Protein AF-A0A6A7AA62-F1 (afdb_monomer_lite)

Organism: NCBI:txid1469910

pLDDT: mean 71.16, std 22.82, range [26.31, 98.56]

Secondary structure (DSSP, 8-state):
-------SSSSS-HHHHHHHHHHHHTSTT--HHHHHHHHHHHHHHHHH-GGGGGG--GGGSTT--S-GGGB--PPPPGGGSGGGB---S-TTTTHHHHHHHHHHHHHHTTSTTTTHHHHHHHHPEEEP-TTS--EEEPPSSPPPHHHHHHHHHHHHHHTTT--EEEES--B-STT-PBPSEEEESSHHHHHHHTT--HHHHHHTHHHHHH----EEEEETHHHHHHHHHHHS---HHHHHHHHHHHHHHHHHHHHHHHHHHH-GGGGGT---B-STT-SSS-HHHHHHHHHHSSEEE--TTS--EEEE---SS-SS---EEEEPPHHHHHHTTBHHHHHTHHHHHHTTTTSPP-GGG-HHHHHHHHHHHHHHTS-----BTTB--PPP--------S--TT---PPPSSHHHHHHHHHHHHHHHHHHHHHHHHHHHHHHHHHHHHHHHHHHHHHHHHHH-------------------HHHHHHHHHHHHHHHHHHHHHHHTTSPPS-------

Radius of gyration: 28.55 Å; chains: 1; bounding box: 69×72×83 Å

Structure (mmCIF, N/CA/C/O backbone):
data_AF-A0A6A7AA62-F1
#
_entry.id   AF-A0A6A7AA62-F1
#
loop_
_atom_site.group_PDB
_atom_site.id
_atom_site.type_symbol
_atom_site.label_atom_id
_atom_site.label_alt_id
_atom_site.label_comp_id
_atom_site.label_asym_id
_atom_site.label_entity_id
_atom_site.label_seq_id
_atom_site.pdbx_PDB_ins_code
_atom_site.Cartn_x
_atom_site.Cartn_y
_atom_site.Cartn_z
_atom_site.occupancy
_atom_site.B_iso_or_equiv
_atom_site.auth_seq_id
_atom_site.auth_comp_id
_atom_site.auth_asym_id
_atom_site.auth_atom_id
_atom_site.pdbx_PDB_model_num
ATOM 1 N N . MET A 1 1 ? 18.285 -14.479 15.292 1.00 35.94 1 MET A N 1
ATOM 2 C CA . MET A 1 1 ? 19.348 -14.684 14.283 1.00 35.94 1 MET A CA 1
ATOM 3 C C . MET A 1 1 ? 20.544 -13.819 14.654 1.00 35.94 1 MET A C 1
ATOM 5 O O . MET A 1 1 ? 20.319 -12.641 14.907 1.00 35.94 1 MET A O 1
ATOM 9 N N . PRO A 1 2 ? 21.776 -14.345 14.719 1.00 29.95 2 PRO A N 1
ATOM 10 C CA . PRO A 1 2 ? 22.952 -13.528 14.990 1.00 29.95 2 PRO A CA 1
ATOM 11 C C . PRO A 1 2 ? 23.392 -12.780 13.721 1.00 29.95 2 PRO A C 1
ATOM 13 O O . PRO A 1 2 ? 23.658 -13.399 12.695 1.00 29.95 2 PRO A O 1
ATOM 16 N N . GLY A 1 3 ? 23.469 -11.449 13.810 1.00 37.84 3 GLY A N 1
ATOM 17 C CA . GLY A 1 3 ? 24.492 -10.641 13.138 1.00 37.84 3 GLY A CA 1
ATOM 18 C C . GLY A 1 3 ? 24.557 -10.626 11.609 1.00 37.84 3 GLY A C 1
ATOM 19 O O . GLY A 1 3 ? 25.663 -10.596 11.076 1.00 37.84 3 GLY A O 1
ATOM 20 N N . HIS A 1 4 ? 23.436 -10.584 10.882 1.00 42.88 4 HIS A N 1
ATOM 21 C CA . HIS A 1 4 ? 23.520 -10.143 9.486 1.00 42.88 4 HIS A CA 1
ATOM 22 C C . HIS A 1 4 ? 23.894 -8.648 9.474 1.00 42.88 4 HIS A C 1
ATOM 24 O O . HIS A 1 4 ? 23.143 -7.851 10.045 1.00 42.88 4 HIS A O 1
ATOM 30 N N . PRO A 1 5 ? 25.032 -8.243 8.874 1.00 45.25 5 PRO A N 1
ATOM 31 C CA . PRO A 1 5 ? 25.388 -6.834 8.774 1.00 45.25 5 PRO A CA 1
ATOM 32 C C . PRO A 1 5 ? 24.233 -6.084 8.111 1.00 45.25 5 PRO A C 1
ATOM 34 O O . PRO A 1 5 ? 23.652 -6.576 7.144 1.00 45.25 5 PRO A O 1
ATOM 37 N N . SER A 1 6 ? 23.873 -4.926 8.668 1.00 46.41 6 SER A N 1
ATOM 38 C CA . SER A 1 6 ? 22.832 -4.036 8.149 1.00 46.41 6 SER A CA 1
ATOM 39 C C . SER A 1 6 ? 23.065 -3.772 6.656 1.00 46.41 6 SER A C 1
ATOM 41 O O . SER A 1 6 ? 23.869 -2.928 6.267 1.00 46.41 6 SER A O 1
ATOM 43 N N . TYR A 1 7 ? 22.379 -4.533 5.801 1.00 47.25 7 TYR A N 1
ATOM 44 C CA . TYR A 1 7 ? 22.500 -4.445 4.343 1.00 47.25 7 TYR A CA 1
ATOM 45 C C . TYR A 1 7 ? 21.913 -3.138 3.783 1.00 47.25 7 TYR A C 1
ATOM 47 O O . TYR A 1 7 ? 22.098 -2.838 2.603 1.00 47.25 7 TYR A O 1
ATOM 55 N N . ALA A 1 8 ? 21.186 -2.365 4.596 1.00 49.56 8 ALA A N 1
ATOM 56 C CA . ALA A 1 8 ? 20.318 -1.298 4.111 1.00 49.56 8 ALA A CA 1
ATOM 57 C C . ALA A 1 8 ? 21.027 0.055 3.906 1.00 49.56 8 ALA A C 1
ATOM 59 O O . ALA A 1 8 ? 20.667 0.784 2.981 1.00 49.56 8 ALA A O 1
ATOM 60 N N . SER A 1 9 ? 22.058 0.402 4.690 1.00 46.81 9 SER A N 1
ATOM 61 C CA . SER A 1 9 ? 22.609 1.771 4.666 1.00 46.81 9 SER A CA 1
ATOM 62 C C . SER A 1 9 ? 23.839 1.980 3.772 1.00 46.81 9 SER A C 1
ATOM 64 O O . SER A 1 9 ? 24.071 3.104 3.330 1.00 46.81 9 SER A O 1
ATOM 66 N N . THR A 1 10 ? 24.608 0.935 3.444 1.00 49.16 10 THR A N 1
ATOM 67 C CA . THR A 1 10 ? 25.934 1.079 2.800 1.00 49.16 10 THR A CA 1
ATOM 68 C C . THR A 1 10 ? 25.947 0.908 1.278 1.00 49.16 10 THR A C 1
ATOM 70 O O . THR A 1 10 ? 26.988 1.091 0.650 1.00 49.16 10 THR A O 1
ATOM 73 N N . HIS A 1 11 ? 24.824 0.566 0.639 1.00 56.66 11 HIS A N 1
ATOM 74 C CA . HIS A 1 11 ? 24.790 0.283 -0.809 1.00 56.66 11 HIS A CA 1
ATOM 75 C C . HIS A 1 11 ? 24.190 1.378 -1.687 1.00 56.66 11 HIS A C 1
ATOM 77 O O . HIS A 1 11 ? 24.222 1.273 -2.915 1.00 56.66 11 HIS A O 1
ATOM 83 N N . TRP A 1 12 ? 23.672 2.443 -1.089 1.00 63.72 12 TRP A N 1
ATOM 84 C CA . TRP A 1 12 ? 23.215 3.603 -1.838 1.00 63.72 12 TRP A CA 1
ATOM 85 C C . TRP A 1 12 ? 24.396 4.548 -1.961 1.00 63.72 12 TRP A C 1
ATOM 87 O O . TRP A 1 12 ? 24.762 5.222 -1.001 1.00 63.72 12 TRP A O 1
ATOM 97 N N . GLY A 1 13 ? 25.040 4.531 -3.131 1.00 66.75 13 GLY A N 1
ATOM 98 C CA . GLY A 1 13 ? 26.200 5.378 -3.387 1.00 66.75 13 GLY A CA 1
ATOM 99 C C . GLY A 1 13 ? 25.884 6.840 -3.032 1.00 66.75 13 GLY A C 1
ATOM 100 O O . GLY A 1 13 ? 24.772 7.288 -3.334 1.00 66.75 13 GLY A O 1
ATOM 101 N N . PRO A 1 14 ? 26.829 7.597 -2.442 1.00 75.50 14 PRO A N 1
ATOM 102 C CA . PRO A 1 14 ? 26.620 8.980 -1.988 1.00 75.50 14 PRO A CA 1
ATOM 103 C C . PRO A 1 14 ? 25.925 9.880 -3.018 1.00 75.50 14 PRO A C 1
ATOM 105 O O . PRO A 1 14 ? 25.120 10.737 -2.674 1.00 75.50 14 PRO A O 1
ATOM 108 N N . LYS A 1 15 ? 26.163 9.612 -4.307 1.00 72.56 15 LYS A N 1
ATOM 109 C CA . LYS A 1 15 ? 25.552 10.312 -5.439 1.00 72.56 15 LYS A CA 1
ATOM 110 C C . LYS A 1 15 ? 24.020 10.251 -5.467 1.00 72.56 15 LYS A C 1
ATOM 112 O O . LYS A 1 15 ? 23.389 11.243 -5.805 1.00 72.56 15 LYS A O 1
ATOM 117 N N . LEU A 1 16 ? 23.421 9.097 -5.158 1.00 71.88 16 LEU A N 1
ATOM 118 C CA . LEU A 1 16 ? 21.963 8.945 -5.188 1.00 71.88 16 LEU A CA 1
ATOM 119 C C . LEU A 1 16 ? 21.318 9.671 -4.007 1.00 71.88 16 LEU A C 1
ATOM 121 O O . LEU A 1 16 ? 20.327 10.371 -4.186 1.00 71.88 16 LEU A O 1
ATOM 125 N N . ARG A 1 17 ? 21.929 9.562 -2.824 1.00 75.44 17 ARG A N 1
ATOM 126 C CA . ARG A 1 17 ? 21.502 10.300 -1.634 1.00 75.44 17 ARG A CA 1
ATOM 127 C C . ARG A 1 17 ? 21.565 11.812 -1.864 1.00 75.44 17 ARG A C 1
ATOM 129 O O . ARG A 1 17 ? 20.540 12.463 -1.722 1.00 75.44 17 ARG A O 1
ATOM 136 N N . GLY A 1 18 ? 22.701 12.328 -2.339 1.00 77.69 18 GLY A N 1
ATOM 137 C CA . GLY A 1 18 ? 22.869 13.757 -2.628 1.00 77.69 18 GLY A CA 1
ATOM 138 C C . GLY A 1 18 ? 21.883 14.295 -3.666 1.00 77.69 18 GLY A C 1
ATOM 139 O O . GLY A 1 18 ? 21.551 15.477 -3.678 1.00 77.69 18 GLY A O 1
ATOM 140 N N . LEU A 1 19 ? 21.365 13.428 -4.536 1.00 73.88 19 LEU A N 1
ATOM 141 C CA . LEU A 1 19 ? 20.349 13.822 -5.495 1.00 73.88 19 LEU A CA 1
ATOM 142 C C . LEU A 1 19 ? 18.956 13.916 -4.877 1.00 73.88 19 LEU A C 1
ATOM 144 O O . LEU A 1 19 ? 18.226 14.849 -5.193 1.00 73.88 19 LEU A O 1
ATOM 148 N N . PHE A 1 20 ? 18.590 12.977 -4.004 1.00 74.94 20 PHE A N 1
ATOM 149 C CA . PHE A 1 20 ? 17.358 13.101 -3.231 1.00 74.94 20 PHE A CA 1
ATOM 150 C C . PHE A 1 20 ? 17.402 14.315 -2.314 1.00 74.94 20 PHE A C 1
ATOM 152 O O . PHE A 1 20 ? 16.451 15.078 -2.325 1.00 74.94 20 PHE A O 1
ATOM 159 N N . GLU A 1 21 ? 18.523 14.543 -1.629 1.00 75.25 21 GLU A N 1
ATOM 160 C CA . GLU A 1 21 ? 18.769 15.754 -0.837 1.00 75.25 21 GLU A CA 1
ATOM 161 C C . GLU A 1 21 ? 18.547 17.006 -1.676 1.00 75.25 21 GLU A C 1
ATOM 163 O O . GLU A 1 21 ? 17.725 17.838 -1.320 1.00 75.25 21 GLU A O 1
ATOM 168 N N . LYS A 1 22 ? 19.142 17.074 -2.872 1.00 75.88 22 LYS A N 1
ATOM 169 C CA . LYS A 1 22 ? 18.914 18.185 -3.801 1.00 75.88 22 LYS A CA 1
ATOM 170 C C . LYS A 1 22 ? 17.435 18.397 -4.136 1.00 75.88 22 LYS A C 1
ATOM 172 O O . LYS A 1 22 ? 17.021 19.543 -4.249 1.00 75.88 22 LYS A O 1
ATOM 177 N N . TYR A 1 23 ? 16.650 17.341 -4.352 1.00 70.25 23 TYR A N 1
ATOM 178 C CA . TYR A 1 23 ? 15.227 17.482 -4.701 1.00 70.25 23 TYR A CA 1
ATOM 179 C C . TYR A 1 23 ? 14.310 17.659 -3.492 1.00 70.25 23 TYR A C 1
ATOM 181 O O . TYR A 1 23 ? 13.228 18.215 -3.653 1.00 70.25 23 TYR A O 1
ATOM 189 N N . TRP A 1 24 ? 14.732 17.227 -2.305 1.00 69.56 24 TRP A N 1
ATOM 190 C CA . TRP A 1 24 ? 14.103 17.618 -1.052 1.00 69.56 24 TRP A CA 1
ATOM 191 C C . TRP A 1 24 ? 14.339 19.102 -0.821 1.00 69.56 24 TRP A C 1
ATOM 193 O O . TRP A 1 24 ? 13.380 19.856 -0.816 1.00 69.56 24 TRP A O 1
ATOM 203 N N . ASP A 1 25 ? 15.592 19.540 -0.757 1.00 65.25 25 ASP A N 1
ATOM 204 C CA . ASP A 1 25 ? 15.968 20.918 -0.424 1.00 65.25 25 ASP A CA 1
ATOM 205 C C . ASP A 1 25 ? 15.526 21.939 -1.482 1.00 65.25 25 ASP A C 1
ATOM 207 O O . ASP A 1 25 ? 15.267 23.100 -1.169 1.00 65.25 25 ASP A O 1
ATOM 211 N N . ALA A 1 26 ? 15.435 21.530 -2.752 1.00 61.72 26 ALA A N 1
ATOM 212 C CA . ALA A 1 26 ? 14.917 22.390 -3.814 1.00 61.72 26 ALA A CA 1
ATOM 213 C C . ALA A 1 26 ? 13.396 22.566 -3.756 1.00 61.72 26 ALA A C 1
ATOM 215 O O . ALA A 1 26 ? 12.874 23.425 -4.471 1.00 61.72 26 ALA A O 1
ATOM 216 N N . ASP A 1 27 ? 12.673 21.768 -2.965 1.00 63.62 27 ASP A N 1
ATOM 217 C CA . ASP A 1 27 ? 11.252 21.989 -2.783 1.00 63.62 27 ASP A CA 1
ATOM 218 C C . ASP A 1 27 ? 11.018 23.068 -1.720 1.00 63.62 27 ASP A C 1
ATOM 220 O O . ASP A 1 27 ? 11.334 22.856 -0.553 1.00 63.62 27 ASP A O 1
ATOM 224 N N . PRO A 1 28 ? 10.382 24.205 -2.058 1.00 64.19 28 PRO A N 1
ATOM 225 C CA . PRO A 1 28 ? 10.057 25.226 -1.071 1.00 64.19 28 PRO A CA 1
ATOM 226 C C . PRO A 1 28 ? 9.138 24.721 0.045 1.00 64.19 28 PRO A C 1
ATOM 228 O O . PRO A 1 28 ? 8.956 25.431 1.028 1.00 64.19 28 PRO A O 1
ATOM 231 N N . ALA A 1 29 ? 8.463 23.575 -0.118 1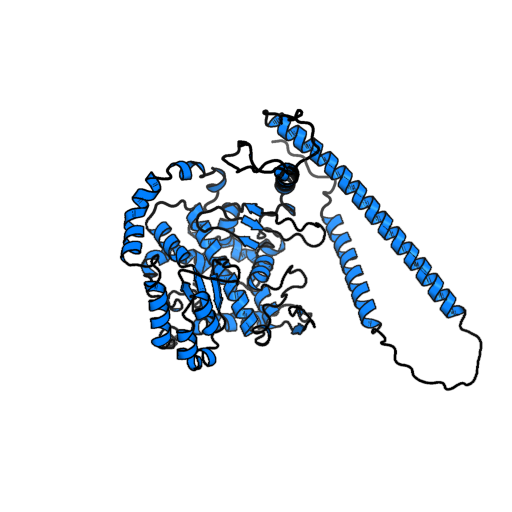.00 56.88 29 ALA A N 1
ATOM 232 C CA . ALA A 1 29 ? 7.717 22.869 0.923 1.00 56.88 29 ALA A CA 1
ATOM 233 C C . ALA A 1 29 ? 8.633 22.219 1.962 1.00 56.88 29 ALA A C 1
ATOM 235 O O . ALA A 1 29 ? 8.266 22.201 3.133 1.00 56.88 29 ALA A O 1
ATOM 236 N N . PHE A 1 30 ? 9.821 21.770 1.560 1.00 65.31 30 PHE A N 1
ATOM 237 C CA . PHE A 1 30 ? 10.821 21.188 2.439 1.00 65.31 30 PHE A CA 1
ATOM 238 C C . PHE A 1 30 ? 11.923 22.195 2.756 1.00 65.31 30 PHE A C 1
ATOM 240 O O . PHE A 1 30 ? 12.933 22.313 2.072 1.00 65.31 30 PHE A O 1
ATOM 247 N N . SER A 1 31 ? 11.729 22.920 3.852 1.00 72.31 31 SER A N 1
ATOM 248 C CA . SER A 1 31 ? 12.789 23.695 4.484 1.00 72.31 31 SER A CA 1
ATOM 249 C C . SER A 1 31 ? 12.769 23.443 5.991 1.00 72.31 31 SER A C 1
ATOM 251 O O . SER A 1 31 ? 11.692 23.192 6.545 1.00 72.31 31 SER A O 1
ATOM 253 N N . PRO A 1 32 ? 13.920 23.527 6.685 1.00 76.50 32 PRO A N 1
ATOM 254 C CA . PRO A 1 32 ? 13.949 23.526 8.147 1.00 76.50 32 PRO A CA 1
ATOM 255 C C . PRO A 1 32 ? 12.966 24.547 8.730 1.00 76.50 32 PRO A C 1
ATOM 257 O O . PRO A 1 32 ? 12.216 24.226 9.642 1.00 76.50 32 PRO A O 1
ATOM 260 N N . PHE A 1 33 ? 12.869 25.722 8.096 1.00 75.50 33 PHE A N 1
ATOM 261 C CA . PHE A 1 33 ? 11.892 26.748 8.448 1.00 75.50 33 PHE A CA 1
ATOM 262 C C . PHE A 1 33 ? 10.447 26.246 8.359 1.00 75.50 33 PHE A C 1
ATOM 264 O O . PHE A 1 33 ? 9.681 26.471 9.284 1.00 75.50 33 PHE A O 1
ATOM 271 N N . LYS A 1 34 ? 10.062 25.533 7.293 1.00 73.56 34 LYS A N 1
ATOM 272 C CA . LYS A 1 34 ? 8.717 24.952 7.196 1.00 73.56 34 LYS A CA 1
ATOM 273 C C . LYS A 1 34 ? 8.491 23.817 8.175 1.00 73.56 34 LYS A C 1
ATOM 275 O O . LYS A 1 34 ? 7.384 23.693 8.673 1.00 73.56 34 LYS A O 1
ATOM 280 N N . LEU A 1 35 ? 9.494 22.990 8.467 1.00 77.12 35 LEU A N 1
ATOM 281 C CA . LEU A 1 35 ? 9.378 21.989 9.534 1.00 77.12 35 LEU A CA 1
ATOM 282 C C . LEU A 1 35 ? 9.087 22.666 10.876 1.00 77.12 35 LEU A C 1
ATOM 284 O O . LEU A 1 35 ? 8.179 22.242 11.586 1.00 77.12 35 LEU A O 1
ATOM 288 N N . ASP A 1 36 ? 9.795 23.750 11.181 1.00 80.50 36 ASP A N 1
ATOM 289 C CA . ASP A 1 36 ? 9.548 24.553 12.374 1.00 80.50 36 ASP A CA 1
ATOM 290 C C . ASP A 1 36 ? 8.193 25.270 12.311 1.00 80.50 36 ASP A C 1
ATOM 292 O O . ASP A 1 36 ? 7.487 25.319 13.311 1.00 80.50 36 ASP A O 1
ATOM 296 N N . GLU A 1 37 ? 7.755 25.727 11.137 1.00 77.06 37 GLU A N 1
ATOM 297 C CA . GLU A 1 37 ? 6.406 26.253 10.913 1.00 77.06 37 GLU A CA 1
ATOM 298 C C . GLU A 1 37 ? 5.329 25.173 11.106 1.00 77.06 37 GLU A C 1
ATOM 300 O O . GLU A 1 37 ? 4.278 25.461 11.658 1.00 77.06 37 GLU A O 1
ATOM 305 N N . TYR A 1 38 ? 5.560 23.915 10.733 1.00 73.31 38 TYR A N 1
ATOM 306 C CA . TYR A 1 38 ? 4.629 22.823 11.036 1.00 73.31 38 TYR A CA 1
ATOM 307 C C . TYR A 1 38 ? 4.596 22.518 12.535 1.00 73.31 38 TYR A C 1
ATOM 309 O O . TYR A 1 38 ? 3.519 22.278 13.079 1.00 73.31 38 TYR A O 1
ATOM 317 N N . ARG A 1 39 ? 5.749 22.580 13.212 1.00 79.31 39 ARG A N 1
ATOM 318 C CA . ARG A 1 39 ? 5.855 22.411 14.670 1.00 79.31 39 ARG A CA 1
ATOM 319 C C . ARG A 1 39 ? 5.172 23.552 15.435 1.00 79.31 39 ARG A C 1
ATOM 321 O O . ARG A 1 39 ? 4.503 23.300 16.429 1.00 79.31 39 ARG A O 1
ATOM 328 N N . GLN A 1 40 ? 5.328 24.798 14.981 1.00 75.12 40 GLN A N 1
ATOM 329 C CA . GLN A 1 40 ? 4.885 26.008 15.694 1.00 75.12 40 GLN A CA 1
ATOM 330 C C . GLN A 1 40 ? 3.553 26.579 15.180 1.00 75.12 40 GLN A C 1
ATOM 332 O O . GLN A 1 40 ? 2.717 27.055 15.944 1.00 75.12 40 GLN A O 1
ATOM 337 N N . GLY A 1 41 ? 3.373 26.594 13.864 1.00 61.09 41 GLY A N 1
ATOM 338 C CA . GLY A 1 41 ? 2.356 27.344 13.129 1.00 61.09 41 GLY A CA 1
ATOM 339 C C . GLY A 1 41 ? 0.999 26.658 13.009 1.00 61.09 41 GLY A C 1
ATOM 340 O O . GLY A 1 41 ? 0.002 27.345 12.793 1.00 61.09 41 GLY A O 1
ATOM 341 N N . TRP A 1 42 ? 0.886 25.344 13.227 1.00 57.69 42 TRP A N 1
ATOM 342 C CA . TRP A 1 42 ? -0.432 24.692 13.184 1.00 57.69 42 TRP A CA 1
ATOM 343 C C . TRP A 1 42 ? -1.354 25.075 14.350 1.00 57.69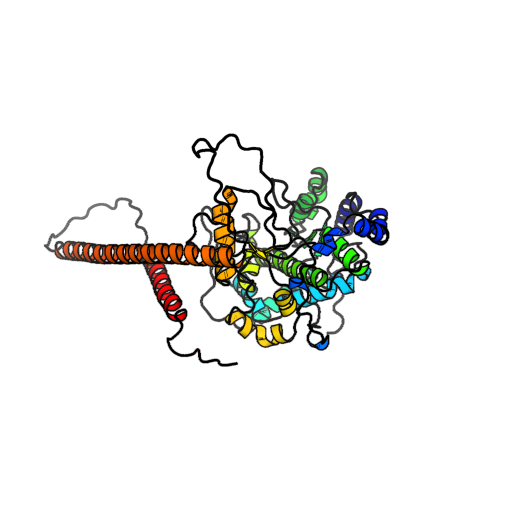 42 TRP A C 1
ATOM 345 O O . TRP A 1 42 ? -2.575 25.046 14.189 1.00 57.69 42 TRP A O 1
ATOM 355 N N . LEU A 1 43 ? -0.796 25.574 15.459 1.00 53.66 43 LEU A N 1
ATOM 356 C CA . LEU A 1 43 ? -1.566 26.249 16.512 1.00 53.66 43 LEU A CA 1
ATOM 357 C C . LEU A 1 43 ? -2.347 27.468 15.973 1.00 53.66 43 LEU A C 1
ATOM 359 O O . LEU A 1 43 ? -3.384 27.821 16.527 1.00 53.66 43 LEU A O 1
ATOM 363 N N . LYS A 1 44 ? -1.899 28.088 14.867 1.00 54.94 44 LYS A N 1
ATOM 364 C CA . LYS A 1 44 ? -2.608 29.192 14.193 1.00 54.94 44 LYS A CA 1
ATOM 365 C C . LYS A 1 44 ? -3.586 28.729 13.109 1.00 54.94 44 LYS A C 1
ATOM 367 O O . LYS A 1 44 ? -4.563 29.416 12.859 1.00 54.94 44 LYS A O 1
ATOM 372 N N . VAL A 1 45 ? -3.380 27.586 12.452 1.00 52.50 45 VAL A N 1
ATOM 373 C CA . VAL A 1 45 ? -4.310 27.118 11.398 1.00 52.50 45 VAL A CA 1
ATOM 374 C C . VAL A 1 45 ? -5.616 26.582 11.998 1.00 52.50 45 VAL A C 1
ATOM 376 O O . VAL A 1 45 ? -6.682 26.789 11.415 1.00 52.50 45 VAL A O 1
ATOM 379 N N . GLN A 1 46 ? -5.573 25.999 13.203 1.00 50.38 46 GLN A N 1
ATOM 380 C CA . GLN A 1 46 ? -6.789 25.653 13.954 1.00 50.38 46 GLN A CA 1
ATOM 381 C C . GLN A 1 46 ? -7.671 26.876 14.261 1.00 50.38 46 GLN A C 1
ATOM 383 O O . GLN A 1 46 ? -8.891 26.736 14.295 1.00 50.38 46 GLN A O 1
ATOM 388 N N . SER A 1 47 ? -7.095 28.077 14.415 1.00 48.28 47 SER A N 1
ATOM 389 C CA . SER A 1 47 ? -7.886 29.292 14.660 1.00 48.28 47 SER A CA 1
ATOM 390 C C . SER A 1 47 ? -8.526 29.878 13.397 1.00 48.28 47 SER A C 1
ATOM 392 O O . SER A 1 47 ? -9.487 30.635 13.507 1.00 48.28 47 SER A O 1
ATOM 394 N N . ILE A 1 48 ? -8.045 29.508 12.202 1.00 49.16 48 ILE A N 1
ATOM 395 C CA . ILE A 1 48 ? -8.579 29.984 10.912 1.00 49.16 48 ILE A CA 1
ATOM 396 C C . ILE A 1 48 ? -9.670 29.042 10.371 1.00 49.16 48 ILE A C 1
ATOM 398 O O . ILE A 1 48 ? -10.588 29.501 9.693 1.00 49.16 48 ILE A O 1
ATOM 402 N N . TYR A 1 49 ? -9.632 27.747 10.717 1.00 45.97 49 TYR A N 1
ATOM 403 C CA . TYR A 1 49 ? -10.677 26.768 10.369 1.00 45.97 49 TYR A CA 1
ATOM 404 C C . TYR A 1 49 ? -11.388 26.151 11.594 1.00 45.97 49 TYR A C 1
ATOM 406 O O . TYR A 1 49 ? -11.481 24.920 11.685 1.00 45.97 49 TYR A O 1
ATOM 414 N N . PRO A 1 50 ? -11.957 26.956 12.515 1.00 47.59 50 PRO A N 1
ATOM 415 C CA . PRO A 1 50 ? -12.701 26.434 13.664 1.00 47.59 50 PRO A CA 1
ATOM 416 C C . PRO A 1 50 ? -13.944 25.631 13.239 1.00 47.59 50 PRO A C 1
ATOM 418 O O . PRO A 1 50 ? -14.378 24.732 13.949 1.00 47.59 50 PRO A O 1
ATOM 421 N N . SER A 1 51 ? -14.480 25.861 12.033 1.00 45.69 51 SER A N 1
ATOM 422 C CA . SER A 1 51 ? -15.614 25.103 11.484 1.00 45.69 51 SER A CA 1
ATOM 423 C C . SER A 1 51 ? -15.264 23.696 10.986 1.00 45.69 51 SER A C 1
ATOM 425 O O . SER A 1 51 ? -16.167 22.912 10.709 1.00 45.69 51 SER A O 1
ATOM 427 N N . SER A 1 52 ? -13.984 23.316 10.909 1.00 47.50 52 SER A N 1
ATOM 428 C CA . SER A 1 52 ? -13.616 21.923 10.605 1.00 47.50 52 SER A CA 1
ATOM 429 C C . SER A 1 52 ? -13.899 20.962 11.769 1.00 47.50 52 SER A C 1
ATOM 431 O O . SER A 1 52 ? -14.064 19.769 11.531 1.00 47.50 52 SER A O 1
ATOM 433 N N . GLN A 1 53 ? -14.073 21.475 12.998 1.00 48.28 53 GLN A N 1
ATOM 434 C CA . GLN A 1 53 ? -14.637 20.706 14.116 1.00 48.28 53 GLN A CA 1
ATOM 435 C C . GLN A 1 53 ? -16.124 20.369 13.916 1.00 48.28 53 GLN A C 1
ATOM 437 O O . GLN A 1 53 ? -16.584 19.366 14.442 1.00 48.28 53 GLN A O 1
ATOM 442 N N . SER A 1 54 ? -16.874 21.129 13.107 1.00 45.34 54 SER A N 1
ATOM 443 C CA . SER A 1 54 ? -18.294 20.849 12.819 1.00 45.34 54 SER A CA 1
ATOM 444 C C . SER A 1 54 ? -18.509 19.690 11.832 1.00 45.34 54 SER A C 1
ATOM 446 O O . SER A 1 54 ? -19.642 19.242 11.676 1.00 45.34 54 SER A O 1
ATOM 448 N N . TYR A 1 55 ? -17.450 19.183 11.191 1.00 47.72 55 TYR A N 1
ATOM 449 C CA . TYR A 1 55 ? -17.489 17.938 10.412 1.00 47.72 55 TYR A CA 1
ATOM 450 C C . TYR A 1 55 ? -16.983 16.727 11.210 1.00 47.72 55 TYR A C 1
ATOM 452 O O . TYR A 1 55 ? -16.799 15.654 10.631 1.00 47.72 55 TYR A O 1
ATOM 460 N N . ALA A 1 56 ? -16.760 16.875 12.523 1.00 47.00 56 ALA A N 1
ATOM 461 C CA . ALA A 1 56 ? -16.739 15.743 13.441 1.00 47.00 56 ALA A CA 1
ATOM 462 C C . ALA A 1 56 ? -18.170 15.201 13.531 1.00 47.00 56 ALA A C 1
ATOM 464 O O . ALA A 1 56 ? -18.913 15.470 14.468 1.00 47.00 56 ALA A O 1
ATOM 465 N N . ASP A 1 57 ? -18.584 14.530 12.462 1.00 52.97 57 ASP A N 1
ATOM 466 C CA . ASP A 1 57 ? -19.838 13.810 12.411 1.00 52.97 57 ASP A CA 1
ATOM 467 C C . ASP A 1 57 ? -19.794 12.762 13.539 1.00 52.97 57 ASP A C 1
ATOM 469 O O . ASP A 1 57 ? -18.847 11.967 13.566 1.00 52.97 57 ASP A O 1
ATOM 473 N N . PRO A 1 58 ? -20.743 12.754 14.492 1.00 49.28 58 PRO A N 1
ATOM 474 C CA . PRO A 1 58 ? -20.796 11.764 15.573 1.00 49.28 58 PRO A CA 1
ATOM 475 C C . PRO A 1 58 ? -20.761 10.307 15.073 1.00 49.28 58 PRO A C 1
ATOM 477 O O . PRO A 1 58 ? -20.383 9.410 15.817 1.00 49.28 58 PRO A O 1
ATOM 480 N N . LEU A 1 59 ? -21.016 10.063 13.782 1.00 51.41 59 LEU A N 1
ATOM 481 C CA . LEU A 1 59 ? -20.814 8.771 13.113 1.00 51.41 59 LEU A CA 1
ATOM 482 C C . LEU A 1 59 ? -19.337 8.300 13.020 1.00 51.41 59 LEU A C 1
ATOM 484 O O . LEU A 1 59 ? -19.070 7.197 12.537 1.00 51.41 59 LEU A O 1
ATOM 488 N N . ILE A 1 60 ? -18.363 9.115 13.441 1.00 57.75 60 ILE A N 1
ATOM 489 C CA . ILE A 1 60 ? -16.915 8.866 13.302 1.00 57.75 60 ILE A CA 1
ATOM 490 C C . ILE A 1 60 ? -16.277 8.295 14.588 1.00 57.75 60 ILE A C 1
ATOM 492 O O . ILE A 1 60 ? -15.225 7.655 14.498 1.00 57.75 60 ILE A O 1
ATOM 496 N N . GLU A 1 61 ? -16.874 8.479 15.772 1.00 58.81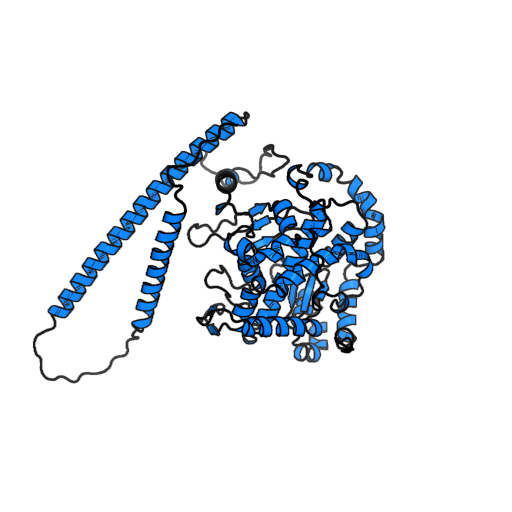 61 GLU A N 1
ATOM 497 C CA . GLU A 1 61 ? -16.173 8.241 17.053 1.00 58.81 61 GLU A CA 1
ATOM 498 C C . GLU A 1 61 ? -16.442 6.884 17.733 1.00 58.81 61 GLU A C 1
ATOM 500 O O . GLU A 1 61 ? -15.676 6.476 18.605 1.00 58.81 61 GLU A O 1
ATOM 505 N N . ASP A 1 62 ? -17.438 6.115 17.295 1.00 57.06 62 ASP A N 1
ATOM 506 C CA . ASP A 1 62 ? -18.085 5.151 18.201 1.00 57.06 62 ASP A CA 1
ATOM 507 C C . ASP A 1 62 ? -17.401 3.800 18.467 1.00 57.06 62 ASP A C 1
ATOM 509 O O . ASP A 1 62 ? -17.944 3.003 19.221 1.00 57.06 62 ASP A O 1
ATOM 513 N N . ASN A 1 63 ? -16.230 3.469 17.912 1.00 66.12 63 ASN A N 1
ATOM 514 C CA . ASN A 1 63 ? -15.686 2.108 18.091 1.00 66.12 63 ASN A CA 1
ATOM 515 C C . ASN A 1 63 ? -14.160 2.033 18.129 1.00 66.12 63 ASN A C 1
ATOM 517 O O . ASN A 1 63 ? -13.541 1.259 17.390 1.00 66.12 63 ASN A O 1
ATOM 521 N N . PHE A 1 64 ? -13.524 2.838 18.978 1.00 76.06 64 PHE A N 1
ATOM 522 C CA . PHE A 1 64 ? -12.142 2.551 19.351 1.00 76.06 64 PHE A CA 1
ATOM 523 C C . PHE A 1 64 ? -12.112 1.415 20.374 1.00 76.06 64 PHE A C 1
ATOM 525 O O . PHE A 1 64 ? -12.810 1.509 21.383 1.00 76.06 64 PHE A O 1
ATOM 532 N N . PRO A 1 65 ? -11.318 0.349 20.150 1.00 76.62 65 PRO A N 1
ATOM 533 C CA . PRO A 1 65 ? -11.133 -0.666 21.175 1.00 76.62 65 PRO A CA 1
ATOM 534 C C . PRO A 1 65 ? -10.565 0.019 22.419 1.00 76.62 65 PRO A C 1
ATOM 536 O O . PRO A 1 65 ? -9.495 0.630 22.370 1.00 76.62 65 PRO A O 1
ATOM 539 N N . SER A 1 66 ? -11.308 -0.059 23.521 1.00 80.25 66 SER A N 1
ATOM 540 C CA . SER A 1 66 ? -10.888 0.479 24.815 1.00 80.25 66 SER A CA 1
ATOM 541 C C . SER A 1 66 ? -9.694 -0.286 25.383 1.00 80.25 66 SER A C 1
ATOM 543 O O . SER A 1 66 ? -8.918 0.284 26.144 1.00 80.25 66 SER A O 1
ATOM 545 N N . ASP A 1 67 ? -9.527 -1.550 24.982 1.00 86.88 67 ASP A N 1
ATOM 546 C CA . ASP A 1 67 ? -8.414 -2.410 25.364 1.00 86.88 67 ASP A CA 1
ATOM 547 C C . ASP A 1 67 ? -7.230 -2.296 24.376 1.00 86.88 67 ASP A C 1
ATOM 549 O O . ASP A 1 67 ? -7.313 -2.783 23.240 1.00 86.88 67 ASP A O 1
ATOM 553 N N . PRO A 1 68 ? -6.080 -1.727 24.788 1.00 83.12 68 PRO A N 1
ATOM 554 C CA . PRO A 1 68 ? -4.870 -1.688 23.969 1.00 83.12 68 PRO A CA 1
ATOM 555 C C . PRO A 1 68 ? -4.320 -3.076 23.607 1.00 83.12 68 PRO A C 1
ATOM 557 O O . PRO A 1 68 ? -3.603 -3.200 22.608 1.00 83.12 68 PRO A O 1
ATOM 560 N N . ALA A 1 69 ? -4.627 -4.121 24.388 1.00 83.75 69 ALA A N 1
ATOM 561 C CA . ALA A 1 69 ? -4.195 -5.489 24.109 1.00 83.75 69 ALA A CA 1
ATOM 562 C C . ALA A 1 69 ? -4.937 -6.104 22.912 1.00 83.75 69 ALA A C 1
ATOM 564 O O . ALA A 1 69 ? -4.385 -6.983 22.239 1.00 83.75 69 ALA A O 1
ATOM 565 N N . ALA A 1 70 ? -6.132 -5.599 22.592 1.00 90.50 70 ALA A N 1
ATOM 566 C CA . ALA A 1 70 ? -6.890 -5.999 21.412 1.00 90.50 70 ALA A CA 1
ATOM 567 C C . ALA A 1 70 ? -6.248 -5.510 20.101 1.00 90.50 70 ALA A C 1
ATOM 569 O O . ALA A 1 70 ? -6.527 -6.066 19.039 1.00 90.50 70 ALA A O 1
ATOM 570 N N . VAL A 1 71 ? -5.362 -4.509 20.154 1.00 93.62 71 VAL A N 1
ATOM 571 C CA . VAL A 1 71 ? -4.680 -3.943 18.981 1.00 93.62 71 VAL A CA 1
ATOM 572 C C . VAL A 1 71 ? -3.494 -4.823 18.551 1.00 93.62 71 VAL A C 1
ATOM 574 O O . VAL A 1 71 ? -2.882 -5.531 19.356 1.00 93.62 71 VAL A O 1
ATOM 577 N N . ILE A 1 72 ? -3.168 -4.814 17.257 1.00 96.00 72 ILE A N 1
ATOM 578 C CA . ILE A 1 72 ? -1.979 -5.479 16.716 1.00 96.00 72 ILE A CA 1
ATOM 579 C C . ILE A 1 72 ? -0.692 -4.870 17.290 1.00 96.00 72 ILE A C 1
ATOM 581 O O . ILE A 1 72 ? -0.501 -3.659 17.290 1.00 96.00 72 ILE A O 1
ATOM 585 N N . HIS A 1 73 ? 0.215 -5.741 17.735 1.00 94.88 73 HIS A N 1
ATOM 586 C CA . HIS A 1 73 ? 1.559 -5.386 18.214 1.00 94.88 73 HIS A CA 1
ATOM 587 C C . HIS A 1 73 ? 2.620 -6.307 17.601 1.00 94.88 73 HIS A C 1
ATOM 589 O O . HIS A 1 73 ? 3.574 -6.717 18.257 1.00 94.88 73 HIS A O 1
ATOM 595 N N . ASN A 1 74 ? 2.420 -6.703 16.344 1.00 96.44 74 ASN A N 1
ATOM 596 C CA . ASN A 1 74 ? 3.328 -7.601 15.639 1.00 96.44 74 ASN A CA 1
ATOM 597 C C . ASN A 1 74 ? 4.673 -6.933 15.325 1.00 96.44 74 ASN A C 1
ATOM 599 O O . ASN A 1 74 ? 4.807 -5.705 15.312 1.00 96.44 74 ASN A O 1
ATOM 603 N N . GLU A 1 75 ? 5.665 -7.771 15.024 1.00 97.31 75 GLU A N 1
ATOM 604 C CA . GLU A 1 75 ? 6.945 -7.313 14.497 1.00 97.31 75 GLU A CA 1
ATOM 605 C C . GLU A 1 75 ? 6.735 -6.583 13.161 1.00 97.31 75 GLU A C 1
ATOM 607 O O . GLU A 1 75 ? 5.991 -7.045 12.287 1.00 97.31 75 GLU A O 1
ATOM 612 N N . ILE A 1 76 ? 7.400 -5.434 13.004 1.00 98.12 76 ILE A N 1
ATOM 613 C CA . ILE A 1 76 ? 7.438 -4.714 11.731 1.00 98.12 76 ILE A CA 1
ATOM 614 C C . ILE A 1 76 ? 8.399 -5.443 10.796 1.00 98.12 76 ILE A C 1
ATOM 616 O O . ILE A 1 76 ? 9.603 -5.530 11.061 1.00 98.12 76 ILE A O 1
ATOM 620 N N . HIS A 1 77 ? 7.865 -5.908 9.670 1.00 97.88 77 HIS A N 1
ATOM 621 C CA . HIS A 1 77 ? 8.612 -6.566 8.615 1.00 97.88 77 HIS A CA 1
ATOM 622 C C . HIS A 1 77 ? 9.798 -5.685 8.175 1.00 97.88 77 HIS A C 1
ATOM 624 O O . HIS A 1 77 ? 9.609 -4.482 7.968 1.00 97.88 77 HIS A O 1
ATOM 630 N N . PRO A 1 78 ? 11.004 -6.248 7.953 1.00 97.56 78 PRO A N 1
ATOM 631 C CA . PRO A 1 78 ? 12.211 -5.470 7.646 1.00 97.56 78 PRO A CA 1
ATOM 632 C C . PRO A 1 78 ? 12.081 -4.476 6.483 1.00 97.56 78 PRO A C 1
ATOM 634 O O . PRO A 1 78 ? 12.746 -3.446 6.471 1.00 97.56 78 PRO A O 1
ATOM 637 N N . LEU A 1 79 ? 11.186 -4.748 5.528 1.00 96.38 79 LEU A N 1
ATOM 638 C CA . LEU A 1 79 ? 10.866 -3.843 4.417 1.00 96.38 79 LEU A CA 1
ATOM 639 C C . LEU A 1 79 ? 10.326 -2.475 4.876 1.00 96.38 79 LEU A C 1
ATOM 641 O O . LEU A 1 79 ? 10.580 -1.474 4.214 1.00 96.38 79 LEU A O 1
ATOM 645 N N . PHE A 1 80 ? 9.597 -2.430 5.990 1.00 97.56 80 PHE A N 1
ATOM 646 C CA . PHE A 1 80 ? 8.956 -1.220 6.517 1.00 97.56 80 PHE A CA 1
ATOM 647 C C . PHE A 1 80 ? 9.676 -0.659 7.747 1.00 97.56 80 PHE A C 1
ATOM 649 O O . PHE A 1 80 ? 9.182 0.261 8.394 1.00 97.56 80 PHE A O 1
ATOM 656 N N . GLN A 1 81 ? 10.843 -1.202 8.096 1.00 95.56 81 GLN A N 1
ATOM 657 C CA . GLN A 1 81 ? 11.635 -0.659 9.191 1.00 95.56 81 GLN A CA 1
ATOM 658 C C . GLN A 1 81 ? 12.257 0.686 8.790 1.00 95.56 81 GLN A C 1
ATOM 660 O O . GLN A 1 81 ? 12.645 0.850 7.631 1.00 95.56 81 GLN A O 1
ATOM 665 N N . PRO A 1 82 ? 12.451 1.622 9.741 1.00 93.50 82 PRO A N 1
ATOM 666 C CA . PRO A 1 82 ? 13.050 2.930 9.464 1.00 93.50 82 PRO A CA 1
ATOM 667 C C . PRO A 1 82 ? 14.388 2.858 8.717 1.00 93.50 82 PRO A C 1
ATOM 669 O O . PRO A 1 82 ? 14.673 3.708 7.883 1.00 93.50 82 PRO A O 1
ATOM 672 N N . ALA A 1 83 ? 15.184 1.811 8.952 1.00 91.75 83 ALA A N 1
ATOM 673 C CA . ALA A 1 83 ? 16.463 1.601 8.274 1.00 91.75 83 ALA A CA 1
ATOM 674 C C . ALA A 1 83 ? 16.346 1.409 6.748 1.00 91.75 83 ALA A C 1
ATOM 676 O O . ALA A 1 83 ? 17.331 1.612 6.041 1.00 91.75 83 ALA A O 1
ATOM 677 N N . ASN A 1 84 ? 15.173 1.021 6.237 1.00 92.19 84 ASN A N 1
ATOM 678 C CA . ASN A 1 84 ? 14.917 0.885 4.803 1.00 92.19 84 ASN A CA 1
ATOM 679 C C . ASN A 1 84 ? 14.390 2.186 4.158 1.00 92.19 84 ASN A C 1
ATOM 681 O O . ASN A 1 84 ? 14.201 2.249 2.940 1.00 92.19 84 ASN A O 1
ATOM 685 N N . PHE A 1 85 ? 14.169 3.238 4.954 1.00 92.25 85 PHE A N 1
ATOM 686 C CA . PHE A 1 85 ? 13.820 4.556 4.442 1.00 92.25 85 PHE A CA 1
ATOM 687 C C . PHE A 1 85 ? 15.087 5.345 4.101 1.00 92.25 85 PHE A C 1
ATOM 689 O O . PHE A 1 85 ? 15.904 5.658 4.964 1.00 92.25 85 PHE A O 1
ATOM 696 N N . ILE A 1 86 ? 15.246 5.709 2.830 1.00 88.44 86 ILE A N 1
ATOM 697 C CA . ILE A 1 86 ? 16.309 6.608 2.379 1.00 88.44 86 ILE A CA 1
ATOM 698 C C . ILE A 1 86 ? 15.785 8.023 2.534 1.00 88.44 86 ILE A C 1
ATOM 700 O O . ILE A 1 86 ? 15.104 8.538 1.646 1.00 88.44 86 ILE A O 1
ATOM 704 N N . THR A 1 87 ? 16.060 8.631 3.681 1.00 86.50 87 THR A N 1
ATOM 705 C CA . THR A 1 87 ? 15.643 9.998 3.958 1.00 86.50 87 THR A CA 1
ATOM 706 C C . THR A 1 87 ? 16.494 10.663 5.032 1.00 86.50 87 THR A C 1
ATOM 708 O O . THR A 1 87 ? 17.013 9.982 5.913 1.00 86.50 87 THR A O 1
ATOM 711 N N . ASN A 1 88 ? 16.618 11.989 4.949 1.00 84.00 88 ASN A N 1
ATOM 712 C CA . ASN A 1 88 ? 17.163 12.826 6.023 1.00 84.00 88 ASN A CA 1
ATOM 713 C C . ASN A 1 88 ? 16.057 13.405 6.919 1.00 84.00 88 ASN A C 1
ATOM 715 O O . ASN A 1 88 ? 16.334 14.183 7.829 1.00 84.00 88 ASN A O 1
ATOM 719 N N . LEU A 1 89 ? 14.798 13.039 6.663 1.00 86.81 89 LEU A N 1
ATOM 720 C CA . LEU A 1 89 ? 13.678 13.413 7.512 1.00 86.81 89 LEU A CA 1
ATOM 721 C C . LEU A 1 89 ? 13.847 12.808 8.911 1.00 86.81 89 LEU A C 1
ATOM 723 O O . LEU A 1 89 ? 14.277 11.654 9.023 1.00 86.81 89 LEU A O 1
ATOM 727 N N . PRO A 1 90 ? 13.462 13.528 9.980 1.00 90.56 90 PRO A N 1
ATOM 728 C CA . PRO A 1 90 ? 13.543 13.023 11.344 1.00 90.56 90 PRO A CA 1
ATOM 729 C C . PRO A 1 90 ? 12.433 11.993 11.612 1.00 90.56 90 PRO A C 1
ATOM 731 O O . PRO A 1 90 ? 11.522 12.220 12.398 1.00 90.56 90 PRO A O 1
ATOM 734 N N . LEU A 1 91 ? 12.503 10.819 10.972 1.00 92.31 91 LEU A N 1
ATOM 735 C CA . LEU A 1 91 ? 11.505 9.748 11.123 1.00 92.31 91 LEU A CA 1
ATOM 736 C C . LEU A 1 91 ? 11.337 9.281 12.573 1.00 92.31 91 LEU A C 1
ATOM 738 O O . LEU A 1 91 ? 10.274 8.778 12.924 1.00 92.31 91 LEU A O 1
ATOM 742 N N . GLY A 1 92 ? 12.368 9.451 13.406 1.00 95.12 92 GLY A N 1
ATOM 743 C CA . GLY A 1 92 ? 12.296 9.173 14.839 1.00 95.12 92 GLY A CA 1
ATOM 744 C C . GLY A 1 92 ? 11.235 10.007 15.563 1.00 95.12 92 GLY A C 1
ATOM 745 O O . GLY A 1 92 ? 10.573 9.476 16.444 1.00 95.12 92 GLY A O 1
ATOM 746 N N . GLU A 1 93 ? 11.022 11.260 15.145 1.00 94.25 93 GLU A N 1
ATOM 747 C CA . GLU A 1 93 ? 10.041 12.188 15.734 1.00 94.25 93 GLU A CA 1
ATOM 748 C C . GLU A 1 93 ? 8.603 11.700 15.516 1.00 94.25 93 GLU A C 1
ATOM 750 O O . GLU A 1 93 ? 7.764 11.768 16.402 1.00 94.25 93 GLU A O 1
ATOM 755 N N . VAL A 1 94 ? 8.323 11.124 14.346 1.00 95.00 94 VAL A N 1
ATOM 756 C CA . VAL A 1 94 ? 6.976 10.669 13.959 1.00 95.00 94 VAL A CA 1
ATOM 757 C C . VAL A 1 94 ? 6.787 9.159 14.074 1.00 95.00 94 VAL A C 1
ATOM 759 O O . VAL A 1 94 ? 5.784 8.614 13.601 1.00 95.00 94 VAL A O 1
ATOM 762 N N . ARG A 1 95 ? 7.748 8.455 14.679 1.00 95.50 95 ARG A N 1
ATOM 763 C CA . ARG A 1 95 ? 7.788 6.990 14.686 1.00 95.50 95 ARG A CA 1
ATOM 764 C C . ARG A 1 95 ? 6.517 6.385 15.269 1.00 95.50 95 ARG A C 1
ATOM 766 O O . ARG A 1 95 ? 5.949 5.494 14.647 1.00 95.50 95 ARG A O 1
ATOM 773 N N . ASP A 1 96 ? 6.038 6.900 16.394 1.00 95.44 96 ASP A N 1
ATOM 774 C CA . ASP A 1 96 ? 4.855 6.363 17.080 1.00 95.44 96 ASP A CA 1
ATOM 775 C C . ASP A 1 96 ? 3.562 6.572 16.279 1.00 95.44 96 ASP A C 1
ATOM 777 O O . ASP A 1 96 ? 2.600 5.814 16.410 1.00 95.44 96 ASP A O 1
ATOM 781 N N . VAL A 1 97 ? 3.532 7.583 15.405 1.00 95.81 97 VAL A N 1
ATOM 782 C CA . VAL A 1 97 ? 2.412 7.814 14.487 1.00 95.81 97 VAL A CA 1
ATOM 783 C C . VAL A 1 97 ? 2.449 6.823 13.328 1.00 95.81 97 VAL A C 1
ATOM 785 O O . VAL A 1 97 ? 1.408 6.276 12.967 1.00 95.81 97 VAL A O 1
ATOM 788 N N . LEU A 1 98 ? 3.630 6.586 12.753 1.00 96.75 98 LEU A N 1
ATOM 789 C CA . LEU A 1 98 ? 3.813 5.714 11.590 1.00 96.75 98 LEU A CA 1
ATOM 790 C C . LEU A 1 98 ? 3.795 4.221 11.948 1.00 96.75 98 LEU A C 1
ATOM 792 O O . LEU A 1 98 ? 3.394 3.391 11.134 1.00 96.75 98 LEU A O 1
ATOM 796 N N . GLN A 1 99 ? 4.215 3.868 13.162 1.00 97.38 99 GLN A N 1
ATOM 797 C CA . GLN A 1 99 ? 4.410 2.487 13.596 1.00 97.38 99 GLN A CA 1
ATOM 798 C C . GLN A 1 99 ? 3.168 1.598 13.406 1.00 97.38 99 GLN A C 1
ATOM 800 O O . GLN A 1 99 ? 3.329 0.533 12.806 1.00 97.38 99 GLN A O 1
ATOM 805 N N . PRO A 1 100 ? 1.941 2.003 13.791 1.00 97.75 100 PRO A N 1
ATOM 806 C CA . PRO A 1 100 ? 0.756 1.179 13.547 1.00 97.75 100 PRO A CA 1
ATOM 807 C C . PRO A 1 100 ? 0.489 0.912 12.060 1.00 97.75 100 PRO A C 1
ATOM 809 O O . PRO A 1 100 ? 0.060 -0.183 11.703 1.00 97.75 100 PRO A O 1
ATOM 812 N N . ALA A 1 101 ? 0.785 1.873 11.177 1.00 97.94 101 ALA A N 1
ATOM 813 C CA . ALA A 1 101 ? 0.677 1.673 9.731 1.00 97.94 101 ALA A CA 1
ATOM 814 C C . ALA A 1 101 ? 1.677 0.615 9.243 1.00 97.94 101 ALA A C 1
ATOM 816 O O . ALA A 1 101 ? 1.329 -0.258 8.451 1.00 97.94 101 ALA A O 1
ATOM 817 N N . PHE A 1 102 ? 2.914 0.654 9.744 1.00 98.19 102 PHE A N 1
ATOM 818 C CA . PHE A 1 102 ? 3.947 -0.322 9.388 1.00 98.19 102 PHE A CA 1
ATOM 819 C C . PHE A 1 102 ? 3.659 -1.714 9.952 1.00 98.19 102 PHE A C 1
ATOM 821 O O . PHE A 1 102 ? 3.915 -2.709 9.274 1.00 98.19 102 PHE A O 1
ATOM 828 N N . GLN A 1 103 ? 3.096 -1.806 11.157 1.00 98.25 103 GLN A N 1
ATOM 829 C CA . GLN A 1 103 ? 2.634 -3.068 11.739 1.00 98.25 103 GLN A CA 1
ATOM 830 C C . GLN A 1 103 ? 1.520 -3.681 10.891 1.00 98.25 103 GLN A C 1
ATOM 832 O O . GLN A 1 103 ? 1.632 -4.842 10.494 1.00 98.25 103 GLN A O 1
ATOM 837 N N . LEU A 1 104 ? 0.522 -2.876 10.513 1.00 98.38 104 LEU A N 1
ATOM 838 C CA . LEU A 1 104 ? -0.560 -3.307 9.635 1.00 98.38 104 LEU A CA 1
ATOM 839 C C . LEU A 1 104 ? -0.046 -3.746 8.254 1.00 98.38 104 LEU A C 1
ATOM 841 O O . LEU A 1 104 ? -0.389 -4.827 7.776 1.00 98.38 104 LEU A O 1
ATOM 845 N N . ALA A 1 105 ? 0.834 -2.952 7.638 1.00 98.38 105 ALA A N 1
ATOM 846 C CA . ALA A 1 105 ? 1.494 -3.302 6.382 1.00 98.38 105 ALA A CA 1
ATOM 847 C C . ALA A 1 105 ? 2.244 -4.641 6.482 1.00 98.38 105 ALA A C 1
ATOM 849 O O . ALA A 1 105 ? 2.222 -5.454 5.559 1.00 98.38 105 ALA A O 1
ATOM 850 N N . SER A 1 106 ? 2.873 -4.899 7.630 1.00 98.56 106 SER A N 1
ATOM 851 C CA . SER A 1 106 ? 3.583 -6.150 7.898 1.00 98.56 106 SER A CA 1
ATOM 852 C C . SER A 1 106 ? 2.640 -7.346 8.002 1.00 98.56 106 SER A C 1
ATOM 854 O O . SER A 1 106 ? 2.991 -8.414 7.501 1.00 98.56 106 SER A O 1
ATOM 856 N N . CYS A 1 107 ? 1.442 -7.181 8.574 1.00 98.19 107 CYS A N 1
ATOM 857 C CA . CYS A 1 107 ? 0.422 -8.232 8.593 1.00 98.19 107 CYS A CA 1
ATOM 858 C C . CYS A 1 107 ? 0.027 -8.655 7.170 1.00 98.19 107 CYS A C 1
ATOM 860 O O . CYS A 1 107 ? 0.057 -9.848 6.864 1.00 98.19 107 CYS A O 1
ATOM 862 N N . PHE A 1 108 ? -0.216 -7.693 6.267 1.00 98.38 108 PHE A N 1
ATOM 863 C CA . PHE A 1 108 ? -0.579 -7.970 4.867 1.00 98.38 108 PHE A CA 1
ATOM 864 C C . PHE A 1 108 ? 0.454 -8.811 4.101 1.00 98.38 108 PHE A C 1
ATOM 866 O O . PHE A 1 108 ? 0.094 -9.491 3.143 1.00 98.38 108 PHE A O 1
ATOM 873 N N . ILE A 1 109 ? 1.730 -8.775 4.497 1.00 98.12 109 ILE A N 1
ATOM 874 C CA . ILE A 1 109 ? 2.803 -9.551 3.849 1.00 98.12 109 ILE A CA 1
ATOM 875 C C . ILE A 1 109 ? 3.332 -10.720 4.686 1.00 98.12 109 ILE A C 1
ATOM 877 O O . ILE A 1 109 ? 4.301 -11.369 4.288 1.00 98.12 109 ILE A O 1
ATOM 881 N N . SER A 1 110 ? 2.715 -10.996 5.835 1.00 97.12 110 SER A N 1
ATOM 882 C CA . SER A 1 110 ? 3.122 -12.088 6.732 1.00 97.12 110 SER A CA 1
ATOM 883 C C . SER A 1 110 ? 2.034 -13.145 6.907 1.00 97.12 110 SER A C 1
ATOM 885 O O . SER A 1 110 ? 2.368 -14.318 7.110 1.00 97.12 110 SER A O 1
ATOM 887 N N . ASP A 1 111 ? 0.763 -12.750 6.805 1.00 97.38 111 ASP A N 1
ATOM 888 C CA . ASP A 1 111 ? -0.389 -13.647 6.872 1.00 97.38 111 ASP A CA 1
ATOM 889 C C . ASP A 1 111 ? -0.552 -14.468 5.581 1.00 97.38 111 ASP A C 1
ATOM 891 O O . ASP A 1 111 ? -0.456 -13.941 4.472 1.00 97.38 111 ASP A O 1
ATOM 895 N N . ASP A 1 112 ? -0.801 -15.774 5.707 1.00 97.50 112 ASP A N 1
ATOM 896 C CA . ASP A 1 112 ? -0.842 -16.691 4.560 1.00 97.50 112 ASP A CA 1
ATOM 897 C C . ASP A 1 112 ? -1.964 -16.366 3.569 1.00 97.50 112 ASP A C 1
ATOM 899 O O . ASP A 1 112 ? -1.772 -16.488 2.357 1.00 97.50 112 ASP A O 1
ATOM 903 N N . ARG A 1 113 ? -3.122 -15.916 4.060 1.00 95.00 113 ARG A N 1
ATOM 904 C CA . ARG A 1 113 ? -4.273 -15.611 3.209 1.00 95.00 113 ARG A CA 1
ATOM 905 C C . ARG A 1 113 ? -4.083 -14.279 2.485 1.00 95.00 113 ARG A C 1
ATOM 907 O O . ARG A 1 113 ? -4.408 -14.179 1.304 1.00 95.00 113 ARG A O 1
ATOM 914 N N . ALA A 1 114 ? -3.506 -13.275 3.146 1.00 95.31 114 ALA A N 1
ATOM 915 C CA . ALA A 1 114 ? -3.153 -12.011 2.490 1.00 95.31 114 ALA A CA 1
ATOM 916 C C . ALA A 1 114 ? -2.074 -12.200 1.399 1.00 95.31 114 ALA A C 1
ATOM 918 O O . ALA A 1 114 ? -2.025 -11.463 0.410 1.00 95.31 114 ALA A O 1
ATOM 919 N N . LEU A 1 115 ? -1.242 -13.240 1.528 1.00 97.81 115 LEU A N 1
ATOM 920 C CA . LEU A 1 115 ? -0.188 -13.571 0.570 1.00 97.81 115 LEU A CA 1
ATOM 921 C C . LEU A 1 115 ? -0.660 -14.277 -0.704 1.00 97.81 115 LEU A C 1
ATOM 923 O O . LEU A 1 115 ? 0.131 -14.401 -1.645 1.00 97.81 115 LEU A O 1
ATOM 927 N N . GLU A 1 116 ? -1.914 -14.724 -0.790 1.00 97.19 116 GLU A N 1
ATOM 928 C CA . GLU A 1 116 ? -2.389 -15.470 -1.961 1.00 97.19 116 GLU A CA 1
ATOM 929 C C . GLU A 1 116 ? -2.277 -14.668 -3.266 1.00 97.19 116 GLU A C 1
ATOM 931 O O . GLU A 1 116 ? -1.934 -15.239 -4.306 1.00 97.19 116 GLU A O 1
ATOM 936 N N . TRP A 1 117 ? -2.475 -13.346 -3.219 1.00 97.75 117 TRP A N 1
ATOM 937 C CA . TRP A 1 117 ? -2.258 -12.471 -4.375 1.00 97.75 117 TRP A CA 1
ATOM 938 C C . TRP A 1 117 ? -0.791 -12.484 -4.831 1.00 97.75 117 TRP A C 1
ATOM 940 O O . TRP A 1 117 ? -0.492 -12.674 -6.011 1.00 97.75 117 TRP A O 1
ATOM 950 N N . PHE A 1 118 ? 0.155 -12.381 -3.892 1.00 98.25 118 PHE A N 1
ATOM 951 C CA . PHE A 1 118 ? 1.590 -12.417 -4.192 1.00 98.25 118 PHE A CA 1
ATOM 952 C C . PHE A 1 118 ? 2.033 -13.786 -4.727 1.00 98.25 118 PHE A C 1
ATOM 954 O O . PHE A 1 118 ? 2.887 -13.855 -5.620 1.00 98.25 118 PHE A O 1
ATOM 961 N N . VAL A 1 119 ? 1.440 -14.872 -4.216 1.00 97.88 119 VAL A N 1
ATOM 962 C CA . VAL A 1 119 ? 1.609 -16.235 -4.741 1.00 97.88 119 VAL A CA 1
ATOM 963 C C . VAL A 1 119 ? 1.106 -16.312 -6.178 1.00 97.88 119 VAL A C 1
ATOM 965 O O . VAL A 1 119 ? 1.837 -16.783 -7.051 1.00 97.88 119 VAL A O 1
ATOM 968 N N . HIS A 1 120 ? -0.106 -15.824 -6.446 1.00 97.19 120 HIS A N 1
ATOM 969 C CA . HIS A 1 120 ? -0.664 -15.792 -7.795 1.00 97.19 120 HIS A CA 1
ATOM 970 C C . HIS A 1 120 ? 0.272 -15.061 -8.758 1.00 97.19 120 HIS A C 1
ATOM 972 O O . HIS A 1 120 ? 0.692 -15.654 -9.748 1.00 97.19 120 HIS A O 1
ATOM 978 N N . VAL A 1 121 ? 0.707 -13.844 -8.424 1.00 97.31 121 VAL A N 1
ATOM 979 C CA . VAL A 1 121 ? 1.638 -13.082 -9.268 1.00 97.31 121 VAL A CA 1
ATOM 980 C C . VAL A 1 121 ? 2.939 -13.844 -9.514 1.00 97.31 121 VAL A C 1
ATOM 982 O O . VAL A 1 121 ? 3.387 -13.917 -10.654 1.00 97.31 121 VAL A O 1
ATOM 985 N N . ARG A 1 122 ? 3.544 -14.459 -8.491 1.00 97.06 122 ARG A N 1
ATOM 986 C CA . ARG A 1 122 ? 4.831 -15.163 -8.634 1.00 97.06 122 ARG A CA 1
ATOM 987 C C . ARG A 1 122 ? 4.752 -16.401 -9.530 1.00 97.06 122 ARG A C 1
ATOM 989 O O . ARG A 1 122 ? 5.709 -16.687 -10.244 1.00 97.06 122 ARG A O 1
ATOM 996 N N . TYR A 1 123 ? 3.657 -17.154 -9.456 1.00 96.69 123 TYR A N 1
ATOM 997 C CA . TYR A 1 123 ? 3.530 -18.463 -10.109 1.00 96.69 123 TYR A CA 1
ATOM 998 C C . TYR A 1 123 ? 2.613 -18.464 -11.341 1.00 96.69 123 TYR A C 1
ATOM 1000 O O . TYR A 1 123 ? 2.520 -19.481 -12.036 1.00 96.69 123 TYR A O 1
ATOM 1008 N N . ALA A 1 124 ? 1.938 -17.352 -11.634 1.00 96.12 124 ALA A N 1
ATOM 1009 C CA . ALA A 1 124 ? 1.172 -17.193 -12.859 1.00 96.12 124 ALA A CA 1
ATOM 1010 C C . ALA A 1 124 ? 2.083 -17.166 -14.091 1.00 96.12 124 ALA A C 1
ATOM 1012 O O . ALA A 1 124 ? 3.246 -16.770 -14.046 1.00 96.12 124 ALA A O 1
ATOM 1013 N N . THR A 1 125 ? 1.532 -17.589 -15.223 1.00 94.62 125 THR A N 1
ATOM 1014 C CA . THR A 1 125 ? 2.168 -17.443 -16.532 1.00 94.62 125 THR A CA 1
ATOM 1015 C C . THR A 1 125 ? 1.588 -16.214 -17.214 1.00 94.62 125 THR A C 1
ATOM 1017 O O . THR A 1 125 ? 0.371 -16.080 -17.320 1.00 94.62 125 THR A O 1
ATOM 1020 N N . MET A 1 126 ? 2.451 -15.317 -17.681 1.00 93.56 126 MET A N 1
ATOM 1021 C CA . MET A 1 126 ? 2.013 -14.153 -18.440 1.00 93.56 126 MET A CA 1
ATOM 1022 C C . MET A 1 126 ? 1.661 -14.566 -19.870 1.00 93.56 126 MET A C 1
ATOM 1024 O O . MET A 1 126 ? 2.518 -15.050 -20.609 1.00 93.56 126 MET A O 1
ATOM 1028 N N . LEU A 1 127 ? 0.413 -14.338 -20.274 1.00 92.06 127 LEU A N 1
ATOM 1029 C CA . LEU A 1 127 ? -0.002 -14.446 -21.664 1.00 92.06 127 LEU A CA 1
ATOM 1030 C C . LEU A 1 127 ? 0.102 -13.081 -22.353 1.00 92.06 127 LEU A C 1
ATOM 1032 O O . LEU A 1 127 ? -0.526 -12.117 -21.901 1.00 92.06 127 LEU A O 1
ATOM 1036 N N . PRO A 1 128 ? 0.874 -12.967 -23.447 1.00 87.75 128 PRO A N 1
ATOM 1037 C CA . PRO A 1 128 ? 0.924 -11.741 -24.223 1.00 87.75 128 PRO A CA 1
ATOM 1038 C C . PRO A 1 128 ? -0.394 -11.536 -24.981 1.00 87.75 128 PRO A C 1
ATOM 1040 O O . PRO A 1 128 ? -0.911 -12.456 -25.613 1.00 87.75 128 PRO A O 1
ATOM 1043 N N . VAL A 1 129 ? -0.902 -10.305 -24.975 1.00 86.06 129 VAL A N 1
ATOM 1044 C CA . VAL A 1 129 ? -2.013 -9.869 -25.831 1.00 86.06 129 VAL A CA 1
ATOM 1045 C C . VAL A 1 129 ? -1.425 -8.985 -26.931 1.00 86.06 129 VAL A C 1
ATOM 1047 O O . VAL A 1 129 ? -0.657 -8.072 -26.636 1.00 86.06 129 VAL A O 1
ATOM 1050 N N . GLN A 1 130 ? -1.742 -9.260 -28.204 1.00 80.25 130 GLN A N 1
ATOM 1051 C CA . GLN A 1 130 ? -1.073 -8.636 -29.364 1.00 80.25 130 GLN A CA 1
ATOM 1052 C C . GLN A 1 130 ? -1.074 -7.097 -29.345 1.00 80.25 130 GLN A C 1
ATOM 1054 O O . GLN A 1 130 ? -0.108 -6.490 -29.799 1.00 80.25 130 GLN A O 1
ATOM 1059 N N . ALA A 1 131 ? -2.120 -6.475 -28.801 1.00 81.00 131 ALA A N 1
ATOM 1060 C CA . ALA A 1 131 ? -2.290 -5.022 -28.783 1.00 81.00 131 ALA A CA 1
ATOM 1061 C C . ALA A 1 131 ? -2.694 -4.480 -27.399 1.00 81.00 131 ALA A C 1
ATOM 1063 O O . ALA A 1 131 ? -3.338 -3.439 -27.308 1.00 81.00 131 ALA A O 1
ATOM 1064 N N . GLY A 1 132 ? -2.361 -5.190 -26.316 1.00 84.69 132 GLY A N 1
ATOM 1065 C CA . GLY A 1 132 ? -2.837 -4.835 -24.980 1.00 84.69 132 GLY A CA 1
ATOM 1066 C C . GLY A 1 132 ? -1.893 -5.232 -23.849 1.00 84.69 132 GLY A C 1
ATOM 1067 O O . GLY A 1 132 ? -0.836 -5.823 -24.100 1.00 84.69 132 GLY A O 1
ATOM 1068 N N . PRO A 1 133 ? -2.269 -4.908 -22.600 1.00 85.50 133 PRO A N 1
ATOM 1069 C CA . PRO A 1 133 ? -1.561 -5.411 -21.433 1.00 85.50 133 PRO A CA 1
ATOM 1070 C C . PRO A 1 133 ? -1.566 -6.943 -21.446 1.00 85.50 133 PRO A C 1
ATOM 1072 O O . PRO A 1 133 ? -2.536 -7.575 -21.872 1.00 85.50 133 PRO A O 1
ATOM 1075 N N . GLY A 1 134 ? -0.470 -7.546 -20.984 1.00 89.31 134 GLY A N 1
ATOM 1076 C CA . GLY A 1 134 ? -0.444 -8.988 -20.744 1.00 89.31 134 GLY A CA 1
ATOM 1077 C C . GLY A 1 134 ? -1.476 -9.376 -19.684 1.00 89.31 134 GLY A C 1
ATOM 1078 O O . GLY A 1 134 ? -1.875 -8.545 -18.869 1.00 89.31 134 GLY A O 1
ATOM 1079 N N . ILE A 1 135 ? -1.897 -10.637 -19.685 1.00 93.06 135 ILE A N 1
ATOM 1080 C CA . ILE A 1 135 ? -2.795 -11.184 -18.660 1.00 93.06 135 ILE A CA 1
ATOM 1081 C C . ILE A 1 135 ? -2.042 -12.271 -17.904 1.00 93.06 135 ILE A C 1
ATOM 1083 O O . ILE A 1 135 ? -1.455 -13.163 -18.520 1.00 93.06 135 ILE A O 1
ATOM 1087 N N . LEU A 1 136 ? -2.050 -12.216 -16.576 1.00 94.50 136 LEU A N 1
ATOM 1088 C CA . LEU A 1 136 ? -1.508 -13.287 -15.752 1.00 94.50 136 LEU A CA 1
ATOM 1089 C C . LEU A 1 136 ? -2.538 -14.408 -15.620 1.00 94.50 136 LEU A C 1
ATOM 1091 O O . LEU A 1 136 ? -3.630 -14.222 -15.087 1.00 94.50 136 LEU A O 1
ATOM 1095 N N . ILE A 1 137 ? -2.179 -15.603 -16.084 1.00 91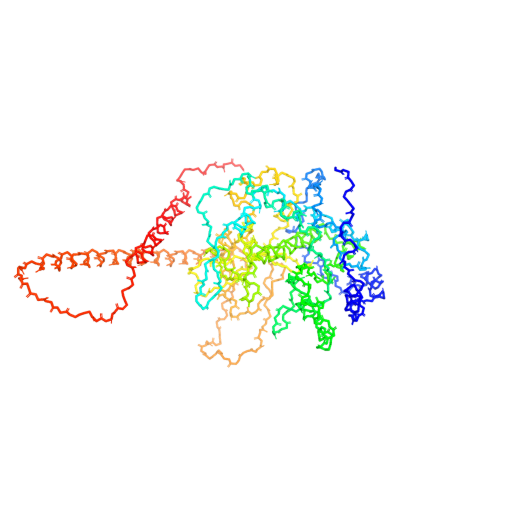.81 137 ILE A N 1
ATOM 1096 C CA . ILE A 1 137 ? -3.003 -16.798 -15.919 1.00 91.81 137 ILE A CA 1
ATOM 1097 C C . ILE A 1 137 ? -2.391 -17.680 -14.848 1.00 91.81 137 ILE A C 1
ATOM 1099 O O . ILE A 1 137 ? -1.255 -18.152 -14.962 1.00 91.81 137 ILE A O 1
ATOM 1103 N N . ARG A 1 138 ? -3.171 -17.921 -13.795 1.00 85.38 138 ARG A N 1
ATOM 1104 C CA . ARG A 1 138 ? -2.792 -18.848 -12.736 1.00 85.38 138 ARG A CA 1
ATOM 1105 C C . ARG A 1 138 ? -2.748 -20.267 -13.293 1.00 85.38 138 ARG A C 1
ATOM 1107 O O . ARG A 1 138 ? -3.675 -20.692 -13.981 1.00 85.38 138 ARG A O 1
ATOM 1114 N N . ARG A 1 139 ? -1.715 -21.032 -12.942 1.00 82.19 139 ARG A N 1
ATOM 1115 C CA . ARG A 1 139 ? -1.757 -22.488 -13.129 1.00 82.19 139 ARG A CA 1
ATOM 1116 C C . ARG A 1 139 ? -2.801 -23.084 -12.184 1.00 82.19 139 ARG A C 1
ATOM 1118 O O . ARG A 1 139 ? -2.848 -22.710 -11.013 1.00 82.19 139 ARG A O 1
ATOM 1125 N N . ALA A 1 140 ? -3.632 -23.989 -12.694 1.00 81.44 140 ALA A N 1
ATOM 1126 C CA . ALA A 1 140 ? -4.612 -24.694 -11.877 1.00 81.44 140 ALA A CA 1
ATOM 1127 C C . ALA A 1 140 ? -3.908 -25.437 -10.728 1.00 81.44 140 ALA A C 1
ATOM 1129 O O . ALA A 1 140 ? -2.868 -26.061 -10.939 1.00 81.44 140 ALA A O 1
ATOM 1130 N N . GLY A 1 141 ? -4.463 -25.343 -9.519 1.00 91.25 141 GLY A N 1
ATOM 1131 C CA . GLY A 1 141 ? -3.952 -26.035 -8.338 1.00 91.25 141 GLY A CA 1
ATOM 1132 C C . GLY A 1 141 ? -4.097 -25.230 -7.041 1.00 91.25 141 GLY A C 1
ATOM 1133 O O . GLY A 1 141 ? -4.186 -23.993 -7.080 1.00 91.25 141 GLY A O 1
ATOM 1134 N N . PRO A 1 142 ? -4.129 -25.918 -5.887 1.00 95.31 142 PRO A N 1
ATOM 1135 C CA . PRO A 1 142 ? -4.183 -25.273 -4.581 1.00 95.31 142 PRO A CA 1
ATOM 1136 C C . PRO A 1 142 ? -2.887 -24.505 -4.287 1.00 95.31 142 PRO A C 1
ATOM 1138 O O . PRO A 1 142 ? -1.815 -24.835 -4.796 1.00 95.31 142 PRO A O 1
ATOM 1141 N N . ILE A 1 143 ? -2.985 -23.470 -3.450 1.00 95.81 143 ILE A N 1
ATOM 1142 C CA . ILE A 1 143 ? -1.800 -22.806 -2.895 1.00 95.81 143 ILE A CA 1
ATOM 1143 C C . ILE A 1 143 ? -1.188 -23.751 -1.865 1.00 95.81 143 ILE A C 1
ATOM 1145 O O . ILE A 1 143 ? -1.885 -24.254 -0.991 1.00 95.81 143 ILE A O 1
ATOM 1149 N N . THR A 1 144 ? 0.111 -24.011 -1.986 1.00 96.81 144 THR A N 1
ATOM 1150 C CA . THR A 1 144 ? 0.838 -24.895 -1.067 1.00 96.81 144 THR A CA 1
ATOM 1151 C C . THR A 1 144 ? 1.658 -24.085 -0.067 1.00 96.81 144 THR A C 1
ATOM 1153 O O . THR A 1 144 ? 2.110 -22.978 -0.373 1.00 96.81 144 THR A O 1
ATOM 1156 N N . SER A 1 145 ? 1.949 -24.665 1.099 1.00 97.25 145 SER A N 1
ATOM 1157 C CA . SER A 1 145 ? 2.828 -24.048 2.105 1.00 97.25 145 SER A CA 1
ATOM 1158 C C . SER A 1 145 ? 4.223 -23.733 1.553 1.00 97.25 145 SER A C 1
ATOM 1160 O O . SER A 1 145 ? 4.825 -22.729 1.925 1.00 97.25 145 SER A O 1
ATOM 1162 N N . HIS A 1 146 ? 4.728 -24.532 0.605 1.00 97.62 146 HIS A N 1
ATOM 1163 C CA . HIS A 1 146 ? 5.993 -24.251 -0.080 1.00 97.62 146 HIS A CA 1
ATOM 1164 C C . HIS A 1 146 ? 5.927 -22.960 -0.915 1.00 97.62 146 HIS A C 1
ATOM 1166 O O . HIS A 1 146 ? 6.859 -22.154 -0.886 1.00 97.62 146 HIS A O 1
ATOM 1172 N N . MET A 1 147 ? 4.825 -22.733 -1.641 1.00 97.50 147 MET A N 1
ATOM 1173 C CA . MET A 1 147 ? 4.634 -21.503 -2.419 1.00 97.50 147 MET A CA 1
ATOM 1174 C C . MET A 1 147 ? 4.570 -20.276 -1.506 1.00 97.50 147 MET A C 1
ATOM 1176 O O . MET A 1 147 ? 5.251 -19.287 -1.776 1.00 97.50 147 MET A O 1
ATOM 1180 N N . LEU A 1 148 ? 3.821 -20.369 -0.403 1.00 97.88 148 LEU A N 1
ATOM 1181 C CA . LEU A 1 148 ? 3.736 -19.318 0.615 1.00 97.88 148 LEU A CA 1
ATOM 1182 C C . LEU A 1 148 ? 5.108 -19.021 1.229 1.00 97.88 148 LEU A C 1
ATOM 1184 O O . LEU A 1 148 ? 5.549 -17.874 1.225 1.00 97.88 148 LEU A O 1
ATOM 1188 N N . GLY A 1 149 ? 5.842 -20.052 1.658 1.00 98.00 149 GLY A N 1
ATOM 1189 C CA . GLY A 1 149 ? 7.199 -19.902 2.188 1.00 98.00 149 GLY A CA 1
ATOM 1190 C C . GLY A 1 149 ? 8.167 -19.260 1.186 1.00 98.00 149 GLY A C 1
ATOM 1191 O O . GLY A 1 149 ? 8.973 -18.404 1.557 1.00 98.00 149 GLY A O 1
ATOM 1192 N N . SER A 1 150 ? 8.058 -19.605 -0.104 1.00 97.94 150 SER A N 1
ATOM 1193 C CA . SER A 1 150 ? 8.857 -18.988 -1.172 1.00 97.94 150 SER A CA 1
ATOM 1194 C C . SER A 1 150 ? 8.543 -17.500 -1.349 1.00 97.94 150 SER A C 1
ATOM 1196 O O . SER A 1 150 ? 9.462 -16.692 -1.511 1.00 97.94 150 SER A O 1
ATOM 1198 N N . VAL A 1 151 ? 7.261 -17.125 -1.292 1.00 98.06 151 VAL A N 1
ATOM 1199 C CA . VAL A 1 151 ? 6.820 -15.726 -1.355 1.00 98.06 151 VAL A CA 1
ATOM 1200 C C . VAL A 1 151 ? 7.296 -14.948 -0.133 1.00 98.06 151 VAL A C 1
ATOM 1202 O O . VAL A 1 151 ? 7.946 -13.923 -0.323 1.00 98.06 151 VAL A O 1
ATOM 1205 N N . LYS A 1 152 ? 7.091 -15.457 1.091 1.00 98.12 152 LYS A N 1
ATOM 1206 C CA . LYS A 1 152 ? 7.583 -14.828 2.334 1.00 98.12 152 LYS A CA 1
ATOM 1207 C C . LYS A 1 152 ? 9.085 -14.571 2.274 1.00 98.12 152 LYS A C 1
ATOM 1209 O O . LYS A 1 152 ? 9.539 -13.457 2.512 1.00 98.12 152 LYS A O 1
ATOM 1214 N N . LYS A 1 153 ? 9.868 -15.575 1.861 1.00 97.56 153 LYS A N 1
ATOM 1215 C CA . LYS A 1 153 ? 11.320 -15.433 1.675 1.00 97.56 153 LYS A CA 1
ATOM 1216 C C . LYS A 1 153 ? 11.667 -14.383 0.616 1.00 97.56 153 LYS A C 1
ATOM 1218 O O . LYS A 1 153 ? 12.631 -13.638 0.778 1.00 97.56 153 LYS A O 1
ATOM 1223 N N . GLY A 1 154 ? 10.904 -14.330 -0.475 1.00 96.88 154 GLY A N 1
ATOM 1224 C CA . GLY A 1 154 ? 11.079 -13.333 -1.526 1.00 96.88 154 GLY A CA 1
ATOM 1225 C C . GLY A 1 154 ? 10.806 -11.910 -1.040 1.00 96.88 154 GLY A C 1
ATOM 1226 O O . GLY A 1 154 ? 11.634 -11.036 -1.283 1.00 96.88 154 GLY A O 1
ATOM 1227 N N . LEU A 1 155 ? 9.698 -11.700 -0.325 1.00 97.00 155 LEU A N 1
ATOM 1228 C CA . LEU A 1 155 ? 9.309 -10.418 0.271 1.00 97.00 155 LEU A CA 1
ATOM 1229 C C . LEU A 1 155 ? 10.315 -9.967 1.335 1.00 97.00 155 LEU A C 1
ATOM 1231 O O . LEU A 1 155 ? 10.757 -8.820 1.307 1.00 97.00 155 LEU A O 1
ATOM 1235 N N . LEU A 1 156 ? 10.787 -10.882 2.185 1.00 96.75 156 LEU A N 1
ATOM 1236 C CA . LEU A 1 156 ? 11.878 -10.612 3.123 1.00 96.75 156 LEU A CA 1
ATOM 1237 C C . LEU A 1 156 ? 13.154 -10.173 2.389 1.00 96.75 156 LEU A C 1
ATOM 1239 O O . LEU A 1 156 ? 13.802 -9.202 2.772 1.00 96.75 156 LEU A O 1
ATOM 1243 N N . GLY A 1 157 ? 13.478 -10.831 1.273 1.00 94.38 157 GLY A N 1
ATOM 1244 C CA . GLY A 1 157 ? 14.599 -10.459 0.411 1.00 94.38 157 GLY A CA 1
ATOM 1245 C C . GLY A 1 157 ? 14.472 -9.075 -0.241 1.00 94.38 157 GLY A C 1
ATOM 1246 O O . GLY A 1 157 ? 15.485 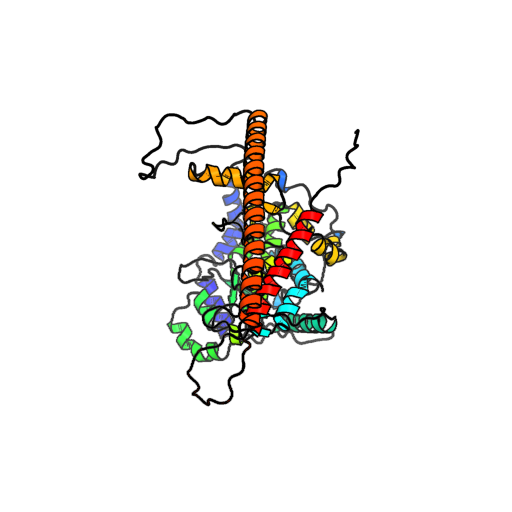-8.532 -0.692 1.00 94.38 157 GLY A O 1
ATOM 1247 N N . LEU A 1 158 ? 13.270 -8.482 -0.289 1.00 94.38 158 LEU A N 1
ATOM 1248 C CA . LEU A 1 158 ? 13.074 -7.116 -0.780 1.00 94.38 158 LEU A CA 1
ATOM 1249 C C . LEU A 1 158 ? 13.532 -6.053 0.212 1.00 94.38 158 LEU A C 1
ATOM 1251 O O . LEU A 1 158 ? 13.897 -4.969 -0.231 1.00 94.38 158 LEU A O 1
ATOM 1255 N N . ALA A 1 159 ? 13.580 -6.354 1.511 1.00 92.06 159 ALA A N 1
ATOM 1256 C CA . ALA A 1 159 ? 13.972 -5.386 2.535 1.00 92.06 159 ALA A CA 1
ATOM 1257 C C . ALA A 1 159 ? 15.381 -4.806 2.322 1.00 92.06 159 ALA A C 1
ATOM 1259 O O . ALA A 1 159 ? 15.645 -3.674 2.691 1.00 92.06 159 ALA A O 1
ATOM 1260 N N . GLY A 1 160 ? 16.287 -5.555 1.684 1.00 85.25 160 GLY A N 1
ATOM 1261 C CA . GLY A 1 160 ? 17.618 -5.059 1.306 1.00 85.25 160 GLY A CA 1
ATOM 1262 C C . GLY A 1 160 ? 17.715 -4.507 -0.122 1.00 85.25 160 GLY A C 1
ATOM 1263 O O . GLY A 1 160 ? 18.814 -4.215 -0.595 1.00 85.25 160 GLY A O 1
ATOM 1264 N N . ARG A 1 161 ? 16.608 -4.455 -0.873 1.00 89.12 161 ARG A N 1
ATOM 1265 C CA . ARG A 1 161 ? 16.610 -4.202 -2.329 1.00 89.12 161 ARG A CA 1
ATOM 1266 C C . ARG A 1 161 ? 15.645 -3.115 -2.779 1.00 89.12 161 ARG A C 1
ATOM 1268 O O . ARG A 1 161 ? 15.900 -2.522 -3.826 1.00 89.12 161 ARG A O 1
ATOM 1275 N N . VAL A 1 162 ? 14.567 -2.896 -2.035 1.00 92.56 162 VAL A N 1
ATOM 1276 C CA . VAL A 1 162 ? 13.490 -1.961 -2.355 1.00 92.56 162 VAL A CA 1
ATOM 1277 C C . VAL A 1 162 ? 13.410 -0.951 -1.221 1.00 92.56 162 VAL A C 1
ATOM 1279 O O . VAL A 1 162 ? 12.746 -1.222 -0.222 1.00 92.56 162 VAL A O 1
ATOM 1282 N N . PRO A 1 163 ? 14.110 0.184 -1.326 1.00 92.25 163 PRO A N 1
ATOM 1283 C CA . PRO A 1 163 ? 14.016 1.205 -0.308 1.00 92.25 163 PRO A CA 1
ATOM 1284 C C . PRO A 1 163 ? 12.686 1.935 -0.429 1.00 92.25 163 PRO A C 1
ATOM 1286 O O . PRO A 1 163 ? 12.028 1.926 -1.479 1.00 92.25 163 PRO A O 1
ATOM 1289 N N . ILE A 1 164 ? 12.367 2.646 0.638 1.00 93.94 164 ILE A N 1
ATOM 1290 C CA . ILE A 1 164 ? 11.257 3.580 0.679 1.00 93.94 164 ILE A CA 1
ATOM 1291 C C . ILE A 1 164 ? 11.838 4.983 0.807 1.00 93.94 164 ILE A C 1
ATOM 1293 O O . ILE A 1 164 ? 12.869 5.193 1.441 1.00 93.94 164 ILE A O 1
ATOM 1297 N N . THR A 1 165 ? 11.224 5.964 0.172 1.00 91.94 165 THR A N 1
ATOM 1298 C CA . THR A 1 165 ? 11.648 7.352 0.302 1.00 91.94 165 THR A CA 1
ATOM 1299 C C . THR A 1 165 ? 10.449 8.282 0.230 1.00 91.94 165 THR A C 1
ATOM 1301 O O . THR A 1 165 ? 9.352 7.854 -0.127 1.00 91.94 165 THR A O 1
ATOM 1304 N N . PHE A 1 166 ? 10.655 9.546 0.573 1.00 90.31 166 PHE A N 1
ATOM 1305 C CA . PHE A 1 166 ? 9.648 10.589 0.435 1.00 90.31 166 PHE A CA 1
ATOM 1306 C C . PHE A 1 166 ? 10.035 11.510 -0.718 1.00 90.31 166 PHE A C 1
ATOM 1308 O O . PHE A 1 166 ? 11.214 11.674 -1.005 1.00 90.31 166 PHE A O 1
ATOM 1315 N N . ALA A 1 167 ? 9.070 12.119 -1.390 1.00 86.12 167 ALA A N 1
ATOM 1316 C CA . ALA A 1 167 ? 9.310 13.130 -2.411 1.00 86.12 167 ALA A CA 1
ATOM 1317 C C . ALA A 1 167 ? 8.184 14.153 -2.395 1.00 86.12 167 ALA A C 1
ATOM 1319 O O . ALA A 1 167 ? 7.016 13.804 -2.243 1.00 86.12 167 ALA A O 1
ATOM 1320 N N . SER A 1 168 ? 8.518 15.425 -2.559 1.00 78.88 168 SER A N 1
ATOM 1321 C CA . SER A 1 168 ? 7.539 16.507 -2.482 1.00 78.88 168 SER A CA 1
ATOM 1322 C C . SER A 1 168 ? 6.489 16.455 -3.590 1.00 78.88 168 SER A C 1
ATOM 1324 O O . SER A 1 168 ? 5.309 16.707 -3.356 1.00 78.88 168 SER A O 1
ATOM 1326 N N . ARG A 1 169 ? 6.908 16.072 -4.797 1.00 75.69 169 ARG A N 1
ATOM 1327 C CA . ARG A 1 169 ? 6.039 15.891 -5.955 1.00 75.69 169 ARG A CA 1
ATOM 1328 C C . ARG A 1 169 ? 6.251 14.517 -6.547 1.00 75.69 169 ARG A C 1
ATOM 1330 O O . ARG A 1 169 ? 7.382 14.099 -6.789 1.00 75.69 169 ARG A O 1
ATOM 1337 N N . ILE A 1 170 ? 5.137 13.850 -6.821 1.00 73.12 170 ILE A N 1
ATOM 1338 C CA . ILE A 1 170 ? 5.118 12.572 -7.516 1.00 73.12 170 ILE A CA 1
ATOM 1339 C C . ILE A 1 170 ? 4.210 12.720 -8.725 1.00 73.12 170 ILE A C 1
ATOM 1341 O O . ILE A 1 170 ? 2.995 12.565 -8.627 1.00 73.12 170 ILE A O 1
ATOM 1345 N N . LEU A 1 171 ? 4.808 13.036 -9.873 1.00 68.81 171 LEU A N 1
ATOM 1346 C CA . LEU A 1 171 ? 4.071 13.045 -11.130 1.00 68.81 171 LEU A CA 1
ATOM 1347 C C . LEU A 1 171 ? 3.987 11.645 -11.715 1.00 68.81 171 LEU A C 1
ATOM 1349 O O . LEU A 1 171 ? 5.012 11.060 -12.073 1.00 68.81 171 LEU A O 1
ATOM 1353 N N . VAL A 1 172 ? 2.766 11.151 -11.898 1.00 62.34 172 VAL A N 1
ATOM 1354 C CA . VAL A 1 172 ? 2.558 9.804 -12.447 1.00 62.34 172 VAL A CA 1
ATOM 1355 C C . VAL A 1 172 ? 2.210 9.820 -13.928 1.00 62.34 172 VAL A C 1
ATOM 1357 O O . VAL A 1 172 ? 2.541 8.866 -14.635 1.00 62.34 172 VAL A O 1
ATOM 1360 N N . ASP A 1 173 ? 1.665 10.917 -14.459 1.00 66.88 173 ASP A N 1
ATOM 1361 C CA . ASP A 1 173 ? 1.317 10.981 -15.876 1.00 66.88 173 ASP A CA 1
ATOM 1362 C C . ASP A 1 173 ? 1.677 12.294 -16.591 1.00 66.88 173 ASP A C 1
ATOM 1364 O O . ASP A 1 173 ? 2.074 13.301 -16.005 1.00 66.88 173 ASP A O 1
ATOM 1368 N N . LYS A 1 174 ? 1.548 12.260 -17.926 1.00 65.19 174 LYS A N 1
ATOM 1369 C CA . LYS A 1 174 ? 1.789 13.408 -18.818 1.00 65.19 174 LYS A CA 1
ATOM 1370 C C . LYS A 1 174 ? 0.787 14.549 -18.613 1.00 65.19 174 LYS A C 1
ATOM 1372 O O . LYS A 1 174 ? 1.030 15.641 -19.113 1.00 65.19 174 LYS A O 1
ATOM 1377 N N . LYS A 1 175 ? -0.336 14.284 -17.939 1.00 68.81 175 LYS A N 1
ATOM 1378 C CA . LYS A 1 175 ? -1.378 15.272 -17.645 1.00 68.81 175 LYS A CA 1
ATOM 1379 C C . LYS A 1 175 ? -1.078 16.038 -16.356 1.00 68.81 175 LYS A C 1
ATOM 1381 O O . LYS A 1 175 ? -1.796 16.978 -16.041 1.00 68.81 175 LYS A O 1
ATOM 1386 N N . GLY A 1 176 ? 0.001 15.678 -15.657 1.00 69.88 176 GLY A N 1
ATOM 1387 C CA . GLY A 1 176 ? 0.418 16.345 -14.434 1.00 69.88 176 GLY A CA 1
ATOM 1388 C C . GLY A 1 176 ? -0.412 15.932 -13.226 1.00 69.88 176 GLY A C 1
ATOM 1389 O O . GLY A 1 176 ? -0.462 16.692 -12.266 1.00 69.88 176 GLY A O 1
ATOM 1390 N N . HIS A 1 177 ? -1.063 14.763 -13.256 1.00 73.75 177 HIS A N 1
ATOM 1391 C CA . HIS A 1 177 ? -1.732 14.259 -12.066 1.00 73.75 177 HIS A CA 1
ATOM 1392 C C . HIS A 1 177 ? -0.695 13.836 -11.021 1.00 73.75 177 HIS A C 1
ATOM 1394 O O . HIS A 1 177 ? 0.197 13.019 -11.293 1.00 73.75 177 HIS A O 1
ATOM 1400 N N . ASP A 1 178 ? -0.843 14.394 -9.823 1.00 76.94 178 ASP A N 1
ATOM 1401 C CA . ASP A 1 178 ? -0.073 13.996 -8.655 1.00 76.94 178 ASP A CA 1
ATOM 1402 C C . ASP A 1 178 ? -0.622 12.674 -8.108 1.00 76.94 178 ASP A C 1
ATOM 1404 O O . ASP A 1 178 ? -1.826 12.552 -7.864 1.00 76.94 178 ASP A O 1
ATOM 1408 N N . ALA A 1 179 ? 0.249 11.697 -7.861 1.00 86.38 179 ALA A N 1
ATOM 1409 C CA . ALA A 1 179 ? -0.128 10.501 -7.109 1.00 86.38 179 ALA A CA 1
ATOM 1410 C C . ALA A 1 179 ? 0.382 10.556 -5.677 1.00 86.38 179 ALA A C 1
ATOM 1412 O O . ALA A 1 179 ? 1.387 11.195 -5.386 1.00 86.38 179 ALA A O 1
ATOM 1413 N N . SER A 1 180 ? -0.306 9.852 -4.782 1.00 90.31 180 SER A N 1
ATOM 1414 C CA . SER A 1 180 ? 0.071 9.727 -3.371 1.00 90.31 180 SER A CA 1
ATOM 1415 C C . SER A 1 180 ? 1.398 8.994 -3.167 1.00 90.31 180 SER A C 1
ATOM 1417 O O . SER A 1 180 ? 2.135 9.314 -2.235 1.00 90.31 180 SER A O 1
ATOM 1419 N N . ALA A 1 181 ? 1.706 8.043 -4.045 1.00 93.19 181 ALA A N 1
ATOM 1420 C CA . ALA A 1 181 ? 2.962 7.316 -4.087 1.00 93.19 181 ALA A CA 1
ATOM 1421 C C . ALA A 1 181 ? 3.249 6.821 -5.514 1.00 93.19 181 ALA A C 1
ATOM 1423 O O . ALA A 1 181 ? 2.444 7.033 -6.425 1.00 93.19 181 ALA A O 1
ATOM 1424 N N . ALA A 1 182 ? 4.433 6.245 -5.709 1.00 93.00 182 ALA A N 1
ATOM 1425 C CA . ALA A 1 182 ? 4.809 5.558 -6.934 1.00 93.00 182 ALA A CA 1
ATOM 1426 C C . ALA A 1 182 ? 5.894 4.499 -6.694 1.00 93.00 182 ALA A C 1
ATOM 1428 O O . ALA A 1 182 ? 6.907 4.749 -6.031 1.00 93.00 182 ALA A O 1
ATOM 1429 N N . ALA A 1 183 ? 5.745 3.351 -7.344 1.00 92.38 183 ALA A N 1
ATOM 1430 C CA . ALA A 1 183 ? 6.783 2.357 -7.529 1.00 92.38 183 ALA A CA 1
ATOM 1431 C C . ALA A 1 183 ? 7.652 2.735 -8.735 1.00 92.38 183 ALA A C 1
ATOM 1433 O O . ALA A 1 183 ? 7.213 2.792 -9.882 1.00 92.38 183 ALA A O 1
ATOM 1434 N N . CYS A 1 184 ? 8.930 2.984 -8.480 1.00 89.25 184 CYS A N 1
ATOM 1435 C CA . CYS A 1 184 ? 9.920 3.278 -9.505 1.00 89.25 184 CYS A CA 1
ATOM 1436 C C . CYS A 1 184 ? 10.779 2.043 -9.732 1.00 89.25 184 CYS A C 1
ATOM 1438 O O . CYS A 1 184 ? 11.438 1.585 -8.810 1.00 89.25 184 CYS A O 1
ATOM 1440 N N . HIS A 1 185 ? 10.852 1.516 -10.949 1.00 86.25 185 HIS A N 1
ATOM 1441 C CA . HIS A 1 185 ? 11.597 0.288 -11.251 1.00 86.25 185 HIS A CA 1
ATOM 1442 C C . HIS A 1 185 ? 13.050 0.507 -11.669 1.00 86.25 185 HIS A C 1
ATOM 1444 O O . HIS A 1 185 ? 13.793 -0.461 -11.860 1.00 86.25 185 HIS A O 1
ATOM 1450 N N . ASN A 1 186 ? 13.429 1.760 -11.890 1.00 83.31 186 ASN A N 1
ATOM 1451 C CA . ASN A 1 186 ? 14.779 2.166 -12.227 1.00 83.31 186 ASN A CA 1
ATOM 1452 C C . ASN A 1 186 ? 14.990 3.633 -11.854 1.00 83.31 186 ASN A C 1
ATOM 1454 O O . ASN A 1 186 ? 14.048 4.395 -11.624 1.00 83.31 186 ASN A O 1
ATOM 1458 N N . PHE A 1 187 ? 16.252 4.035 -11.843 1.00 80.19 187 PHE A N 1
ATOM 1459 C CA . PHE A 1 187 ? 16.626 5.384 -11.449 1.00 80.19 187 PHE A CA 1
ATOM 1460 C C . PHE A 1 187 ? 16.161 6.474 -12.428 1.00 80.19 187 PHE A C 1
ATOM 1462 O O . PHE A 1 187 ? 15.875 7.595 -12.017 1.00 80.19 187 PHE A O 1
ATOM 1469 N N . TYR A 1 188 ? 15.985 6.145 -13.709 1.00 81.88 188 TYR A N 1
ATOM 1470 C CA . TYR A 1 188 ? 15.414 7.083 -14.676 1.00 81.88 188 TYR A CA 1
ATOM 1471 C C . TYR A 1 188 ? 13.970 7.476 -14.315 1.00 81.88 188 TYR A C 1
ATOM 1473 O O . TYR A 1 188 ? 13.612 8.651 -14.400 1.00 81.88 188 TYR A O 1
ATOM 1481 N N . GLN A 1 189 ? 13.145 6.520 -13.876 1.00 83.50 189 GLN A N 1
ATOM 1482 C CA . GLN A 1 189 ? 11.775 6.793 -13.431 1.00 83.50 189 GLN A CA 1
ATOM 1483 C C . GLN A 1 189 ? 11.747 7.689 -12.194 1.00 83.50 189 GLN A C 1
ATOM 1485 O O . GLN A 1 189 ? 10.961 8.632 -12.173 1.00 83.50 189 GLN A O 1
ATOM 1490 N N . ILE A 1 190 ? 12.648 7.450 -11.234 1.00 81.88 190 ILE A N 1
ATOM 1491 C CA . ILE A 1 190 ? 12.824 8.307 -10.051 1.00 81.88 190 ILE A CA 1
ATOM 1492 C C . ILE A 1 190 ? 13.076 9.748 -10.498 1.00 81.88 190 ILE A C 1
ATOM 1494 O O . ILE A 1 190 ? 12.332 10.651 -10.134 1.00 81.88 190 ILE A O 1
ATOM 1498 N N . LEU A 1 191 ? 14.077 9.963 -11.357 1.00 81.81 191 LEU A N 1
ATOM 1499 C CA . LEU A 1 191 ? 14.419 11.304 -11.828 1.00 81.81 191 LEU A CA 1
ATOM 1500 C C . LEU A 1 191 ? 13.267 11.992 -12.556 1.00 81.81 191 LEU A C 1
ATOM 1502 O O . LEU A 1 191 ? 13.050 13.190 -12.377 1.00 81.81 191 LEU A O 1
ATOM 1506 N N . ARG A 1 192 ? 12.515 11.225 -13.350 1.00 82.00 192 ARG A N 1
ATOM 1507 C CA . ARG A 1 192 ? 11.351 11.723 -14.084 1.00 82.00 192 ARG A CA 1
ATOM 1508 C C . ARG A 1 192 ? 10.249 12.178 -13.135 1.00 82.00 192 ARG A C 1
ATOM 1510 O O . ARG A 1 192 ? 9.688 13.251 -13.338 1.00 82.00 192 ARG A O 1
ATOM 1517 N N . ILE A 1 193 ? 9.960 11.375 -12.116 1.00 78.31 193 ILE A N 1
ATOM 1518 C CA . ILE A 1 193 ? 8.954 11.673 -11.093 1.00 78.31 193 ILE A CA 1
ATOM 1519 C C . ILE A 1 193 ? 9.353 12.921 -10.299 1.00 78.31 193 ILE A C 1
ATOM 1521 O O . ILE A 1 193 ? 8.513 13.788 -10.073 1.00 78.31 193 ILE A O 1
ATOM 1525 N N . LEU A 1 194 ? 10.646 13.070 -9.994 1.00 76.00 194 LEU A N 1
ATOM 1526 C CA . LEU A 1 194 ? 11.214 14.239 -9.314 1.00 76.00 194 LEU A CA 1
ATOM 1527 C C . LEU A 1 194 ? 11.364 15.485 -10.209 1.00 76.00 194 LEU A C 1
ATOM 1529 O O . LEU A 1 194 ? 11.875 16.503 -9.749 1.00 76.00 194 LEU A O 1
ATOM 1533 N N . LYS A 1 195 ? 10.959 15.435 -11.489 1.00 77.06 195 LYS A N 1
ATOM 1534 C CA . LYS A 1 195 ? 11.172 16.514 -12.477 1.00 77.06 195 LYS A CA 1
ATOM 1535 C C . LYS A 1 195 ? 12.626 16.994 -12.553 1.00 77.06 195 LYS A C 1
ATOM 1537 O O . LYS A 1 195 ? 12.889 18.177 -12.774 1.00 77.06 195 LYS A O 1
ATOM 1542 N N . ALA A 1 196 ? 13.579 16.078 -12.411 1.00 78.38 196 ALA A N 1
ATOM 1543 C CA . ALA A 1 196 ? 14.983 16.406 -12.594 1.00 78.38 196 ALA A CA 1
ATOM 1544 C C . ALA A 1 196 ? 15.209 17.080 -13.963 1.00 78.38 196 ALA A C 1
ATOM 1546 O O . ALA A 1 196 ? 14.544 16.693 -14.931 1.00 78.38 196 ALA A O 1
ATOM 1547 N N . PRO A 1 197 ? 16.126 18.057 -14.100 1.00 80.44 197 PRO A N 1
ATOM 1548 C CA . PRO A 1 197 ? 16.501 18.606 -15.401 1.00 80.44 197 PRO A CA 1
ATOM 1549 C C . PRO A 1 197 ? 17.055 17.523 -16.328 1.00 80.44 197 PRO A C 1
ATOM 1551 O O . PRO A 1 197 ? 17.788 16.639 -15.884 1.00 80.44 197 PRO A O 1
ATOM 1554 N N . ARG A 1 198 ? 16.778 17.604 -17.641 1.00 77.69 198 ARG A N 1
ATOM 1555 C CA . ARG A 1 198 ? 17.231 16.593 -18.626 1.00 77.69 198 ARG A CA 1
ATOM 1556 C C . ARG A 1 198 ? 18.749 16.335 -18.575 1.00 77.69 198 ARG A C 1
ATOM 1558 O O . ARG A 1 198 ? 19.202 15.209 -18.787 1.00 77.69 198 ARG A O 1
ATOM 1565 N N . SER A 1 199 ? 19.524 17.368 -18.258 1.00 79.81 199 SER A N 1
ATOM 1566 C CA . SER A 1 199 ? 20.975 17.291 -18.084 1.00 79.81 199 SER A CA 1
ATOM 1567 C C . SER A 1 199 ? 21.398 16.322 -16.974 1.00 79.81 199 SER A C 1
ATOM 1569 O O . SER A 1 199 ? 22.408 15.641 -17.130 1.00 79.81 199 SER A O 1
ATOM 1571 N N . GLU A 1 200 ? 20.618 16.188 -15.898 1.00 76.69 200 GLU A N 1
ATOM 1572 C CA . GLU A 1 200 ? 20.908 15.253 -14.805 1.00 76.69 200 GLU A CA 1
ATOM 1573 C C . GLU A 1 200 ? 20.763 13.795 -15.247 1.00 76.69 200 GLU A C 1
ATOM 1575 O O . GLU A 1 200 ? 21.585 12.959 -14.881 1.00 76.69 200 GLU A O 1
ATOM 1580 N N . TYR A 1 201 ? 19.787 13.468 -16.098 1.00 73.25 201 TYR A N 1
ATOM 1581 C CA . TYR A 1 201 ? 19.643 12.104 -16.630 1.00 73.25 201 TYR A CA 1
ATOM 1582 C C . TYR A 1 201 ? 20.832 11.732 -17.515 1.00 73.25 201 TYR A C 1
ATOM 1584 O O . TYR A 1 201 ? 21.355 10.626 -17.409 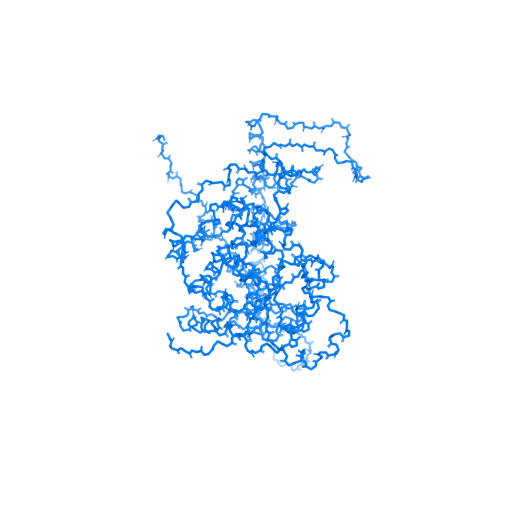1.00 73.25 201 TYR A O 1
ATOM 1592 N N . LEU A 1 202 ? 21.279 12.659 -18.371 1.00 73.44 202 LEU A N 1
ATOM 1593 C CA . LEU A 1 202 ? 22.407 12.428 -19.277 1.00 73.44 202 LEU A CA 1
ATOM 1594 C C . LEU A 1 202 ? 23.709 12.221 -18.495 1.00 73.44 202 LEU A C 1
ATOM 1596 O O . LEU A 1 202 ? 24.408 11.231 -18.722 1.00 73.44 202 LEU A O 1
ATOM 1600 N N . LYS A 1 203 ? 23.973 13.087 -17.504 1.00 75.75 203 LYS A N 1
ATOM 1601 C CA . LYS A 1 203 ? 25.122 12.982 -16.585 1.00 75.75 203 LYS A CA 1
ATOM 1602 C C . LYS A 1 203 ? 25.124 11.692 -15.765 1.00 75.75 203 LYS A C 1
ATOM 1604 O O . LYS A 1 203 ? 26.172 11.254 -15.291 1.00 75.75 203 LYS A O 1
ATOM 1609 N N . ASN A 1 204 ? 23.955 11.089 -15.571 1.00 68.56 204 ASN A N 1
ATOM 1610 C CA . ASN A 1 204 ? 23.782 9.887 -14.768 1.00 68.56 204 ASN A CA 1
ATOM 1611 C C . ASN A 1 204 ? 23.404 8.653 -15.590 1.00 68.56 204 ASN A C 1
ATOM 1613 O O . ASN A 1 204 ? 23.010 7.656 -14.998 1.00 68.56 204 ASN A O 1
ATOM 1617 N N . SER A 1 205 ? 23.539 8.673 -16.915 1.00 70.25 205 SER A N 1
ATOM 1618 C CA . SER A 1 205 ? 23.103 7.578 -17.796 1.00 70.25 205 SER A CA 1
ATOM 1619 C C . SER A 1 205 ? 23.708 6.215 -17.422 1.00 70.25 205 SER A C 1
ATOM 1621 O O . SER A 1 205 ? 22.978 5.232 -17.316 1.00 70.25 205 SER A O 1
ATOM 1623 N N . ALA A 1 206 ? 25.006 6.156 -17.105 1.00 71.06 206 ALA A N 1
ATOM 1624 C CA . ALA A 1 206 ? 25.662 4.935 -16.623 1.00 71.06 206 ALA A CA 1
ATOM 1625 C C . ALA A 1 206 ? 25.068 4.429 -15.294 1.00 71.06 206 ALA A C 1
ATOM 1627 O O . ALA A 1 206 ? 24.801 3.239 -15.136 1.00 71.06 206 ALA A O 1
ATOM 1628 N N . VAL A 1 207 ? 24.785 5.342 -14.357 1.00 67.56 207 VAL A N 1
ATOM 1629 C CA . VAL A 1 207 ? 24.118 5.010 -13.088 1.00 67.56 207 VAL A CA 1
ATOM 1630 C C . VAL A 1 207 ? 22.688 4.545 -13.354 1.00 67.56 207 VAL A C 1
ATOM 1632 O O . VAL A 1 207 ? 22.289 3.515 -12.832 1.00 67.56 207 VAL A O 1
ATOM 1635 N N . CYS A 1 208 ? 21.938 5.229 -14.220 1.00 67.00 208 CYS A N 1
ATOM 1636 C CA . CYS A 1 208 ? 20.571 4.863 -14.595 1.00 67.00 208 CYS A CA 1
ATOM 1637 C C . CYS A 1 208 ? 20.489 3.458 -15.203 1.00 67.00 208 CYS A C 1
ATOM 1639 O O . CYS A 1 208 ? 19.560 2.714 -14.894 1.00 67.00 208 CYS A O 1
ATOM 1641 N N . ASN A 1 209 ? 21.469 3.086 -16.028 1.00 64.69 209 ASN A N 1
ATOM 1642 C CA . ASN A 1 209 ? 21.523 1.784 -16.693 1.00 64.69 209 ASN A CA 1
ATOM 1643 C C . ASN A 1 209 ? 21.908 0.647 -15.736 1.00 64.69 209 ASN A C 1
ATOM 1645 O O . ASN A 1 209 ? 21.388 -0.467 -15.856 1.00 64.69 209 ASN A O 1
ATOM 1649 N N . ASN A 1 210 ? 22.775 0.941 -14.763 1.00 62.97 210 ASN A N 1
ATOM 1650 C CA . ASN A 1 210 ? 23.225 -0.023 -13.759 1.00 62.97 210 ASN A CA 1
ATOM 1651 C C . ASN A 1 210 ? 22.236 -0.148 -12.588 1.00 62.97 210 ASN A C 1
ATOM 1653 O O . ASN A 1 210 ? 22.150 -1.198 -11.949 1.00 62.97 210 ASN A O 1
ATOM 1657 N N . TYR A 1 211 ? 21.439 0.891 -12.325 1.00 67.88 211 TYR A N 1
ATOM 1658 C CA . TYR A 1 211 ? 20.480 0.926 -11.228 1.00 67.88 211 TYR A CA 1
ATOM 1659 C C . TYR A 1 211 ? 19.112 0.365 -11.626 1.00 67.88 211 TYR A C 1
ATOM 1661 O O . TYR A 1 211 ? 18.153 1.091 -11.888 1.00 67.88 211 TYR A O 1
ATOM 1669 N N . ARG A 1 212 ? 19.015 -0.969 -11.642 1.00 69.94 212 ARG A N 1
ATOM 1670 C CA . ARG A 1 212 ? 17.772 -1.711 -11.937 1.00 69.94 212 ARG A CA 1
ATOM 1671 C C . ARG A 1 212 ? 16.928 -2.047 -10.702 1.00 69.94 212 ARG A C 1
ATOM 1673 O O . ARG A 1 212 ? 16.052 -2.914 -10.776 1.00 69.94 212 ARG A O 1
ATOM 1680 N N . ARG A 1 213 ? 17.217 -1.428 -9.554 1.00 82.50 213 ARG A N 1
ATOM 1681 C CA . ARG A 1 213 ? 16.472 -1.693 -8.318 1.00 82.50 213 ARG A CA 1
ATOM 1682 C C . ARG A 1 213 ? 15.176 -0.897 -8.305 1.00 82.50 213 ARG A C 1
ATOM 1684 O O . ARG A 1 213 ? 15.147 0.248 -8.751 1.00 82.50 213 ARG A O 1
ATOM 1691 N N . SER A 1 214 ? 14.121 -1.542 -7.813 1.00 90.75 214 SER A N 1
ATOM 1692 C CA . SER A 1 214 ? 12.850 -0.862 -7.585 1.00 90.75 214 SER A CA 1
ATOM 1693 C C . SER A 1 214 ? 12.905 -0.060 -6.287 1.00 90.75 214 SER A C 1
ATOM 1695 O O . SER A 1 214 ? 13.695 -0.392 -5.410 1.00 90.75 214 SER A O 1
ATOM 1697 N N . MET A 1 215 ? 12.099 0.986 -6.179 1.00 92.06 215 MET A N 1
ATOM 1698 C CA . MET A 1 215 ? 11.983 1.875 -5.027 1.00 92.06 215 MET A CA 1
ATOM 1699 C C . MET A 1 215 ? 10.529 2.297 -4.881 1.00 92.06 215 MET A C 1
ATOM 1701 O O . MET A 1 215 ? 9.864 2.535 -5.886 1.00 92.06 215 MET A O 1
ATOM 1705 N N . ILE A 1 216 ? 10.071 2.434 -3.643 1.00 94.81 216 ILE A N 1
ATOM 1706 C CA . ILE A 1 216 ? 8.776 3.031 -3.329 1.00 94.81 216 ILE A CA 1
ATOM 1707 C C . ILE A 1 216 ? 9.010 4.493 -2.952 1.00 94.81 216 ILE A C 1
ATOM 1709 O O . ILE A 1 216 ? 9.824 4.794 -2.079 1.00 94.81 216 ILE A O 1
ATOM 1713 N N . VAL A 1 217 ? 8.310 5.402 -3.619 1.00 93.12 217 VAL A N 1
ATOM 1714 C CA . VAL A 1 217 ? 8.368 6.842 -3.359 1.00 93.12 217 VAL A CA 1
ATOM 1715 C C . VAL A 1 217 ? 7.010 7.275 -2.823 1.00 93.12 217 VAL A C 1
ATOM 1717 O O . VAL A 1 217 ? 6.009 7.123 -3.512 1.00 93.12 217 VAL A O 1
ATOM 1720 N N . LEU A 1 218 ? 6.967 7.800 -1.603 1.00 93.69 218 LEU A N 1
ATOM 1721 C CA . LEU A 1 218 ? 5.770 8.349 -0.964 1.00 93.69 218 LEU A CA 1
ATOM 1722 C C . LEU A 1 218 ? 5.747 9.870 -1.105 1.00 93.69 218 LEU A C 1
ATOM 1724 O O . LEU A 1 218 ? 6.801 10.507 -1.086 1.00 93.69 218 LEU A O 1
ATOM 1728 N N . ARG A 1 219 ? 4.566 10.487 -1.209 1.00 90.06 219 ARG A N 1
ATOM 1729 C CA . ARG A 1 219 ? 4.482 11.951 -1.140 1.00 90.06 219 ARG A CA 1
ATOM 1730 C C . ARG A 1 219 ? 4.972 12.446 0.215 1.00 90.06 219 ARG A C 1
ATOM 1732 O O . ARG A 1 219 ? 4.613 11.895 1.252 1.00 90.06 219 ARG A O 1
ATOM 1739 N N . LEU A 1 220 ? 5.746 13.525 0.202 1.00 87.50 220 LEU A N 1
ATOM 1740 C CA . LEU A 1 220 ? 6.289 14.153 1.404 1.00 87.50 220 LEU A CA 1
ATOM 1741 C C . LEU A 1 220 ? 5.185 14.616 2.364 1.00 87.50 220 LEU A C 1
ATOM 1743 O O . LEU A 1 220 ? 5.385 14.605 3.573 1.00 87.50 220 LEU A O 1
ATOM 1747 N N . ASP A 1 221 ? 3.996 14.920 1.844 1.00 86.31 221 ASP A N 1
ATOM 1748 C CA . ASP A 1 221 ? 2.829 15.278 2.652 1.00 86.31 221 ASP A CA 1
ATOM 1749 C C . ASP A 1 221 ? 2.478 14.216 3.701 1.00 86.31 221 ASP A C 1
ATOM 1751 O O . ASP A 1 221 ? 2.041 14.579 4.788 1.00 86.31 221 ASP A O 1
ATOM 1755 N N . PHE A 1 222 ? 2.736 12.928 3.439 1.00 91.56 222 PHE A N 1
ATOM 1756 C CA . PHE A 1 222 ? 2.536 11.873 4.440 1.00 91.56 222 PHE A CA 1
ATOM 1757 C C . PHE A 1 222 ? 3.446 12.041 5.655 1.00 91.56 222 PHE A C 1
ATOM 1759 O O . PHE A 1 222 ? 3.032 11.764 6.779 1.00 91.56 222 PHE A O 1
ATOM 1766 N N . PHE A 1 223 ? 4.676 12.515 5.452 1.00 92.06 223 PHE A N 1
ATOM 1767 C CA . PHE A 1 223 ? 5.570 12.827 6.558 1.00 92.06 223 PHE A CA 1
ATOM 1768 C C . PHE A 1 223 ? 5.079 14.054 7.336 1.00 92.06 223 PHE A C 1
ATOM 1770 O O . PHE A 1 223 ? 5.017 14.010 8.563 1.00 92.06 223 PHE A O 1
ATOM 1777 N N . TYR A 1 224 ? 4.652 15.117 6.644 1.00 87.75 224 TYR A N 1
ATOM 1778 C CA . TYR A 1 224 ? 4.081 16.297 7.307 1.00 87.75 224 TYR A CA 1
ATOM 1779 C C . TYR A 1 224 ? 2.810 15.982 8.091 1.00 87.75 224 TYR A C 1
ATOM 1781 O O . TYR A 1 224 ? 2.620 16.498 9.187 1.00 87.75 224 TYR A O 1
ATOM 1789 N N . GLN A 1 225 ? 1.963 15.093 7.584 1.00 88.06 225 GLN A N 1
ATOM 1790 C CA . GLN A 1 225 ? 0.789 14.628 8.322 1.00 88.06 225 GLN A CA 1
ATOM 1791 C C . GLN A 1 225 ? 1.173 13.806 9.536 1.00 88.06 225 GLN A C 1
ATOM 1793 O O . GLN A 1 225 ? 0.562 13.956 10.587 1.00 88.06 225 GLN A O 1
ATOM 1798 N N . ALA A 1 226 ? 2.200 12.965 9.425 1.00 93.44 226 ALA A N 1
ATOM 1799 C CA . ALA A 1 226 ? 2.693 12.236 10.578 1.00 93.44 226 ALA A CA 1
ATOM 1800 C C . ALA A 1 226 ? 3.214 13.197 11.663 1.00 93.44 226 ALA A C 1
ATOM 1802 O O . ALA A 1 226 ? 2.916 12.995 12.837 1.00 93.44 226 ALA A O 1
ATOM 1803 N N . LEU A 1 227 ? 3.908 14.275 11.270 1.00 90.50 227 LEU A N 1
ATOM 1804 C CA . LEU A 1 227 ? 4.308 15.358 12.178 1.00 90.50 227 LEU A CA 1
ATOM 1805 C C . LEU A 1 227 ? 3.093 16.048 12.794 1.00 90.50 227 LEU A C 1
ATOM 1807 O O . LEU A 1 227 ? 3.053 16.253 14.003 1.00 90.50 227 LEU A O 1
ATOM 1811 N N . GLN A 1 228 ? 2.077 16.357 11.994 1.00 85.69 228 GLN A N 1
ATOM 1812 C CA . GLN A 1 228 ? 0.852 16.979 12.486 1.00 85.69 228 GLN A CA 1
ATOM 1813 C C . GLN A 1 228 ? 0.124 16.087 13.500 1.00 85.69 228 GLN A C 1
ATOM 1815 O O . GLN A 1 228 ? -0.268 16.555 14.559 1.00 85.69 228 GLN A O 1
ATOM 1820 N N . HIS A 1 229 ? -0.012 14.790 13.235 1.00 88.62 229 HIS A N 1
ATOM 1821 C CA . HIS A 1 229 ? -0.595 13.831 14.179 1.00 88.62 229 HIS A CA 1
ATOM 1822 C C . HIS A 1 229 ? 0.260 13.597 15.434 1.00 88.62 229 HIS A C 1
ATOM 1824 O O . HIS A 1 229 ? -0.236 13.018 16.405 1.00 88.62 229 HIS A O 1
ATOM 1830 N N . HIS A 1 230 ? 1.543 13.963 15.397 1.00 90.75 230 HIS A N 1
ATOM 1831 C CA . HIS A 1 230 ? 2.441 13.895 16.545 1.00 90.75 230 HIS A CA 1
ATOM 1832 C C . HIS A 1 230 ? 2.327 15.151 17.419 1.00 90.75 230 HIS A C 1
ATOM 1834 O O . HIS A 1 230 ? 2.191 15.033 18.632 1.00 90.75 230 HIS A O 1
ATOM 1840 N N . HIS A 1 231 ? 2.331 16.336 16.803 1.00 85.81 231 HIS A N 1
ATOM 1841 C CA . HIS A 1 231 ? 2.368 17.623 17.507 1.00 85.81 231 HIS A CA 1
ATOM 1842 C C . HIS A 1 231 ? 0.991 18.222 17.805 1.00 85.81 231 HIS A C 1
ATOM 1844 O O . HIS A 1 231 ? 0.870 19.072 18.683 1.00 85.81 231 HIS A O 1
ATOM 1850 N N . CYS A 1 232 ? -0.053 17.822 17.078 1.00 80.88 232 CYS A N 1
ATOM 1851 C CA . CYS A 1 232 ? -1.386 18.406 17.200 1.00 80.88 232 CYS A CA 1
ATOM 1852 C C . CYS A 1 232 ? -2.397 17.428 17.801 1.00 80.88 232 CYS A C 1
ATOM 1854 O O . CYS A 1 232 ? -2.348 16.215 17.576 1.00 80.88 232 CYS A O 1
ATOM 1856 N N . ALA A 1 233 ? -3.395 17.990 18.488 1.00 76.88 233 ALA A N 1
ATOM 1857 C CA . ALA A 1 233 ? -4.599 17.269 18.876 1.00 76.88 233 ALA A CA 1
ATOM 1858 C C . ALA A 1 233 ? -5.389 16.884 17.612 1.00 76.88 233 ALA A C 1
ATOM 1860 O O . ALA A 1 233 ? -6.127 17.689 17.046 1.00 76.88 233 ALA A O 1
ATOM 1861 N N . THR A 1 234 ? -5.181 15.657 17.143 1.00 83.25 234 THR A N 1
ATOM 1862 C CA . THR A 1 234 ? -5.981 15.019 16.091 1.00 83.25 234 THR A CA 1
ATOM 1863 C C . THR A 1 234 ? -6.831 13.935 16.725 1.00 83.25 234 THR A C 1
ATOM 1865 O O . THR A 1 234 ? -6.411 13.317 17.708 1.00 83.25 234 THR A O 1
ATOM 1868 N N . THR A 1 235 ? -8.030 13.701 16.191 1.00 85.94 235 THR A N 1
ATOM 1869 C CA . THR A 1 235 ? -8.881 12.657 16.765 1.00 85.94 235 THR A CA 1
ATOM 1870 C C . THR A 1 235 ? -8.251 11.282 16.517 1.00 85.94 235 THR A C 1
ATOM 1872 O O . THR A 1 235 ? -7.586 11.075 15.488 1.00 85.94 235 THR A O 1
ATOM 1875 N N . PRO A 1 236 ? -8.457 10.302 17.415 1.00 88.62 236 PRO A N 1
ATOM 1876 C CA . PRO A 1 236 ? -8.011 8.929 17.188 1.00 88.62 236 PRO A CA 1
ATOM 1877 C C . PRO A 1 236 ? -8.481 8.370 15.835 1.00 88.62 236 PRO A C 1
ATOM 1879 O O . PRO A 1 236 ? -7.716 7.684 15.157 1.00 88.62 236 PRO A O 1
ATOM 1882 N N . ALA A 1 237 ? -9.697 8.735 15.406 1.00 87.00 237 ALA A N 1
ATOM 1883 C CA . ALA A 1 237 ? -10.282 8.415 14.102 1.00 87.00 237 ALA A CA 1
ATOM 1884 C C . ALA A 1 237 ? -9.429 8.895 12.926 1.00 87.00 237 ALA A C 1
ATOM 1886 O O . ALA A 1 237 ? -9.039 8.094 12.076 1.00 87.00 237 ALA A O 1
ATOM 1887 N N . GLN A 1 238 ? -9.087 10.184 12.897 1.00 87.44 238 GLN A N 1
ATOM 1888 C CA . GLN A 1 238 ? -8.266 10.760 11.831 1.00 87.44 238 GLN A CA 1
ATOM 1889 C C . GLN A 1 238 ? -6.897 10.085 11.765 1.00 87.44 238 GLN A C 1
ATOM 1891 O O . GLN A 1 238 ? -6.464 9.655 10.695 1.00 87.44 238 GLN A O 1
ATOM 1896 N N . LYS A 1 239 ? -6.245 9.928 12.924 1.00 91.31 239 LYS A N 1
ATOM 1897 C CA . LYS A 1 239 ? -4.939 9.271 13.023 1.00 91.31 239 LYS A CA 1
ATOM 1898 C C . LYS A 1 239 ? -4.999 7.828 12.522 1.00 91.31 239 LYS A C 1
ATOM 1900 O O . LYS A 1 239 ? -4.096 7.391 11.809 1.00 91.31 239 LYS A O 1
ATOM 1905 N N . ARG A 1 240 ? -6.074 7.096 12.832 1.00 92.25 240 ARG A N 1
ATOM 1906 C CA . ARG A 1 240 ? -6.267 5.725 12.353 1.00 92.25 240 ARG A CA 1
ATOM 1907 C C . ARG A 1 240 ? -6.501 5.656 10.846 1.00 92.25 240 ARG A C 1
ATOM 1909 O O . ARG A 1 240 ? -5.873 4.835 10.184 1.00 92.25 240 ARG A O 1
ATOM 1916 N N . CYS A 1 241 ? -7.357 6.515 10.296 1.00 92.75 241 CYS A N 1
ATOM 1917 C CA . CYS A 1 241 ? -7.593 6.593 8.853 1.00 92.75 241 CYS A CA 1
ATOM 1918 C C . CYS A 1 241 ? -6.302 6.906 8.088 1.00 92.75 241 CYS A C 1
ATOM 1920 O O . CYS A 1 241 ? -6.012 6.253 7.085 1.00 92.75 241 CYS A O 1
ATOM 1922 N N . PHE A 1 242 ? -5.487 7.836 8.598 1.00 94.06 242 PHE A N 1
ATOM 1923 C CA . PHE A 1 242 ? -4.155 8.116 8.064 1.00 94.06 242 PHE A CA 1
ATOM 1924 C C . PHE A 1 242 ? -3.261 6.867 8.081 1.00 94.06 242 PHE A C 1
ATOM 1926 O O . PHE A 1 242 ? -2.706 6.488 7.049 1.00 94.06 242 PHE A O 1
ATOM 1933 N N . GLN A 1 243 ? -3.158 6.194 9.232 1.00 96.00 243 GLN A N 1
ATOM 1934 C CA . GLN A 1 243 ? -2.337 4.989 9.385 1.00 96.00 243 GLN A CA 1
ATOM 1935 C C . GLN A 1 243 ? -2.776 3.866 8.438 1.00 96.00 243 GLN A C 1
ATOM 1937 O O . GLN A 1 243 ? -1.942 3.219 7.806 1.00 96.00 243 GLN A O 1
ATOM 1942 N N . PHE A 1 244 ? -4.083 3.651 8.313 1.00 96.44 244 PHE A N 1
ATOM 1943 C CA . PHE A 1 244 ? -4.652 2.650 7.421 1.00 96.44 244 PHE A CA 1
ATOM 1944 C C . PHE A 1 244 ? -4.346 2.957 5.956 1.00 96.44 244 PHE A C 1
ATOM 1946 O O . PHE A 1 244 ? -3.859 2.097 5.222 1.00 96.44 244 PHE A O 1
ATOM 1953 N N . PHE A 1 245 ? -4.574 4.204 5.541 1.00 95.81 245 PHE A N 1
ATOM 1954 C CA . PHE A 1 245 ? -4.328 4.624 4.169 1.00 95.81 245 PHE A CA 1
ATOM 1955 C C . PHE A 1 245 ? -2.845 4.538 3.800 1.00 95.81 245 PHE A C 1
ATOM 1957 O O . PHE A 1 245 ? -2.514 4.071 2.713 1.00 95.81 245 PHE A O 1
ATOM 1964 N N . LEU A 1 246 ? -1.944 4.908 4.716 1.00 96.56 246 LEU A N 1
ATOM 1965 C CA . LEU A 1 246 ? -0.507 4.745 4.514 1.00 96.56 246 LEU A CA 1
ATOM 1966 C C . LEU A 1 246 ? -0.113 3.267 4.355 1.00 96.56 246 LEU A C 1
ATOM 1968 O O . LEU A 1 246 ? 0.686 2.947 3.475 1.00 96.56 246 LEU A O 1
ATOM 1972 N N . ALA A 1 247 ? -0.678 2.365 5.165 1.00 97.81 247 ALA A N 1
ATOM 1973 C CA . ALA A 1 247 ? -0.423 0.931 5.041 1.00 97.81 247 ALA A CA 1
ATOM 1974 C C . ALA A 1 247 ? -0.862 0.400 3.666 1.00 97.81 247 ALA A C 1
ATOM 1976 O O . ALA A 1 247 ? -0.081 -0.264 2.987 1.00 97.81 247 ALA A O 1
ATOM 1977 N N . ILE A 1 248 ? -2.072 0.750 3.217 1.00 97.19 248 ILE A N 1
ATOM 1978 C CA . ILE A 1 248 ? -2.574 0.384 1.884 1.00 97.19 248 ILE A CA 1
ATOM 1979 C C . ILE A 1 248 ? -1.661 0.922 0.792 1.00 97.19 248 ILE A C 1
ATOM 1981 O O . ILE A 1 248 ? -1.299 0.180 -0.114 1.00 97.19 248 ILE A O 1
ATOM 1985 N N . LEU A 1 249 ? -1.262 2.189 0.883 1.00 96.31 249 LEU A N 1
ATOM 1986 C CA . LEU A 1 249 ? -0.432 2.829 -0.129 1.00 96.31 249 LEU A CA 1
ATOM 1987 C C . LEU A 1 249 ? 0.936 2.145 -0.262 1.00 96.31 249 LEU A C 1
ATOM 1989 O O . LEU A 1 249 ? 1.411 1.917 -1.371 1.00 96.31 249 LEU A O 1
ATOM 1993 N N . LEU A 1 250 ? 1.550 1.753 0.857 1.00 97.62 250 LEU A N 1
ATOM 1994 C CA . LEU A 1 250 ? 2.788 0.971 0.844 1.00 97.62 250 LEU A CA 1
ATOM 1995 C C . LEU A 1 250 ? 2.612 -0.370 0.125 1.00 97.62 250 LEU A C 1
ATOM 1997 O O . LEU A 1 250 ? 3.476 -0.768 -0.656 1.00 97.62 250 LEU A O 1
ATOM 2001 N N . LEU A 1 251 ? 1.504 -1.063 0.382 1.00 98.19 251 LEU A N 1
ATOM 2002 C CA . LEU A 1 251 ? 1.204 -2.353 -0.233 1.00 98.19 251 LEU A CA 1
ATOM 2003 C C . LEU A 1 251 ? 0.847 -2.223 -1.717 1.00 98.19 251 LEU A C 1
ATOM 2005 O O . LEU A 1 251 ? 1.271 -3.058 -2.513 1.00 98.19 251 LEU A O 1
ATOM 2009 N N . HIS A 1 252 ? 0.145 -1.156 -2.090 1.00 97.38 252 HIS A N 1
ATOM 2010 C CA . HIS A 1 252 ? -0.164 -0.805 -3.471 1.00 97.38 252 HIS A CA 1
ATOM 2011 C C . HIS A 1 252 ? 1.128 -0.674 -4.293 1.00 97.38 252 HIS A C 1
ATOM 2013 O O . HIS A 1 252 ? 1.309 -1.350 -5.305 1.00 97.38 252 HIS A O 1
ATOM 2019 N N . GLU A 1 253 ? 2.095 0.115 -3.819 1.00 97.12 253 GLU A N 1
ATOM 2020 C CA . GLU A 1 253 ? 3.376 0.266 -4.525 1.00 97.12 253 GLU A CA 1
ATOM 2021 C C . GLU A 1 253 ? 4.270 -0.982 -4.429 1.00 97.12 253 GLU A C 1
ATOM 2023 O O . GLU A 1 253 ? 5.086 -1.274 -5.318 1.00 97.12 253 GLU A O 1
ATOM 2028 N N . LEU A 1 254 ? 4.124 -1.767 -3.360 1.00 97.81 254 LEU A N 1
ATOM 2029 C CA . LEU A 1 254 ? 4.800 -3.052 -3.244 1.00 97.81 254 LEU A CA 1
ATOM 2030 C C . LEU A 1 254 ? 4.265 -4.068 -4.259 1.00 97.81 254 LEU A C 1
ATOM 2032 O O . LEU A 1 254 ? 5.059 -4.832 -4.808 1.00 97.81 254 LEU A O 1
ATOM 2036 N N . ALA A 1 255 ? 2.964 -4.064 -4.545 1.00 97.69 255 ALA A N 1
ATOM 2037 C CA . ALA A 1 255 ? 2.336 -4.918 -5.547 1.00 97.69 255 ALA A CA 1
ATOM 2038 C C . ALA A 1 255 ? 2.925 -4.658 -6.945 1.00 97.69 255 ALA A C 1
ATOM 2040 O O . ALA A 1 255 ? 3.367 -5.601 -7.610 1.00 97.69 255 ALA A O 1
ATOM 2041 N N . HIS A 1 256 ? 3.058 -3.385 -7.335 1.00 95.75 256 HIS A N 1
ATOM 2042 C CA . HIS A 1 256 ? 3.777 -2.964 -8.548 1.00 95.75 256 HIS A CA 1
ATOM 2043 C C . HIS A 1 256 ? 5.212 -3.479 -8.577 1.00 95.75 256 HIS A C 1
ATOM 2045 O O . HIS A 1 256 ? 5.676 -4.095 -9.544 1.00 95.75 256 HIS A O 1
ATOM 2051 N N . THR A 1 257 ? 5.932 -3.268 -7.475 1.00 95.06 257 THR A N 1
ATOM 2052 C CA . THR A 1 257 ? 7.319 -3.716 -7.337 1.00 95.06 257 THR A CA 1
ATOM 2053 C C . THR A 1 257 ? 7.440 -5.235 -7.478 1.00 95.06 257 THR A C 1
ATOM 2055 O O . THR A 1 257 ? 8.318 -5.724 -8.194 1.00 95.06 257 THR A O 1
ATOM 2058 N N . TRP A 1 258 ? 6.548 -5.992 -6.841 1.00 96.94 258 TRP A N 1
ATOM 2059 C CA . TRP A 1 258 ? 6.524 -7.449 -6.887 1.00 96.94 258 TRP A CA 1
ATOM 2060 C C . TRP A 1 258 ? 6.224 -7.977 -8.289 1.00 96.94 258 TRP A C 1
ATOM 2062 O O . TRP A 1 258 ? 6.935 -8.869 -8.764 1.00 96.94 258 TRP A O 1
ATOM 2072 N N . LEU A 1 259 ? 5.238 -7.388 -8.977 1.00 95.56 259 LEU A N 1
ATOM 2073 C CA . LEU A 1 259 ? 4.904 -7.712 -10.362 1.00 95.56 259 LEU A CA 1
ATOM 2074 C C . LEU A 1 259 ? 6.125 -7.531 -11.271 1.00 95.56 259 LEU A C 1
ATOM 2076 O O . LEU A 1 259 ? 6.512 -8.459 -11.982 1.00 95.56 259 LEU A O 1
ATOM 2080 N N . GLY A 1 260 ? 6.786 -6.373 -11.193 1.00 93.44 260 GLY A N 1
ATOM 2081 C CA . GLY A 1 260 ? 7.970 -6.078 -11.999 1.00 93.44 260 GLY A CA 1
ATOM 2082 C C . GLY A 1 260 ? 9.173 -6.982 -11.697 1.00 93.44 260 GLY A C 1
ATOM 2083 O O . GLY A 1 260 ? 10.027 -7.174 -12.565 1.00 93.44 260 GLY A O 1
ATOM 2084 N N . ILE A 1 261 ? 9.273 -7.537 -10.486 1.00 93.12 261 ILE A N 1
ATOM 2085 C CA . ILE A 1 261 ? 10.325 -8.494 -10.111 1.00 93.12 261 ILE A CA 1
ATOM 2086 C C . ILE A 1 261 ? 10.009 -9.898 -10.632 1.00 93.12 261 ILE A C 1
ATOM 2088 O O . ILE A 1 261 ? 10.903 -10.552 -11.170 1.00 93.12 261 ILE A O 1
ATOM 2092 N N . CYS A 1 262 ? 8.764 -10.357 -10.488 1.00 94.44 262 CYS A N 1
ATOM 2093 C CA . CYS A 1 262 ? 8.352 -11.693 -10.922 1.00 94.44 262 CYS A CA 1
ATOM 2094 C C . CYS A 1 262 ? 8.250 -11.801 -12.447 1.00 94.44 262 CYS A C 1
ATOM 2096 O O . CYS A 1 262 ? 8.565 -12.847 -13.008 1.00 94.44 262 CYS A O 1
ATOM 2098 N N . HIS A 1 263 ? 7.881 -10.706 -13.118 1.00 92.94 263 HIS A N 1
ATOM 2099 C CA . HIS A 1 263 ? 7.687 -10.646 -14.568 1.00 92.94 263 HIS A CA 1
ATOM 2100 C C . HIS A 1 263 ? 8.456 -9.467 -15.187 1.00 92.94 263 HIS A C 1
ATOM 2102 O O . HIS A 1 263 ? 7.853 -8.486 -15.630 1.00 92.94 263 HIS A O 1
ATOM 2108 N N . PRO A 1 264 ? 9.800 -9.533 -15.275 1.00 89.94 264 PRO A N 1
ATOM 2109 C CA . PRO A 1 264 ? 10.626 -8.413 -15.740 1.00 89.94 264 PRO A CA 1
ATOM 2110 C C . PRO A 1 264 ? 10.286 -7.892 -17.144 1.00 89.94 264 PRO A C 1
ATOM 2112 O O . PRO A 1 264 ? 10.562 -6.733 -17.451 1.00 89.94 264 PRO A O 1
ATOM 2115 N N . SER A 1 265 ? 9.670 -8.724 -17.988 1.00 85.50 265 SER A N 1
ATOM 2116 C CA . SER A 1 265 ? 9.206 -8.366 -19.334 1.00 85.50 265 SER A CA 1
ATOM 2117 C C . SER A 1 265 ? 8.070 -7.335 -19.355 1.00 85.50 265 SER A C 1
ATOM 2119 O O . SER A 1 265 ? 7.862 -6.707 -20.389 1.00 85.50 265 SER A O 1
ATOM 2121 N N . ILE A 1 266 ? 7.350 -7.140 -18.242 1.00 82.44 266 ILE A N 1
ATOM 2122 C CA . ILE A 1 266 ? 6.242 -6.173 -18.121 1.00 82.44 266 ILE A CA 1
ATOM 2123 C C . ILE A 1 266 ? 6.756 -4.727 -18.095 1.00 82.44 266 ILE A C 1
ATOM 2125 O O . ILE A 1 266 ? 6.108 -3.823 -18.617 1.00 82.44 266 ILE A O 1
ATOM 2129 N N . LYS A 1 267 ? 7.973 -4.498 -17.581 1.00 69.12 267 LYS A N 1
ATOM 2130 C CA . LYS A 1 267 ? 8.514 -3.153 -17.301 1.00 69.12 267 LYS A CA 1
ATOM 2131 C C . LYS A 1 267 ? 8.534 -2.191 -18.496 1.00 69.12 267 LYS A C 1
ATOM 2133 O O . LYS A 1 267 ? 8.640 -0.985 -18.295 1.00 69.12 267 LYS A O 1
ATOM 2138 N N . THR A 1 268 ? 8.478 -2.695 -19.726 1.00 65.50 268 THR A N 1
ATOM 2139 C CA . THR A 1 268 ? 8.509 -1.875 -20.945 1.00 65.50 268 THR A CA 1
ATOM 2140 C C . THR A 1 268 ? 7.126 -1.515 -21.489 1.00 65.50 268 THR A C 1
ATOM 2142 O O . THR A 1 268 ? 7.041 -0.606 -22.311 1.00 65.50 268 THR A O 1
ATOM 2145 N N . LYS A 1 269 ? 6.052 -2.192 -21.055 1.00 71.19 269 LYS A N 1
ATOM 2146 C CA . LYS A 1 269 ? 4.711 -2.094 -21.665 1.00 71.19 269 LYS A CA 1
ATOM 2147 C C . LYS A 1 269 ? 3.620 -1.552 -20.733 1.00 71.19 269 LYS A C 1
ATOM 2149 O O . LYS A 1 269 ? 2.482 -1.416 -21.173 1.00 71.19 269 LYS A O 1
ATOM 2154 N N . GLY A 1 270 ? 3.972 -1.200 -19.496 1.00 82.31 270 GLY A N 1
ATOM 2155 C CA . GLY A 1 270 ? 2.996 -0.953 -18.432 1.00 82.31 270 GLY A CA 1
ATOM 2156 C C . GLY A 1 270 ? 2.551 -2.264 -17.790 1.00 82.31 270 GLY A C 1
ATOM 2157 O O . GLY A 1 270 ? 2.982 -3.333 -18.218 1.00 82.31 270 GLY A O 1
ATOM 2158 N N . ASP A 1 271 ? 1.729 -2.172 -16.754 1.00 88.94 271 ASP A N 1
ATOM 2159 C CA . ASP A 1 271 ? 1.307 -3.321 -15.956 1.00 88.94 271 ASP A CA 1
ATOM 2160 C C . ASP A 1 271 ? 0.533 -4.385 -16.746 1.00 88.94 271 ASP A C 1
ATOM 2162 O O . ASP A 1 271 ? 0.057 -4.173 -17.866 1.00 88.94 271 ASP A O 1
ATOM 2166 N N . ALA A 1 272 ? 0.406 -5.563 -16.136 1.00 92.69 272 ALA A N 1
ATOM 2167 C CA . ALA A 1 272 ? -0.459 -6.631 -16.617 1.00 92.69 272 ALA A CA 1
ATOM 2168 C C . ALA A 1 272 ? -1.809 -6.608 -15.892 1.00 92.69 272 ALA A C 1
ATOM 2170 O O . ALA A 1 272 ? -1.920 -6.166 -14.752 1.00 92.69 272 ALA A O 1
ATOM 2171 N N . ILE A 1 273 ? -2.824 -7.160 -16.549 1.00 94.06 273 ILE A N 1
ATOM 2172 C CA . ILE A 1 273 ? -4.061 -7.579 -15.893 1.00 94.06 273 ILE A CA 1
ATOM 2173 C C . ILE A 1 273 ? -3.706 -8.795 -15.032 1.00 94.06 273 ILE A C 1
ATOM 2175 O O . ILE A 1 273 ? -3.313 -9.840 -15.561 1.00 94.06 273 ILE A O 1
ATOM 2179 N N . VAL A 1 274 ? -3.785 -8.654 -13.710 1.00 95.06 274 VAL A N 1
ATOM 2180 C CA . VAL A 1 274 ? -3.338 -9.695 -12.776 1.00 95.06 274 VAL A CA 1
ATOM 2181 C C . VAL A 1 274 ? -4.429 -10.747 -12.591 1.00 95.06 274 VAL A C 1
ATOM 2183 O O . VAL A 1 274 ? -4.149 -11.940 -12.695 1.00 95.06 274 VAL A O 1
ATOM 2186 N N . HIS A 1 275 ? -5.676 -10.330 -12.390 1.00 92.00 275 HIS A N 1
ATOM 2187 C CA . HIS A 1 275 ? -6.850 -11.195 -12.364 1.00 92.00 275 HIS A CA 1
ATOM 2188 C C . HIS A 1 275 ? -7.765 -10.907 -13.551 1.00 92.00 275 HIS A C 1
ATOM 2190 O O . HIS A 1 275 ? -7.912 -9.771 -13.987 1.00 92.00 275 HIS A O 1
ATOM 2196 N N . ALA A 1 276 ? -8.451 -11.935 -14.058 1.00 88.56 276 ALA A N 1
ATOM 2197 C CA . ALA A 1 276 ? -9.387 -11.774 -15.175 1.00 88.56 276 ALA A CA 1
ATOM 2198 C C . ALA A 1 276 ? -10.578 -10.851 -14.843 1.00 88.56 276 ALA A C 1
ATOM 2200 O O . ALA A 1 276 ? -11.257 -10.375 -15.747 1.00 88.56 276 ALA A O 1
ATOM 2201 N N . THR A 1 277 ? -10.834 -10.627 -13.553 1.00 87.06 277 THR A N 1
ATOM 2202 C CA . THR A 1 277 ? -11.853 -9.716 -13.026 1.00 87.06 277 THR A CA 1
ATOM 2203 C C . THR A 1 277 ? -11.342 -8.283 -12.850 1.00 87.06 277 THR A C 1
ATOM 2205 O O . THR A 1 277 ? -12.132 -7.409 -12.482 1.00 87.06 277 THR A O 1
ATOM 2208 N N . ASP A 1 278 ? -10.055 -8.010 -13.079 1.00 89.94 278 ASP A N 1
ATOM 2209 C CA . ASP A 1 278 ? -9.512 -6.656 -12.997 1.00 89.94 278 ASP A CA 1
ATOM 2210 C C . ASP A 1 278 ? -10.013 -5.821 -14.175 1.00 89.94 278 ASP A C 1
ATOM 2212 O O . ASP A 1 278 ? -10.024 -6.252 -15.328 1.00 89.94 278 ASP A O 1
ATOM 2216 N N . CYS A 1 279 ? -10.428 -4.589 -13.888 1.00 85.62 279 CYS A N 1
ATOM 2217 C CA . CYS A 1 279 ? -11.006 -3.719 -14.907 1.00 85.62 279 CYS A CA 1
ATOM 2218 C C . CYS A 1 279 ? -9.945 -3.048 -15.794 1.00 85.62 279 CYS A C 1
ATOM 2220 O O . CYS A 1 279 ? -10.286 -2.523 -16.856 1.00 85.62 279 CYS A O 1
ATOM 2222 N N . PHE A 1 280 ? -8.688 -3.010 -15.346 1.00 89.00 280 PHE A N 1
ATOM 2223 C CA . PHE A 1 280 ? -7.569 -2.379 -16.039 1.00 89.00 280 PHE A CA 1
ATOM 2224 C C . PHE A 1 280 ? -6.224 -2.897 -15.485 1.00 89.00 280 PHE A C 1
ATOM 2226 O O . PHE A 1 280 ? -6.195 -3.434 -14.378 1.00 89.00 280 PHE A O 1
ATOM 2233 N N . PRO A 1 281 ? -5.125 -2.794 -16.258 1.00 92.38 281 PRO A N 1
ATOM 2234 C CA . PRO A 1 281 ? -3.812 -3.292 -15.853 1.00 92.38 281 PRO A CA 1
ATOM 2235 C C . PRO A 1 281 ? -3.161 -2.363 -14.825 1.00 92.38 281 PRO A C 1
ATOM 2237 O O . PRO A 1 281 ? -2.524 -1.378 -15.190 1.00 92.38 281 PRO A O 1
ATOM 2240 N N . GLU A 1 282 ? -3.363 -2.652 -13.547 1.00 93.31 282 GLU A N 1
ATOM 2241 C CA . GLU A 1 282 ? -2.788 -1.884 -12.445 1.00 93.31 282 GLU A CA 1
ATOM 2242 C C . GLU A 1 282 ? -2.625 -2.824 -11.246 1.00 93.31 282 GLU A C 1
ATOM 2244 O O . GLU A 1 282 ? -3.611 -3.305 -10.676 1.00 93.31 282 GLU A O 1
ATOM 2249 N N . ALA A 1 283 ? -1.379 -3.188 -10.933 1.00 95.88 283 ALA A N 1
ATOM 2250 C CA . ALA A 1 283 ? -1.101 -4.230 -9.947 1.00 95.88 283 ALA A CA 1
ATOM 2251 C C . ALA A 1 283 ? -1.528 -3.832 -8.530 1.00 95.88 283 ALA A C 1
ATOM 2253 O O . ALA A 1 283 ? -2.038 -4.678 -7.794 1.00 95.88 283 ALA A O 1
ATOM 2254 N N . GLY A 1 284 ? -1.350 -2.569 -8.152 1.00 96.06 284 GLY A N 1
ATOM 2255 C CA . GLY A 1 284 ? -1.743 -2.068 -6.843 1.00 96.06 284 GLY A CA 1
ATOM 2256 C C . GLY A 1 284 ? -3.254 -2.130 -6.615 1.00 96.06 284 GLY A C 1
ATOM 2257 O O . GLY A 1 284 ? -3.696 -2.621 -5.579 1.00 96.06 284 GLY A O 1
ATOM 2258 N N . PHE A 1 285 ? -4.073 -1.755 -7.598 1.00 94.50 285 PHE A N 1
ATOM 2259 C CA . PHE A 1 285 ? -5.527 -1.888 -7.513 1.00 94.50 285 PHE A CA 1
ATOM 2260 C C . PHE A 1 285 ? -5.992 -3.326 -7.631 1.00 94.50 285 PHE A C 1
ATOM 2262 O O . PHE A 1 285 ? -7.007 -3.666 -7.033 1.00 94.50 285 PHE A O 1
ATOM 2269 N N . SER A 1 286 ? -5.280 -4.173 -8.375 1.00 96.06 286 SER A N 1
ATOM 2270 C CA . SER A 1 286 ? -5.557 -5.608 -8.349 1.00 96.06 286 SER A CA 1
ATOM 2271 C C . SER A 1 286 ? -5.374 -6.173 -6.939 1.00 96.06 286 SER A C 1
ATOM 2273 O O . SER A 1 286 ? -6.224 -6.919 -6.452 1.00 96.06 286 SER A O 1
ATOM 2275 N N . TRP A 1 287 ? -4.298 -5.774 -6.252 1.00 97.81 287 TRP A N 1
ATOM 2276 C CA . TRP A 1 287 ? -4.064 -6.152 -4.862 1.00 97.81 287 TRP A CA 1
ATOM 2277 C C . TRP A 1 287 ? -5.145 -5.586 -3.928 1.00 97.81 287 TRP A C 1
ATOM 2279 O O . TRP A 1 287 ? -5.727 -6.342 -3.153 1.00 97.81 287 TRP A O 1
ATOM 2289 N N . GLU A 1 288 ? -5.488 -4.298 -4.037 1.00 96.69 288 GLU A N 1
ATOM 2290 C CA . GLU A 1 288 ? -6.567 -3.696 -3.237 1.00 96.69 288 GLU A CA 1
ATOM 2291 C C . GLU A 1 288 ? -7.910 -4.394 -3.471 1.00 96.69 288 GLU A C 1
ATOM 2293 O O . GLU A 1 288 ? -8.613 -4.711 -2.516 1.00 96.69 288 GLU A O 1
ATOM 2298 N N . LYS A 1 289 ? -8.248 -4.704 -4.727 1.00 94.69 289 LYS A N 1
ATOM 2299 C CA . LYS A 1 289 ? -9.465 -5.439 -5.072 1.00 94.69 289 LYS A CA 1
ATOM 2300 C C . LYS A 1 289 ? -9.449 -6.846 -4.480 1.00 94.69 289 LYS A C 1
ATOM 2302 O O . LYS A 1 289 ? -10.458 -7.291 -3.953 1.00 94.69 289 LYS A O 1
ATOM 2307 N N . PHE A 1 290 ? -8.321 -7.548 -4.510 1.00 95.44 290 PHE A N 1
ATOM 2308 C CA . PHE A 1 290 ? -8.208 -8.847 -3.849 1.00 95.44 290 PHE A CA 1
ATOM 2309 C C . PHE A 1 290 ? -8.432 -8.745 -2.327 1.00 95.44 290 PHE A C 1
ATOM 2311 O O . PHE A 1 290 ? -9.125 -9.579 -1.736 1.00 95.44 290 PHE A O 1
ATOM 2318 N N . MET A 1 291 ? -7.869 -7.718 -1.692 1.00 96.94 291 MET A N 1
ATOM 2319 C CA . MET A 1 291 ? -7.933 -7.551 -0.240 1.00 96.94 291 MET A CA 1
ATOM 2320 C C . MET A 1 291 ? -9.291 -7.046 0.250 1.00 96.94 291 MET A C 1
ATOM 2322 O O . MET A 1 291 ? -9.827 -7.584 1.217 1.00 96.94 291 MET A O 1
ATOM 2326 N N . PHE A 1 292 ? -9.847 -6.038 -0.416 1.00 95.81 292 PHE A N 1
ATOM 2327 C CA . PHE A 1 292 ? -10.986 -5.254 0.061 1.00 95.81 292 PHE A CA 1
ATOM 2328 C C . PHE A 1 292 ? -12.218 -5.349 -0.849 1.00 95.81 292 PHE A C 1
ATOM 2330 O O . PHE A 1 292 ? -13.243 -4.764 -0.522 1.00 95.81 292 PHE A O 1
ATOM 2337 N N . ASP A 1 293 ? -12.126 -6.023 -1.999 1.00 94.06 293 ASP A N 1
ATOM 2338 C CA . ASP A 1 293 ? -13.104 -5.960 -3.102 1.00 94.06 293 ASP A CA 1
ATOM 2339 C C . ASP A 1 293 ? -13.444 -4.529 -3.561 1.00 94.06 293 ASP A C 1
ATOM 2341 O O . ASP A 1 293 ? -14.488 -4.249 -4.144 1.00 94.06 293 ASP A O 1
ATOM 2345 N N . ALA A 1 294 ? -12.535 -3.591 -3.311 1.00 93.44 294 ALA A N 1
ATOM 2346 C CA . ALA A 1 294 ? -12.688 -2.194 -3.668 1.00 93.44 294 ALA A CA 1
ATOM 2347 C C . ALA A 1 294 ? -11.321 -1.538 -3.829 1.00 93.44 294 ALA A C 1
ATOM 2349 O O . ALA A 1 294 ? -10.315 -2.010 -3.303 1.00 93.44 294 ALA A O 1
ATOM 2350 N N . ARG A 1 295 ? -11.309 -0.397 -4.516 1.00 92.88 295 ARG A N 1
ATOM 2351 C CA . ARG A 1 295 ? -10.194 0.543 -4.449 1.00 92.88 295 ARG A CA 1
ATOM 2352 C C . ARG A 1 295 ? -10.432 1.510 -3.303 1.00 92.88 295 ARG A C 1
ATOM 2354 O O . ARG A 1 295 ? -11.417 2.255 -3.332 1.00 92.88 295 ARG A O 1
ATOM 2361 N N . ILE A 1 296 ? -9.505 1.557 -2.362 1.00 93.38 296 ILE A N 1
ATOM 2362 C CA . ILE A 1 296 ? -9.546 2.498 -1.251 1.00 93.38 296 ILE A CA 1
ATOM 2363 C C . ILE A 1 296 ? -8.864 3.783 -1.697 1.00 93.38 296 ILE A C 1
ATOM 2365 O O . ILE A 1 296 ? -7.772 3.792 -2.261 1.00 93.38 296 ILE A O 1
ATOM 2369 N N . PHE A 1 297 ? -9.524 4.907 -1.479 1.00 89.25 297 PHE A N 1
ATOM 2370 C CA . PHE A 1 297 ? -8.959 6.208 -1.775 1.00 89.25 297 PHE A CA 1
ATOM 2371 C C . PHE A 1 297 ? -9.309 7.178 -0.663 1.00 89.25 297 PHE A C 1
ATOM 2373 O O . PHE A 1 297 ? -10.347 7.090 -0.015 1.00 89.25 297 PHE A O 1
ATOM 2380 N N . GLY A 1 298 ? -8.421 8.128 -0.448 1.00 82.75 298 GLY A N 1
ATOM 2381 C CA . GLY A 1 298 ? -8.594 9.137 0.568 1.00 82.75 298 GLY A CA 1
ATOM 2382 C C . GLY A 1 298 ? -7.615 10.261 0.331 1.00 82.75 298 GLY A C 1
ATOM 2383 O O . GLY A 1 298 ? -6.597 10.105 -0.349 1.00 82.75 298 GLY A O 1
ATOM 2384 N N . SER A 1 299 ? -7.947 11.409 0.900 1.00 73.19 299 SER A N 1
ATOM 2385 C CA . SER A 1 299 ? -6.908 12.342 1.289 1.00 73.19 299 SER A CA 1
ATOM 2386 C C . SER A 1 299 ? -6.570 12.020 2.740 1.00 73.19 299 SER A C 1
ATOM 2388 O O . SER A 1 299 ? -7.479 11.732 3.513 1.00 73.19 299 SER A O 1
ATOM 2390 N N . PRO A 1 300 ? -5.304 12.097 3.138 1.00 59.31 300 PRO A N 1
ATOM 2391 C CA . PRO A 1 300 ? -4.903 11.905 4.530 1.00 59.31 300 PRO A CA 1
ATOM 2392 C C . PRO A 1 300 ? -5.575 12.850 5.546 1.00 59.31 300 PRO A C 1
ATOM 2394 O O . PRO A 1 300 ? -5.515 12.588 6.740 1.00 59.31 300 PRO A O 1
ATOM 2397 N N . PHE A 1 301 ? -6.247 13.912 5.089 1.00 59.75 301 PHE A N 1
ATOM 2398 C CA . PHE A 1 301 ? -7.050 14.815 5.926 1.00 59.75 301 PHE A CA 1
ATOM 2399 C C . PHE A 1 301 ? -8.558 14.554 5.868 1.00 59.75 301 PHE A C 1
ATOM 2401 O O . PHE A 1 301 ? -9.337 15.319 6.431 1.00 59.75 301 PHE A O 1
ATOM 2408 N N . ARG A 1 302 ? -9.002 13.554 5.106 1.00 69.19 302 ARG A N 1
ATOM 2409 C CA . ARG A 1 302 ? -10.415 13.355 4.777 1.00 69.19 302 ARG A CA 1
ATOM 2410 C C . ARG A 1 302 ? -10.860 11.943 5.106 1.00 69.19 302 ARG A C 1
ATOM 2412 O O . ARG A 1 302 ? -10.054 11.028 5.253 1.00 69.19 302 ARG A O 1
ATOM 2419 N N . LEU A 1 303 ? -12.178 11.793 5.164 1.00 79.06 303 LEU A N 1
ATOM 2420 C CA . LEU A 1 303 ? -12.841 10.500 5.177 1.00 79.06 303 LEU A CA 1
ATOM 2421 C C . LEU A 1 303 ? -12.291 9.620 4.053 1.00 79.06 303 LEU A C 1
ATOM 2423 O O . LEU A 1 303 ? -12.102 10.074 2.917 1.00 79.06 303 LEU A O 1
ATOM 2427 N N . LEU A 1 304 ? -12.030 8.361 4.391 1.00 88.75 304 LEU A N 1
ATOM 2428 C CA . LEU A 1 304 ? -11.693 7.359 3.398 1.00 88.75 304 LEU A CA 1
ATOM 2429 C C . LEU A 1 304 ? -12.956 6.972 2.642 1.00 88.75 304 LEU A C 1
ATOM 2431 O O . LEU A 1 304 ? -14.058 6.972 3.190 1.00 88.75 304 LEU A O 1
ATOM 2435 N N . ALA A 1 305 ? -12.782 6.629 1.379 1.00 90.88 305 ALA A N 1
ATOM 2436 C CA . ALA A 1 305 ? -13.851 6.151 0.537 1.00 90.88 305 ALA A CA 1
ATOM 2437 C C . ALA A 1 305 ? -13.401 4.906 -0.228 1.00 90.88 305 ALA A C 1
ATOM 2439 O O . ALA A 1 305 ? -12.223 4.717 -0.542 1.00 90.88 305 ALA A O 1
ATOM 2440 N N . ALA A 1 306 ? -14.362 4.045 -0.521 1.00 91.31 306 ALA A N 1
ATOM 2441 C CA . ALA A 1 306 ? -14.195 2.843 -1.309 1.00 91.31 306 ALA A CA 1
ATOM 2442 C C . ALA A 1 306 ? -14.868 3.045 -2.664 1.00 91.31 306 ALA A C 1
ATOM 2444 O O . ALA A 1 306 ? -15.989 3.548 -2.743 1.00 91.31 306 ALA A O 1
ATOM 2445 N N . ASN A 1 307 ? -14.180 2.657 -3.737 1.00 88.75 307 ASN A N 1
ATOM 2446 C CA . ASN A 1 307 ? -14.792 2.506 -5.050 1.00 88.75 307 ASN A CA 1
ATOM 2447 C C . ASN A 1 307 ? -14.897 1.036 -5.389 1.00 88.75 307 ASN A C 1
ATOM 2449 O O . ASN A 1 307 ? -13.870 0.376 -5.580 1.00 88.75 307 ASN A O 1
ATOM 2453 N N . THR A 1 308 ? -16.119 0.560 -5.568 1.00 83.50 308 THR A N 1
ATOM 2454 C CA . THR A 1 308 ? -16.342 -0.701 -6.259 1.00 83.50 308 THR A CA 1
ATOM 2455 C C . THR A 1 308 ? -16.447 -0.426 -7.749 1.00 83.50 308 THR A C 1
ATOM 2457 O O . THR A 1 308 ? -17.203 0.425 -8.219 1.00 83.50 308 THR A O 1
ATOM 2460 N N . PHE A 1 309 ? -15.625 -1.124 -8.526 1.00 70.94 309 PHE A N 1
ATOM 2461 C CA . PHE A 1 309 ? -15.813 -1.168 -9.966 1.00 70.94 309 PHE A CA 1
ATOM 2462 C C . PHE A 1 309 ? -16.823 -2.274 -10.225 1.00 70.94 309 PHE A C 1
ATOM 2464 O O . PHE A 1 309 ? -16.458 -3.450 -10.216 1.00 70.94 309 PHE A O 1
ATOM 2471 N N . GLN A 1 310 ? -18.094 -1.903 -10.399 1.00 61.81 310 GLN A N 1
ATOM 2472 C CA . GLN A 1 310 ? -19.118 -2.888 -10.732 1.00 61.81 310 GLN A CA 1
ATOM 2473 C C . GLN A 1 310 ? -18.700 -3.666 -11.982 1.00 61.81 310 GLN A C 1
ATOM 2475 O O . GLN A 1 310 ? -18.325 -3.093 -13.011 1.00 61.81 310 GLN A O 1
ATOM 2480 N N . SER A 1 311 ? -18.749 -4.992 -11.871 1.00 48.03 311 SER A N 1
ATOM 2481 C CA . SER A 1 311 ? -18.491 -5.886 -12.986 1.00 48.03 311 SER A CA 1
ATOM 2482 C C . SER A 1 311 ? -19.616 -5.762 -14.014 1.00 48.03 311 SER A C 1
ATOM 2484 O O . SER A 1 311 ? -20.774 -6.026 -13.711 1.00 48.03 311 SER A O 1
ATOM 2486 N N . GLU A 1 312 ? -19.240 -5.386 -15.232 1.00 44.38 312 GLU A N 1
ATOM 2487 C CA . GLU A 1 312 ? -19.870 -5.730 -16.517 1.00 44.38 312 GLU A CA 1
ATOM 2488 C C . GLU A 1 312 ? -21.318 -5.275 -16.820 1.00 44.38 312 GLU A C 1
ATOM 2490 O O . GLU A 1 312 ? -21.632 -5.162 -18.002 1.00 44.38 312 GLU A O 1
ATOM 2495 N N . PHE A 1 313 ? -22.176 -4.930 -15.851 1.00 45.81 313 PHE A N 1
ATOM 2496 C CA . PHE A 1 313 ? -23.617 -4.728 -16.117 1.00 45.81 313 PHE A CA 1
ATOM 2497 C C . PHE A 1 313 ? -24.121 -3.280 -16.125 1.00 45.81 313 PHE A C 1
ATOM 2499 O O . PHE A 1 313 ? -25.213 -3.024 -16.629 1.00 45.81 313 PHE A O 1
ATOM 2506 N N . CYS A 1 314 ? -23.329 -2.318 -15.652 1.00 42.53 314 CYS A N 1
ATOM 2507 C CA . CYS A 1 314 ? -23.708 -0.905 -15.663 1.00 42.53 314 CYS A CA 1
ATOM 2508 C C . CYS A 1 314 ? -22.812 -0.138 -16.639 1.00 42.53 314 CYS A C 1
ATOM 2510 O O . CYS A 1 314 ? -21.689 0.254 -16.320 1.00 42.53 314 CYS A O 1
ATOM 2512 N N . ALA A 1 315 ? -23.302 0.038 -17.865 1.00 41.22 315 ALA A N 1
ATOM 2513 C CA . ALA A 1 315 ? -22.872 1.126 -18.730 1.00 41.22 315 ALA A CA 1
ATOM 2514 C C . ALA A 1 315 ? -23.864 2.288 -18.525 1.00 41.22 315 ALA A C 1
ATOM 2516 O O . ALA A 1 315 ? -25.057 2.070 -18.745 1.00 41.22 315 ALA A O 1
ATOM 2517 N N . PRO A 1 316 ? -23.412 3.487 -18.107 1.00 50.09 316 PRO A N 1
ATOM 2518 C CA . PRO A 1 316 ? -22.021 3.908 -17.924 1.00 50.09 316 PRO A CA 1
ATOM 2519 C C . PRO A 1 316 ? -21.408 3.351 -16.634 1.00 50.09 316 PRO A C 1
ATOM 2521 O O . PRO A 1 316 ? -22.099 3.174 -15.633 1.00 50.09 316 PRO A O 1
ATOM 2524 N N . ARG A 1 317 ? -20.092 3.095 -16.656 1.00 58.66 317 ARG A N 1
ATOM 2525 C CA . ARG A 1 317 ? -19.294 2.682 -15.488 1.00 58.66 317 ARG A CA 1
ATOM 2526 C C . ARG A 1 317 ? -19.217 3.837 -14.485 1.00 58.66 317 ARG A C 1
ATOM 2528 O O . ARG A 1 317 ? -18.183 4.495 -14.374 1.00 58.66 317 ARG A O 1
ATOM 2535 N N . HIS A 1 318 ? -20.318 4.135 -13.809 1.00 63.56 318 HIS A N 1
ATOM 2536 C CA . HIS A 1 318 ? -20.333 5.159 -12.782 1.00 63.56 318 HIS A CA 1
ATOM 2537 C C . HIS A 1 318 ? -19.491 4.669 -11.610 1.00 63.56 318 HIS A C 1
ATOM 2539 O O . HIS A 1 318 ? -19.711 3.596 -11.049 1.00 63.56 318 HIS A O 1
ATOM 2545 N N . LYS A 1 319 ? -18.476 5.462 -11.277 1.00 68.25 319 LYS A N 1
ATOM 2546 C CA . LYS A 1 319 ? -17.668 5.266 -10.084 1.00 68.25 319 LYS A CA 1
ATOM 2547 C C . LYS A 1 319 ? -18.560 5.584 -8.889 1.00 68.25 319 LYS A C 1
ATOM 2549 O O . LYS A 1 319 ? -18.807 6.753 -8.611 1.00 68.25 319 LYS A O 1
ATOM 2554 N N . MET A 1 320 ? -19.061 4.552 -8.221 1.00 76.62 320 MET A N 1
ATOM 2555 C CA . MET A 1 320 ? -19.742 4.730 -6.946 1.00 76.62 320 MET A CA 1
ATOM 2556 C C . MET A 1 320 ? -18.695 4.788 -5.847 1.00 76.62 320 MET A C 1
ATOM 2558 O O . MET A 1 320 ? -17.862 3.891 -5.721 1.00 76.62 320 MET A O 1
ATOM 2562 N N . SER A 1 321 ? -18.732 5.876 -5.094 1.00 83.81 321 SER A N 1
ATOM 2563 C CA . SER A 1 321 ? -17.850 6.117 -3.966 1.00 83.81 321 SER A CA 1
ATOM 2564 C C . SER A 1 321 ? -18.676 6.056 -2.692 1.00 83.81 321 SER A C 1
ATOM 2566 O O . SER A 1 321 ? -19.622 6.824 -2.546 1.00 83.81 321 SER A O 1
ATOM 2568 N N . VAL A 1 322 ? -18.316 5.155 -1.783 1.00 87.06 322 VAL A N 1
ATOM 2569 C CA . VAL A 1 322 ? -18.961 5.023 -0.471 1.00 87.06 322 VAL A CA 1
ATOM 2570 C C . VAL A 1 322 ? -17.948 5.385 0.601 1.00 87.06 322 VAL A C 1
ATOM 2572 O O . VAL A 1 322 ? -16.800 4.948 0.536 1.00 87.06 322 VAL A O 1
ATOM 2575 N N . TYR A 1 323 ? -18.350 6.203 1.571 1.00 89.19 323 TYR A N 1
ATOM 2576 C CA . TYR A 1 323 ? -17.501 6.519 2.715 1.00 89.19 323 TYR A CA 1
ATOM 2577 C C . TYR A 1 323 ? -17.267 5.273 3.569 1.00 89.19 323 TYR A C 1
ATOM 2579 O O . TYR A 1 323 ? -18.176 4.481 3.805 1.00 89.19 323 TYR A O 1
ATOM 2587 N N . ILE A 1 324 ? -16.034 5.102 4.030 1.00 90.38 324 ILE A N 1
ATOM 2588 C CA . ILE A 1 324 ? -15.637 3.965 4.853 1.00 90.38 324 ILE A CA 1
ATOM 2589 C C . ILE A 1 324 ? -15.792 4.359 6.326 1.00 90.38 324 ILE A C 1
ATOM 2591 O O . ILE A 1 324 ? -15.126 5.303 6.762 1.00 90.38 324 ILE A O 1
ATOM 2595 N N . PRO A 1 325 ? -16.613 3.640 7.113 1.00 90.38 325 PRO A N 1
ATOM 2596 C CA . PRO A 1 325 ? -16.726 3.868 8.545 1.00 90.38 325 PRO A CA 1
ATOM 2597 C C . PRO A 1 325 ? -15.397 3.636 9.262 1.00 90.38 325 PRO A C 1
ATOM 2599 O O . PRO A 1 325 ? -14.668 2.685 8.968 1.00 90.38 325 PRO A O 1
ATOM 2602 N N . VAL A 1 326 ? -15.110 4.457 10.273 1.00 88.88 326 VAL A N 1
ATOM 2603 C CA . VAL A 1 326 ? -13.905 4.297 11.103 1.00 88.88 326 VAL A CA 1
ATOM 2604 C C . VAL A 1 326 ? -13.921 2.973 11.861 1.00 88.88 326 VAL A C 1
ATOM 2606 O O . VAL A 1 326 ? -12.863 2.387 12.059 1.00 88.88 326 VAL A O 1
ATOM 2609 N N . SER A 1 327 ? -15.094 2.445 12.219 1.00 90.88 327 SER A N 1
ATOM 2610 C CA . SER A 1 327 ? -15.228 1.110 12.819 1.00 90.88 327 SER A CA 1
ATOM 2611 C C . SER A 1 327 ? -14.658 0.009 11.918 1.00 90.88 327 SER A C 1
ATOM 2613 O O . SER A 1 327 ? -13.894 -0.835 12.386 1.00 90.88 327 SER A O 1
ATOM 2615 N N . TRP A 1 328 ? -14.938 0.064 10.612 1.00 93.38 328 TRP A N 1
ATOM 2616 C CA . TRP A 1 328 ? -14.358 -0.855 9.632 1.00 93.38 328 TRP A CA 1
ATOM 2617 C C . TRP A 1 328 ? -12.842 -0.660 9.518 1.00 93.38 328 TRP A C 1
ATOM 2619 O O . TRP A 1 328 ? -12.093 -1.631 9.476 1.00 93.38 328 TRP A O 1
ATOM 2629 N N . VAL A 1 329 ? -12.358 0.587 9.542 1.00 94.06 329 VAL A N 1
ATOM 2630 C CA . VAL A 1 329 ? -10.912 0.871 9.560 1.00 94.06 329 VAL A CA 1
ATOM 2631 C C . VAL A 1 329 ? -10.254 0.296 10.820 1.00 94.06 329 VAL A C 1
ATOM 2633 O O . VAL A 1 329 ? -9.213 -0.352 10.728 1.00 94.06 329 VAL A O 1
ATOM 2636 N N . ASN A 1 330 ? -10.858 0.496 11.992 1.00 93.56 330 ASN A N 1
ATOM 2637 C CA . ASN A 1 330 ? -10.371 0.006 13.281 1.00 93.56 330 ASN A CA 1
ATOM 2638 C C . ASN A 1 330 ? -10.286 -1.521 13.313 1.00 93.56 330 ASN A C 1
ATOM 2640 O O . ASN A 1 330 ? -9.320 -2.047 13.866 1.00 93.56 330 ASN A O 1
ATOM 2644 N N . GLN A 1 331 ? -11.228 -2.223 12.673 1.00 95.31 331 GLN A N 1
ATOM 2645 C CA . GLN A 1 331 ? -11.227 -3.683 12.584 1.00 95.31 331 GLN A CA 1
ATOM 2646 C C . GLN A 1 331 ? -9.885 -4.226 12.072 1.00 95.31 331 GLN A C 1
ATOM 2648 O O . GLN A 1 331 ? -9.367 -5.196 12.618 1.00 95.31 331 GLN A O 1
ATOM 2653 N N . TRP A 1 332 ? -9.255 -3.571 11.096 1.00 97.06 332 TRP A N 1
ATOM 2654 C CA . TRP A 1 332 ? -7.958 -3.993 10.551 1.00 97.06 332 TRP A CA 1
ATOM 2655 C C . TRP A 1 332 ? -6.799 -3.932 11.547 1.00 97.06 332 TRP A C 1
ATOM 2657 O O . TRP A 1 332 ? -5.802 -4.634 11.379 1.00 97.06 332 TRP A O 1
ATOM 2667 N N . PHE A 1 333 ? -6.921 -3.123 12.596 1.00 96.88 333 PHE A N 1
ATOM 2668 C CA . PHE A 1 333 ? -5.911 -2.999 13.644 1.00 96.88 333 PHE A CA 1
ATOM 2669 C C . PHE A 1 333 ? -6.166 -3.934 14.825 1.00 96.88 333 PHE A C 1
ATOM 2671 O O . PHE A 1 333 ? -5.371 -3.927 15.761 1.00 96.88 333 PHE A O 1
ATOM 2678 N N . LEU A 1 334 ? -7.228 -4.742 14.802 1.00 96.44 334 LEU A N 1
ATOM 2679 C CA . LEU A 1 334 ? -7.515 -5.708 15.858 1.00 96.44 334 LEU A CA 1
ATOM 2680 C C . LEU A 1 334 ? -6.757 -7.015 15.629 1.00 96.44 334 LEU A C 1
ATOM 2682 O O . LEU A 1 334 ? -6.736 -7.561 14.527 1.00 96.44 334 LEU A O 1
ATOM 2686 N N . ARG A 1 335 ? -6.182 -7.570 16.695 1.00 96.56 335 ARG A N 1
ATOM 2687 C CA . ARG A 1 335 ? -5.522 -8.882 16.680 1.00 96.56 335 ARG A CA 1
ATOM 2688 C C . ARG A 1 335 ? -6.483 -9.995 16.268 1.00 96.56 335 ARG A C 1
ATOM 2690 O O . ARG A 1 335 ? -6.100 -10.871 15.497 1.00 96.56 335 ARG A O 1
ATOM 2697 N N . GLU A 1 336 ? -7.722 -9.930 16.749 1.00 96.75 336 GLU A N 1
ATOM 2698 C CA . GLU A 1 336 ? -8.771 -10.902 16.435 1.00 96.75 336 GLU A CA 1
ATOM 2699 C C . GLU A 1 336 ? -9.050 -10.981 14.929 1.00 96.75 336 GLU A C 1
ATOM 2701 O O . GLU A 1 336 ? -9.234 -12.076 14.395 1.00 96.75 336 GLU A O 1
ATOM 2706 N N . THR A 1 337 ? -9.005 -9.843 14.227 1.00 96.69 337 THR A N 1
ATOM 2707 C CA . THR A 1 337 ? -9.171 -9.796 12.769 1.00 96.69 337 THR A CA 1
ATOM 2708 C C . THR A 1 337 ? -8.128 -10.645 12.066 1.00 96.69 337 THR A C 1
ATOM 2710 O O . THR A 1 337 ? -8.465 -11.398 11.159 1.00 96.69 337 THR A O 1
ATOM 2713 N N . TRP A 1 338 ? -6.874 -10.570 12.509 1.00 97.38 338 TRP A N 1
ATOM 2714 C CA . TRP A 1 338 ? -5.776 -11.333 11.919 1.00 97.38 338 TRP A CA 1
ATOM 2715 C C . TRP A 1 338 ? -5.790 -12.806 12.337 1.00 97.38 338 TRP A C 1
ATOM 2717 O O . TRP A 1 338 ? -5.514 -13.677 11.521 1.00 97.38 338 TRP A O 1
ATOM 2727 N N . GLN A 1 339 ? -6.196 -13.116 13.570 1.00 96.75 339 GLN A N 1
ATOM 2728 C CA . GLN A 1 339 ? -6.374 -14.502 14.027 1.00 96.75 339 GLN A CA 1
ATOM 2729 C C . GLN A 1 339 ? -7.504 -15.231 13.283 1.00 96.75 339 GLN A C 1
ATOM 2731 O O . GLN A 1 339 ? -7.421 -16.437 13.064 1.00 96.75 339 GLN A O 1
ATOM 2736 N N . ASN A 1 340 ? -8.538 -14.497 12.865 1.00 97.31 340 ASN A N 1
ATOM 2737 C CA . ASN A 1 340 ? -9.702 -15.024 12.150 1.00 97.31 340 ASN A CA 1
ATOM 2738 C C . ASN A 1 340 ? -9.732 -14.612 10.670 1.00 97.31 340 ASN A C 1
ATOM 2740 O O . ASN A 1 340 ? -10.782 -14.694 10.026 1.00 97.31 340 ASN A O 1
ATOM 2744 N N . PHE A 1 341 ? -8.598 -14.169 10.120 1.00 96.38 341 PHE A N 1
ATOM 2745 C CA . PHE A 1 341 ? -8.554 -13.459 8.843 1.00 96.38 341 PHE A CA 1
ATOM 2746 C C . PHE A 1 341 ? -9.151 -14.266 7.691 1.00 96.38 341 PHE A C 1
ATOM 2748 O O . PHE A 1 341 ? -9.998 -13.760 6.959 1.00 96.38 341 PHE A O 1
ATOM 2755 N N . ALA A 1 342 ? -8.772 -15.542 7.563 1.00 94.69 342 ALA A N 1
ATOM 2756 C CA . ALA A 1 342 ? -9.268 -16.414 6.500 1.00 94.69 342 ALA A CA 1
ATOM 2757 C C . ALA A 1 342 ? -10.802 -16.499 6.477 1.00 94.69 342 ALA A C 1
ATOM 2759 O O . ALA A 1 342 ? -11.399 -16.360 5.412 1.00 94.69 342 ALA A O 1
ATOM 2760 N N . LYS A 1 343 ? -11.423 -16.659 7.653 1.00 96.06 343 LYS A N 1
ATOM 2761 C CA . LYS A 1 343 ? -12.879 -16.732 7.808 1.00 96.06 343 LYS A CA 1
ATOM 2762 C C . LYS A 1 343 ? -13.538 -15.380 7.534 1.00 96.06 343 LYS A C 1
ATOM 2764 O O . LYS A 1 343 ? -14.469 -15.295 6.745 1.00 96.06 343 LYS A O 1
ATOM 2769 N N . LEU A 1 344 ? -13.050 -14.304 8.153 1.00 96.12 344 LEU A N 1
ATOM 2770 C CA . LEU A 1 344 ? -13.642 -12.973 7.981 1.00 96.12 344 LEU A CA 1
ATOM 2771 C C . LEU A 1 344 ? -13.528 -12.471 6.530 1.00 96.12 344 LEU A C 1
ATOM 2773 O O . LEU A 1 344 ? -14.440 -11.809 6.036 1.00 96.12 344 LEU A O 1
ATOM 2777 N N . HIS A 1 345 ? -12.432 -12.802 5.838 1.00 94.94 345 HIS A N 1
ATOM 2778 C CA . HIS A 1 345 ? -12.238 -12.490 4.420 1.00 94.94 345 HIS A CA 1
ATOM 2779 C C . HIS A 1 345 ? -13.149 -13.332 3.520 1.00 94.94 345 HIS A C 1
ATOM 2781 O O . HIS A 1 345 ? -13.780 -12.771 2.629 1.00 94.94 345 HIS A O 1
ATOM 2787 N N . SER A 1 346 ? -13.281 -14.644 3.765 1.00 91.81 346 SER A N 1
ATOM 2788 C CA . SER A 1 346 ? -14.183 -15.507 2.982 1.00 91.81 346 SER A CA 1
ATOM 2789 C C . SER A 1 346 ? -15.658 -15.159 3.165 1.00 91.81 346 SER A C 1
ATOM 2791 O O . SER A 1 346 ? -16.417 -15.221 2.204 1.00 91.81 346 SER A O 1
ATOM 2793 N N . ASP A 1 347 ? -16.045 -14.751 4.375 1.00 94.00 347 ASP A N 1
ATOM 2794 C CA . ASP A 1 347 ? -17.403 -14.301 4.702 1.00 94.00 347 ASP A CA 1
ATOM 2795 C C . ASP A 1 347 ? -17.693 -12.892 4.146 1.00 94.00 347 ASP A C 1
ATOM 2797 O O . ASP A 1 347 ? -18.786 -12.358 4.326 1.00 94.00 347 ASP A O 1
ATOM 2801 N N . GLY A 1 348 ? -16.701 -12.242 3.526 1.00 92.81 348 GLY A N 1
ATOM 2802 C CA . GLY A 1 348 ? -16.805 -10.893 2.980 1.00 92.81 348 GLY A CA 1
ATOM 2803 C C . GLY A 1 348 ? -16.910 -9.778 4.023 1.00 92.81 348 GLY A C 1
ATOM 2804 O O . GLY A 1 348 ? -17.141 -8.628 3.657 1.00 92.81 348 GLY A O 1
ATOM 2805 N N . LYS A 1 349 ? -16.698 -10.082 5.310 1.00 93.56 349 LYS A N 1
ATOM 2806 C CA . LYS A 1 349 ? -16.771 -9.117 6.423 1.00 93.56 349 LYS A CA 1
ATOM 2807 C C . LYS A 1 349 ? -15.636 -8.094 6.407 1.00 93.56 349 LYS A C 1
ATOM 2809 O O . LYS A 1 349 ? -15.794 -7.008 6.946 1.00 93.56 349 LYS A O 1
ATOM 2814 N N . LEU A 1 350 ? -14.504 -8.444 5.795 1.00 94.94 350 LEU A N 1
ATOM 2815 C CA . LEU A 1 350 ? -13.358 -7.540 5.619 1.00 94.94 350 LEU A CA 1
ATOM 2816 C C . LEU A 1 350 ? -13.388 -6.770 4.304 1.00 94.94 350 LEU A C 1
ATOM 2818 O O . LEU A 1 350 ? -12.511 -5.957 4.043 1.00 94.94 350 LEU A O 1
ATOM 2822 N N . TYR A 1 351 ? -14.370 -7.009 3.450 1.00 94.88 351 TYR A N 1
ATOM 2823 C CA . TYR A 1 351 ? -14.491 -6.215 2.244 1.00 94.88 351 TYR A CA 1
ATOM 2824 C C . TYR A 1 351 ? -15.006 -4.818 2.574 1.00 94.88 351 TYR A C 1
ATOM 2826 O O . TYR A 1 351 ? -15.739 -4.618 3.544 1.00 94.88 351 TYR A O 1
ATOM 2834 N N . ALA A 1 352 ? -14.587 -3.845 1.774 1.00 92.69 352 ALA A N 1
ATOM 2835 C CA . ALA A 1 352 ? -14.970 -2.468 1.982 1.00 92.69 352 ALA A CA 1
ATOM 2836 C C . ALA A 1 352 ? -16.486 -2.297 1.799 1.00 92.69 352 ALA A C 1
ATOM 2838 O O . ALA A 1 352 ? -17.094 -2.996 0.979 1.00 92.69 352 ALA A O 1
ATOM 2839 N N . PRO A 1 353 ? -17.097 -1.347 2.524 1.00 89.50 353 PRO A N 1
ATOM 2840 C CA . PRO A 1 353 ? -18.463 -0.932 2.260 1.00 89.50 353 PRO A CA 1
ATOM 2841 C C . PRO A 1 353 ? -18.637 -0.584 0.784 1.00 89.50 353 PRO A C 1
ATOM 2843 O O . PRO A 1 353 ? -17.850 0.170 0.207 1.00 89.50 353 PRO A O 1
ATOM 2846 N N . SER A 1 354 ? -19.677 -1.136 0.178 1.00 83.62 354 SER A N 1
ATOM 2847 C CA . SER A 1 354 ? -20.038 -0.858 -1.201 1.00 83.62 354 SER A CA 1
ATOM 2848 C C . SER A 1 354 ? -21.530 -0.618 -1.302 1.00 83.62 354 SER A C 1
ATOM 2850 O O . SER A 1 354 ? -22.312 -1.140 -0.505 1.00 83.62 354 SER A O 1
ATOM 2852 N N . ALA A 1 355 ? -21.928 0.170 -2.296 1.00 73.50 355 ALA A N 1
ATOM 2853 C CA . ALA A 1 355 ? -23.332 0.440 -2.552 1.00 73.50 355 ALA A CA 1
ATOM 2854 C C . ALA A 1 355 ? -24.077 -0.883 -2.793 1.00 73.50 355 ALA A C 1
ATOM 2856 O O . ALA A 1 355 ? -25.065 -1.179 -2.141 1.00 73.50 355 ALA A O 1
ATOM 2857 N N . ASP A 1 356 ? -23.524 -1.752 -3.634 1.00 69.88 356 ASP A N 1
ATOM 2858 C CA . ASP A 1 356 ? -24.049 -3.082 -3.952 1.00 69.88 356 ASP A CA 1
ATOM 2859 C C . ASP A 1 356 ? -24.280 -4.001 -2.736 1.00 69.88 356 ASP A C 1
ATOM 2861 O O . ASP A 1 356 ? -25.088 -4.923 -2.823 1.00 69.88 356 ASP A O 1
ATOM 2865 N N . ARG A 1 357 ? -23.629 -3.742 -1.599 1.00 69.75 357 ARG A N 1
ATOM 2866 C CA . ARG A 1 357 ? -23.783 -4.530 -0.364 1.00 69.75 357 ARG A CA 1
ATOM 2867 C C . ARG A 1 357 ? -24.536 -3.805 0.738 1.00 69.75 357 ARG A C 1
ATOM 2869 O O . ARG A 1 357 ? -24.945 -4.426 1.712 1.00 69.75 357 ARG A O 1
ATOM 2876 N N . GLN A 1 358 ? -24.717 -2.502 0.587 1.00 63.19 358 GLN A N 1
ATOM 2877 C CA . GLN A 1 358 ? -25.512 -1.666 1.467 1.00 63.19 358 GLN A CA 1
ATOM 2878 C C . GLN A 1 358 ? -26.681 -1.147 0.644 1.00 63.19 358 GLN A C 1
ATOM 2880 O O . GLN A 1 358 ? -26.595 -0.080 0.040 1.00 63.19 358 GLN A O 1
ATOM 2885 N N . VAL A 1 359 ? -27.761 -1.931 0.604 1.00 55.50 359 VAL A N 1
ATOM 2886 C CA . VAL A 1 359 ? -28.970 -1.643 -0.186 1.00 55.50 359 VAL A CA 1
ATOM 2887 C C . VAL A 1 359 ? -29.425 -0.192 0.018 1.00 55.50 359 VAL A C 1
ATOM 2889 O O . VAL A 1 359 ? -29.652 0.514 -0.964 1.00 55.50 359 VAL A O 1
ATOM 2892 N N . ASP A 1 360 ? -29.404 0.297 1.259 1.00 53.88 360 ASP A N 1
ATOM 2893 C CA . ASP A 1 360 ? -29.755 1.679 1.613 1.00 53.88 360 ASP A CA 1
ATOM 2894 C C . ASP A 1 360 ? -28.817 2.734 0.997 1.00 53.88 360 ASP A C 1
ATOM 2896 O O . ASP A 1 360 ? -29.266 3.786 0.530 1.00 53.88 360 ASP A O 1
ATOM 2900 N N . ASN A 1 361 ? -27.515 2.448 0.914 1.00 53.41 361 ASN A N 1
ATOM 2901 C CA . ASN A 1 361 ? -26.539 3.336 0.279 1.00 53.41 361 ASN A CA 1
ATOM 2902 C C . ASN A 1 361 ? -26.597 3.258 -1.246 1.00 53.41 361 ASN A C 1
ATOM 2904 O O . ASN A 1 361 ? -26.419 4.279 -1.903 1.00 53.41 361 ASN A O 1
ATOM 2908 N N . PHE A 1 362 ? -26.891 2.095 -1.833 1.00 52.84 362 PHE A N 1
ATOM 2909 C CA . PHE A 1 362 ? -27.143 1.998 -3.273 1.00 52.84 362 PHE A CA 1
ATOM 2910 C C . PHE A 1 362 ? -28.345 2.819 -3.693 1.00 52.84 362 PHE A C 1
ATOM 2912 O O . PHE A 1 362 ? -28.256 3.583 -4.650 1.00 52.84 362 PHE A O 1
ATOM 2919 N N . ILE A 1 363 ? -29.440 2.686 -2.951 1.00 55.62 363 ILE A N 1
ATOM 2920 C CA . ILE A 1 363 ? -30.637 3.494 -3.120 1.00 55.62 363 ILE A CA 1
ATOM 2921 C C . ILE A 1 363 ? -30.251 4.974 -3.038 1.00 55.62 363 ILE A C 1
ATOM 2923 O O . ILE A 1 363 ? -30.417 5.705 -4.013 1.00 55.62 363 ILE A O 1
ATOM 2927 N N . THR A 1 364 ? -29.640 5.403 -1.933 1.00 54.75 364 THR A N 1
ATOM 2928 C CA . THR A 1 364 ? -29.302 6.816 -1.705 1.00 54.75 364 THR A CA 1
ATOM 2929 C C . THR A 1 364 ? -28.362 7.368 -2.781 1.00 54.75 364 THR A C 1
ATOM 2931 O O . THR A 1 364 ? -28.664 8.388 -3.397 1.00 54.75 364 THR A O 1
ATOM 2934 N N . CYS A 1 365 ? -27.264 6.674 -3.098 1.00 50.94 365 CYS A N 1
ATOM 2935 C CA . CYS A 1 365 ? -26.319 7.096 -4.134 1.00 50.94 365 CYS A CA 1
ATOM 2936 C C . CYS A 1 365 ? -26.952 7.128 -5.528 1.00 50.94 365 CYS A C 1
ATOM 2938 O O . CYS A 1 365 ? -26.659 8.039 -6.300 1.00 50.94 365 CYS A O 1
ATOM 2940 N N . ARG A 1 366 ? -27.817 6.166 -5.868 1.00 51.19 366 ARG A N 1
ATOM 2941 C CA . ARG A 1 366 ? -28.492 6.128 -7.168 1.00 51.19 366 ARG A CA 1
ATOM 2942 C C . ARG A 1 366 ? -29.519 7.247 -7.296 1.00 51.19 366 ARG A C 1
ATOM 2944 O O . ARG A 1 366 ? -29.562 7.876 -8.352 1.00 51.19 366 ARG A O 1
ATOM 2951 N N . TYR A 1 367 ? -30.277 7.558 -6.245 1.00 54.56 367 TYR A N 1
ATOM 2952 C CA . TYR A 1 367 ? -31.160 8.729 -6.240 1.00 54.56 367 TYR A CA 1
ATOM 2953 C C . TYR A 1 367 ? -30.352 10.023 -6.356 1.00 54.56 367 TYR A C 1
ATOM 2955 O O . TYR A 1 367 ? -30.614 10.825 -7.250 1.00 54.56 367 TYR A O 1
ATOM 2963 N N . CYS A 1 368 ? -29.300 10.199 -5.556 1.00 52.00 368 CYS A N 1
ATOM 2964 C CA . CYS A 1 368 ? -28.452 11.387 -5.646 1.00 52.00 368 CYS A CA 1
ATOM 2965 C C . CYS A 1 368 ? -27.773 11.534 -7.017 1.00 52.00 368 CYS A C 1
ATOM 2967 O O . CYS A 1 368 ? -27.679 12.647 -7.519 1.00 52.00 368 CYS A O 1
ATOM 2969 N N . ALA A 1 369 ? -27.337 10.445 -7.657 1.00 48.16 369 ALA A N 1
ATOM 2970 C CA . ALA A 1 369 ? -26.715 10.493 -8.981 1.00 48.16 369 ALA A CA 1
ATOM 2971 C C . ALA A 1 369 ? -27.728 10.752 -10.109 1.00 48.16 369 ALA A C 1
ATOM 2973 O O . ALA A 1 369 ? -27.440 11.523 -11.019 1.00 48.16 369 ALA A O 1
ATOM 2974 N N . THR A 1 370 ? -28.922 10.154 -10.036 1.00 47.09 370 THR A N 1
ATOM 2975 C CA . THR A 1 370 ? -29.973 10.311 -11.062 1.00 47.09 370 THR A CA 1
ATOM 2976 C C . THR A 1 370 ? -30.588 11.713 -11.035 1.00 47.09 370 THR A C 1
ATOM 2978 O O . THR A 1 370 ? -30.984 12.232 -12.074 1.00 47.09 370 THR A O 1
ATOM 2981 N N . PHE A 1 371 ? -30.632 12.359 -9.866 1.00 45.69 371 PHE A N 1
ATOM 2982 C CA . PHE A 1 371 ? -31.148 13.724 -9.712 1.00 45.69 371 PHE A CA 1
ATOM 2983 C C . PHE A 1 371 ? -30.042 14.800 -9.637 1.00 45.69 371 PHE A C 1
ATOM 2985 O O . PHE A 1 371 ? -30.323 15.984 -9.824 1.00 45.69 371 PHE A O 1
ATOM 2992 N N . GLY A 1 372 ? -28.783 14.407 -9.419 1.00 42.59 372 GLY A N 1
ATOM 2993 C CA . GLY A 1 372 ? -27.625 15.298 -9.266 1.00 42.59 372 GLY A CA 1
ATOM 2994 C C . GLY A 1 372 ? -27.079 15.895 -10.566 1.00 42.59 372 GLY A C 1
ATOM 2995 O O . GLY A 1 372 ? -26.378 16.901 -10.513 1.00 42.59 372 GLY A O 1
ATOM 2996 N N . GLU A 1 373 ? -27.443 15.370 -11.742 1.00 36.78 373 GLU A N 1
ATOM 2997 C CA . GLU A 1 373 ? -27.155 16.063 -13.013 1.00 36.78 373 GLU A CA 1
ATOM 2998 C C . GLU A 1 373 ? -27.966 17.365 -13.175 1.00 36.78 373 GLU A C 1
ATOM 3000 O O . GLU A 1 373 ? -27.626 18.198 -14.013 1.00 36.78 373 GLU A O 1
ATOM 3005 N N . VAL A 1 374 ? -28.985 17.600 -12.335 1.00 36.03 374 VAL A N 1
ATOM 3006 C CA . VAL A 1 374 ? -29.779 18.843 -12.337 1.00 36.03 374 VAL A CA 1
ATOM 3007 C C . VAL A 1 374 ? -29.278 19.855 -11.291 1.00 36.03 374 VAL A C 1
ATOM 3009 O O . VAL A 1 374 ? -29.543 21.049 -11.423 1.00 36.03 374 VAL A O 1
ATOM 3012 N N . PHE A 1 375 ? -28.491 19.433 -10.291 1.00 33.25 375 PHE A N 1
ATOM 3013 C CA . PHE A 1 375 ? -27.983 20.318 -9.238 1.00 33.25 375 PHE A CA 1
ATOM 3014 C C . PHE A 1 375 ? -26.626 19.853 -8.686 1.00 33.25 375 PHE A C 1
ATOM 3016 O O . PHE A 1 375 ? -26.508 18.773 -8.110 1.00 33.25 375 PHE A O 1
ATOM 3023 N N . SER A 1 376 ? -25.599 20.707 -8.783 1.00 28.97 376 SER A N 1
ATOM 3024 C CA . SER A 1 376 ? -24.348 20.527 -8.039 1.00 28.97 376 SER A CA 1
ATOM 3025 C C . SER A 1 376 ? -24.615 20.739 -6.544 1.00 28.97 376 SER A C 1
ATOM 3027 O O . SER A 1 376 ? -24.797 21.877 -6.103 1.00 28.97 376 SER A O 1
ATOM 3029 N N . HIS A 1 377 ? -24.662 19.662 -5.765 1.00 37.41 377 HIS A N 1
ATOM 3030 C CA . HIS A 1 377 ? -24.825 19.726 -4.313 1.00 37.41 377 HIS A CA 1
ATOM 3031 C C . HIS A 1 377 ? -23.523 19.353 -3.601 1.00 37.41 377 HIS A C 1
ATOM 3033 O O . HIS A 1 377 ? -22.954 18.293 -3.857 1.00 37.41 377 HIS A O 1
ATOM 3039 N N . ASP A 1 378 ? -23.092 20.209 -2.673 1.00 33.62 378 ASP A N 1
ATOM 3040 C CA . ASP A 1 378 ? -22.154 19.844 -1.614 1.00 33.62 378 ASP A CA 1
ATOM 3041 C C . ASP A 1 378 ? -22.952 19.218 -0.461 1.00 33.62 378 ASP A C 1
ATOM 3043 O O . ASP A 1 378 ? -23.969 19.761 -0.026 1.00 33.62 378 ASP A O 1
ATOM 3047 N N . TYR A 1 379 ? -22.501 18.066 0.030 1.00 35.50 379 TYR A N 1
ATOM 3048 C CA . TYR A 1 379 ? -23.103 17.387 1.176 1.00 35.50 379 TYR A CA 1
ATOM 3049 C C . TYR A 1 379 ? -22.548 18.014 2.465 1.00 35.50 379 TYR A C 1
ATOM 3051 O O . TYR A 1 379 ? -21.364 17.854 2.765 1.00 35.50 379 TYR A O 1
ATOM 3059 N N . VAL A 1 380 ? -23.374 18.751 3.216 1.00 33.91 380 VAL A N 1
ATOM 3060 C CA . VAL A 1 380 ? -22.977 19.395 4.481 1.00 33.91 380 VAL A CA 1
ATOM 3061 C C . VAL A 1 380 ? -23.948 18.989 5.594 1.00 33.91 380 VAL A C 1
ATOM 3063 O O . VAL A 1 380 ? -25.115 19.359 5.570 1.00 33.91 380 VAL A O 1
ATOM 3066 N N . GLY A 1 381 ? -23.463 18.225 6.579 1.00 31.12 381 GLY A N 1
ATOM 3067 C CA . GLY A 1 381 ? -24.107 18.071 7.894 1.00 31.12 381 GLY A CA 1
ATOM 3068 C C . GLY A 1 381 ? -25.496 17.419 7.937 1.00 31.12 381 GLY A C 1
ATOM 3069 O O . GLY A 1 381 ? -26.293 17.780 8.795 1.00 31.12 381 GLY A O 1
ATOM 3070 N N . GLY A 1 382 ? -25.830 16.502 7.022 1.00 34.25 382 GLY A N 1
ATOM 3071 C CA . GLY A 1 382 ? -27.130 15.810 7.052 1.00 34.25 382 GLY A CA 1
ATOM 3072 C C . GLY A 1 382 ? -28.340 16.677 6.672 1.00 34.25 382 GLY A C 1
ATOM 3073 O O . GLY A 1 382 ? -29.470 16.206 6.763 1.00 34.25 382 GLY A O 1
ATOM 3074 N N . MET A 1 383 ? -28.128 17.908 6.192 1.00 28.91 383 MET A N 1
ATOM 3075 C CA . MET A 1 383 ? -29.169 18.753 5.602 1.00 28.91 383 MET A CA 1
ATOM 3076 C C . MET A 1 383 ? -28.792 19.186 4.181 1.00 28.91 383 MET A C 1
ATOM 3078 O O . MET A 1 383 ? -27.697 19.679 3.913 1.00 28.91 383 MET A O 1
ATOM 3082 N N . LEU A 1 384 ? -29.737 19.013 3.255 1.00 33.12 384 LEU A N 1
ATOM 3083 C CA . LEU A 1 384 ? -29.653 19.494 1.877 1.00 33.12 384 LEU A CA 1
ATOM 3084 C C . LEU A 1 384 ? -29.669 21.028 1.858 1.00 33.12 384 LEU A C 1
ATOM 3086 O O . LEU A 1 384 ? -30.707 21.641 2.093 1.00 33.12 384 LEU A O 1
ATOM 3090 N N . VAL A 1 385 ? -28.541 21.656 1.519 1.00 30.92 385 VAL A N 1
ATOM 3091 C CA . VAL A 1 385 ? -28.498 23.094 1.217 1.00 30.92 385 VAL A CA 1
ATOM 3092 C C . VAL A 1 385 ? -28.184 23.278 -0.265 1.00 30.92 385 VAL A C 1
ATOM 3094 O O . VAL A 1 385 ? -27.072 23.036 -0.732 1.00 30.92 385 VAL A O 1
ATOM 3097 N N . SER A 1 386 ? -29.184 23.703 -1.038 1.00 30.81 386 SER A N 1
ATOM 3098 C CA . SER A 1 386 ? -29.020 24.033 -2.454 1.00 30.81 386 SER A CA 1
ATOM 3099 C C . SER A 1 386 ? -28.372 25.410 -2.623 1.00 30.81 386 SER A C 1
ATOM 3101 O O . SER A 1 386 ? -28.910 26.400 -2.127 1.00 30.81 386 SER A O 1
ATOM 3103 N N . LYS A 1 387 ? -27.286 25.510 -3.399 1.00 29.48 387 LYS A N 1
ATOM 3104 C CA . LYS A 1 387 ? -26.896 26.770 -4.053 1.00 29.48 387 LYS A CA 1
ATOM 3105 C C . LYS A 1 387 ? -27.328 26.725 -5.523 1.00 29.48 387 LYS A C 1
ATOM 3107 O O . LYS A 1 387 ? -27.098 25.707 -6.174 1.00 29.48 387 LYS A O 1
ATOM 3112 N N . PRO A 1 388 ? -27.937 27.790 -6.071 1.00 29.33 388 PRO A N 1
ATOM 3113 C CA . PRO A 1 388 ? -28.272 27.827 -7.486 1.00 29.33 388 PRO A CA 1
ATOM 3114 C C . PRO A 1 388 ? -26.991 27.904 -8.323 1.00 29.33 388 PRO A C 1
ATOM 3116 O O . PRO A 1 388 ? -26.186 28.821 -8.163 1.00 29.33 388 PRO A O 1
ATOM 3119 N N . CYS A 1 389 ? -26.808 26.939 -9.223 1.00 32.25 389 CYS A N 1
ATOM 3120 C CA . CYS A 1 389 ? -25.706 26.921 -10.174 1.00 32.25 389 CYS A CA 1
ATOM 3121 C C . CYS A 1 389 ? -26.082 27.778 -11.393 1.00 32.25 389 CYS A C 1
ATOM 3123 O O . CYS A 1 389 ? -26.697 27.311 -12.349 1.00 32.25 389 CYS A O 1
ATOM 3125 N N . CYS A 1 390 ? -25.736 29.062 -11.367 1.00 31.62 390 CYS A N 1
ATOM 3126 C CA . CYS A 1 390 ? -25.664 29.873 -12.580 1.00 31.62 390 CYS A CA 1
ATOM 3127 C C . CYS A 1 390 ? -24.460 29.361 -13.385 1.00 31.62 390 CYS A C 1
ATOM 3129 O O . CYS A 1 390 ? -23.395 29.252 -12.792 1.00 31.62 390 CYS A O 1
ATOM 3131 N N . HIS A 1 391 ? -24.619 29.099 -14.689 1.00 35.56 391 HIS A N 1
ATOM 3132 C CA . HIS A 1 391 ? -23.612 28.725 -15.714 1.00 35.56 391 HIS A CA 1
ATOM 3133 C C . HIS A 1 391 ? -23.851 27.355 -16.387 1.00 35.56 391 HIS A C 1
ATOM 3135 O O . HIS A 1 391 ? -22.984 26.490 -16.393 1.00 35.56 391 HIS A O 1
ATOM 3141 N N . SER A 1 392 ? -24.974 27.190 -17.095 1.00 35.44 392 SER A N 1
ATOM 3142 C CA . SER A 1 392 ? -24.927 26.517 -18.404 1.00 35.44 392 SER A CA 1
ATOM 3143 C C . SER A 1 392 ? -26.030 27.058 -19.327 1.00 35.44 392 SER A C 1
ATOM 3145 O O . SER A 1 392 ? -27.184 27.195 -18.938 1.00 35.44 392 SER A O 1
ATOM 3147 N N . LYS A 1 393 ? -25.653 27.446 -20.552 1.00 36.69 393 LYS A N 1
ATOM 3148 C CA . LYS A 1 393 ? -26.534 28.023 -21.589 1.00 36.69 393 LYS A CA 1
ATOM 3149 C C . LYS A 1 393 ? -27.152 26.951 -22.507 1.00 36.69 393 LYS A C 1
ATOM 3151 O O . LYS A 1 393 ? -27.578 27.271 -23.609 1.00 36.69 393 LYS A O 1
ATOM 3156 N N . SER A 1 394 ? -27.180 25.682 -22.098 1.00 35.44 394 SER A N 1
ATOM 3157 C CA . SER A 1 394 ? -27.467 24.563 -23.012 1.00 35.44 394 SER A CA 1
ATOM 3158 C C . SER A 1 394 ? -28.569 23.607 -22.552 1.00 35.44 394 SER A C 1
ATOM 3160 O O . SER A 1 394 ? -28.554 22.445 -22.941 1.00 35.44 394 SER A O 1
ATOM 3162 N N . CYS A 1 395 ? -29.545 24.080 -21.776 1.00 33.84 395 CYS A N 1
ATOM 3163 C CA . CYS A 1 395 ? -30.778 23.332 -21.507 1.00 33.84 395 CYS A CA 1
ATOM 3164 C C . CYS A 1 395 ? -31.966 24.037 -22.176 1.00 33.84 395 CYS A C 1
ATOM 3166 O O . CYS A 1 395 ? -32.760 24.708 -21.523 1.00 33.84 395 CYS A O 1
ATOM 3168 N N . GLY A 1 396 ? -32.056 23.936 -23.503 1.00 36.88 396 GLY A N 1
ATOM 3169 C CA . GLY A 1 396 ? -33.268 24.304 -24.232 1.00 36.88 396 GLY A CA 1
ATOM 3170 C C . GLY A 1 396 ? -34.275 23.159 -24.147 1.00 36.88 396 GLY A C 1
ATOM 3171 O O . GLY A 1 396 ? -34.025 22.108 -24.729 1.00 36.88 396 GLY A O 1
ATOM 3172 N N . GLY A 1 397 ? -35.384 23.352 -23.425 1.00 34.97 397 GLY A N 1
ATOM 3173 C CA . GLY A 1 397 ? -36.545 22.456 -23.522 1.00 34.97 397 GLY A CA 1
ATOM 3174 C C . GLY A 1 397 ? -37.327 22.139 -22.245 1.00 34.97 397 GLY A C 1
ATOM 3175 O O . GLY A 1 397 ? -38.299 21.400 -22.344 1.00 34.97 397 GLY A O 1
ATOM 3176 N N . LEU A 1 398 ? -36.968 22.665 -21.071 1.00 35.16 398 LEU A N 1
ATOM 3177 C CA . LEU A 1 398 ? -37.801 22.517 -19.869 1.00 35.16 398 LEU A CA 1
ATOM 3178 C C . LEU A 1 398 ? -38.484 23.845 -19.546 1.00 35.16 398 LEU A C 1
ATOM 3180 O O . LEU A 1 398 ? -37.812 24.867 -19.398 1.00 35.16 398 LEU A O 1
ATOM 3184 N N . GLU A 1 399 ? -39.817 23.828 -19.474 1.00 34.94 399 GLU A N 1
ATOM 3185 C CA . GLU A 1 399 ? -40.610 24.994 -19.090 1.00 34.94 399 GLU A CA 1
ATOM 3186 C C . GLU A 1 399 ? -40.154 25.523 -17.716 1.00 34.94 399 GLU A C 1
ATOM 3188 O O . GLU A 1 399 ? -40.065 24.758 -16.747 1.00 34.94 399 GLU A O 1
ATOM 3193 N N . PRO A 1 400 ? -39.857 26.827 -17.595 1.00 35.59 400 PRO A N 1
ATOM 3194 C CA . PRO A 1 400 ? -39.481 27.430 -16.327 1.00 35.59 400 PRO A CA 1
ATOM 3195 C C . PRO A 1 400 ? -40.734 27.573 -15.453 1.00 35.59 400 PRO A C 1
ATOM 3197 O O . PRO A 1 400 ? -41.467 28.549 -15.572 1.00 35.59 400 PRO A O 1
ATOM 3200 N N . GLY A 1 401 ? -41.005 26.603 -14.574 1.00 37.06 401 GLY A N 1
ATOM 3201 C CA . GLY A 1 401 ? -42.143 26.740 -13.655 1.00 37.06 401 GLY A CA 1
ATOM 3202 C C . GLY A 1 401 ? -42.413 25.618 -12.655 1.00 37.06 401 GLY A C 1
ATOM 3203 O O . GLY A 1 401 ? -43.023 25.884 -11.625 1.00 37.06 401 GLY A O 1
ATOM 3204 N N . THR A 1 402 ? -41.953 24.385 -12.874 1.00 34.97 402 THR A N 1
ATOM 3205 C CA . THR A 1 402 ? -42.253 23.278 -11.946 1.00 34.97 402 THR A CA 1
ATOM 3206 C C . THR A 1 402 ? -41.025 22.840 -11.160 1.00 34.97 402 THR A C 1
ATOM 3208 O O . THR A 1 402 ? -40.473 21.763 -11.383 1.00 34.97 402 THR A O 1
ATOM 3211 N N . THR A 1 403 ? -40.598 23.645 -10.189 1.00 39.03 403 THR A N 1
ATOM 3212 C CA . THR A 1 403 ? -39.785 23.120 -9.089 1.00 39.03 403 THR A CA 1
ATOM 3213 C C . THR A 1 403 ? -40.706 22.300 -8.189 1.00 39.03 403 THR A C 1
ATOM 3215 O O . THR A 1 403 ? -41.375 22.826 -7.303 1.00 39.03 403 THR A O 1
ATOM 3218 N N . LYS A 1 404 ? -40.786 20.984 -8.422 1.00 45.66 404 LYS A N 1
ATOM 3219 C CA . LYS A 1 404 ? -41.360 20.080 -7.418 1.00 45.66 404 LYS A CA 1
ATOM 3220 C C . LYS A 1 404 ? -40.491 20.196 -6.166 1.00 45.66 404 LYS A C 1
ATOM 3222 O O . LYS A 1 404 ? -39.369 19.696 -6.148 1.00 45.66 404 LYS A O 1
ATOM 3227 N N . ARG A 1 405 ? -40.986 20.905 -5.147 1.00 48.72 405 ARG A N 1
ATOM 3228 C CA . ARG A 1 405 ? -40.370 20.902 -3.819 1.00 48.72 405 ARG A CA 1
ATOM 3229 C C . ARG A 1 405 ? -40.430 19.479 -3.283 1.00 48.72 405 ARG A C 1
ATOM 3231 O O . ARG A 1 405 ? -41.494 18.863 -3.271 1.00 48.72 405 ARG A O 1
ATOM 3238 N N . TRP A 1 406 ? -39.278 18.974 -2.867 1.00 50.00 406 TRP A N 1
ATOM 3239 C CA . TRP A 1 406 ? -39.220 17.766 -2.061 1.00 50.00 406 TRP A CA 1
ATOM 3240 C C . TRP A 1 406 ? -39.919 18.020 -0.721 1.00 50.00 406 TRP A C 1
ATOM 3242 O O . TRP A 1 406 ? -39.928 19.167 -0.262 1.00 50.00 406 TRP A O 1
ATOM 3252 N N . PRO A 1 407 ? -40.510 16.989 -0.097 1.00 62.00 407 PRO A N 1
ATOM 3253 C CA . PRO A 1 407 ? -41.037 17.130 1.249 1.00 62.00 407 PRO A CA 1
ATOM 3254 C C . PRO A 1 407 ? -39.915 17.561 2.200 1.00 62.00 407 PRO A C 1
ATOM 3256 O O . PRO A 1 407 ? -38.873 16.912 2.252 1.00 62.00 407 PRO A O 1
ATOM 3259 N N . GLU A 1 408 ? -40.124 18.659 2.928 1.00 57.78 408 GLU A N 1
ATOM 3260 C CA . GLU A 1 408 ? -39.201 19.117 3.982 1.00 57.78 408 GLU A CA 1
ATOM 3261 C C . GLU A 1 408 ? -39.255 18.188 5.209 1.00 57.78 408 GLU A C 1
ATOM 3263 O O . GLU A 1 408 ? -38.310 18.129 5.990 1.00 57.78 408 GLU A O 1
ATOM 3268 N N . ASP A 1 409 ? -40.344 17.427 5.348 1.00 69.75 409 ASP A N 1
ATOM 3269 C CA . ASP A 1 409 ? -40.523 16.406 6.374 1.00 69.75 409 ASP A CA 1
ATOM 3270 C C . ASP A 1 409 ? -39.744 15.115 6.027 1.00 69.75 409 ASP A C 1
ATOM 3272 O O . ASP A 1 409 ? -40.047 14.469 5.012 1.00 69.75 409 ASP A O 1
ATOM 3276 N N . PRO A 1 410 ? -38.785 14.681 6.873 1.00 47.94 410 PRO A N 1
ATOM 3277 C CA . PRO A 1 410 ? -38.007 13.459 6.668 1.00 47.94 410 PRO A CA 1
ATOM 3278 C C . PRO A 1 410 ? -38.858 12.195 6.497 1.00 47.94 410 PRO A C 1
ATOM 3280 O O . PRO A 1 410 ? -38.455 11.279 5.775 1.00 47.94 410 PRO A O 1
ATOM 3283 N N . VAL A 1 411 ? -40.039 12.129 7.124 1.00 58.12 411 VAL A N 1
ATOM 3284 C CA . VAL A 1 411 ? -40.936 10.966 7.019 1.00 58.12 411 VAL A CA 1
ATOM 3285 C C . VAL A 1 411 ? -41.558 10.893 5.626 1.00 58.12 411 VAL A C 1
ATOM 3287 O O . VAL A 1 411 ? -41.531 9.837 4.988 1.00 58.12 411 VAL A O 1
ATOM 3290 N N . GLN A 1 412 ? -42.055 12.017 5.109 1.00 57.00 412 GLN A N 1
ATOM 3291 C CA . GLN A 1 412 ? -42.570 12.107 3.742 1.00 57.00 412 GLN A CA 1
ATOM 3292 C C . GLN A 1 412 ? -41.475 11.916 2.688 1.00 57.00 412 GLN A C 1
ATOM 3294 O O . GLN A 1 412 ? -41.716 11.252 1.678 1.00 57.00 412 GLN A O 1
ATOM 3299 N N . PHE A 1 413 ? -40.268 12.439 2.924 1.00 63.12 413 PHE A N 1
ATOM 3300 C CA . PHE A 1 413 ? -39.122 12.200 2.047 1.00 63.12 413 PHE A CA 1
ATOM 3301 C C . PHE A 1 413 ? -38.784 10.706 1.978 1.00 63.12 413 PHE A C 1
ATOM 3303 O O . PHE A 1 413 ? -38.672 10.149 0.886 1.00 63.12 413 PHE A O 1
ATOM 3310 N N . ARG A 1 414 ? -38.720 10.026 3.132 1.00 55.81 414 ARG A N 1
ATOM 3311 C CA . ARG A 1 414 ? -38.499 8.576 3.211 1.00 55.81 414 ARG A CA 1
ATOM 3312 C C . ARG A 1 414 ? -39.603 7.785 2.508 1.00 55.81 414 ARG A C 1
ATOM 3314 O O . ARG A 1 414 ? -39.294 6.865 1.759 1.00 55.81 414 ARG A O 1
ATOM 3321 N N . ALA A 1 415 ? -40.873 8.143 2.702 1.00 65.12 415 ALA A N 1
ATOM 3322 C CA . ALA A 1 415 ? -41.998 7.474 2.045 1.00 65.12 415 ALA A CA 1
ATOM 3323 C C . ALA A 1 415 ? -41.962 7.636 0.514 1.00 65.12 415 ALA A C 1
ATOM 3325 O O . ALA A 1 415 ? -42.209 6.680 -0.223 1.00 65.12 415 ALA A O 1
ATOM 3326 N N . LEU A 1 416 ? -41.608 8.829 0.026 1.00 64.75 416 LEU A N 1
ATOM 3327 C CA . LEU A 1 416 ? -41.429 9.088 -1.402 1.00 64.75 416 LEU A CA 1
ATOM 3328 C C . LEU A 1 416 ? -40.240 8.303 -1.975 1.00 64.75 416 LEU A C 1
ATOM 3330 O O . LEU A 1 416 ? -40.355 7.746 -3.065 1.00 64.75 416 LEU A O 1
ATOM 3334 N N . LEU A 1 417 ? -39.133 8.215 -1.232 1.00 57.53 417 LEU A N 1
ATOM 3335 C CA . LEU A 1 417 ? -37.968 7.414 -1.607 1.00 57.53 417 LEU A CA 1
ATOM 3336 C C . LEU A 1 417 ? -38.348 5.929 -1.738 1.00 57.53 417 LEU A C 1
ATOM 3338 O O . LEU A 1 417 ? -38.079 5.329 -2.772 1.00 57.53 417 LEU A O 1
ATOM 3342 N N . LEU A 1 418 ? -39.047 5.369 -0.742 1.00 61.91 418 LEU A N 1
ATOM 3343 C CA . LEU A 1 418 ? -39.561 3.989 -0.748 1.00 61.91 418 LEU A CA 1
ATOM 3344 C C . LEU A 1 418 ? -40.453 3.703 -1.957 1.00 61.91 418 LEU A C 1
ATOM 3346 O O . LEU A 1 418 ? -40.248 2.709 -2.649 1.00 61.91 418 LEU A O 1
ATOM 3350 N N . LYS A 1 419 ? -41.368 4.618 -2.286 1.00 67.75 419 LYS A N 1
ATOM 3351 C CA . LYS A 1 419 ? -42.222 4.475 -3.468 1.00 67.75 419 LYS A CA 1
ATOM 3352 C C . LYS A 1 419 ? -41.422 4.436 -4.774 1.00 67.75 419 LYS A C 1
ATOM 3354 O O . LYS A 1 419 ? -41.701 3.613 -5.642 1.00 67.75 419 LYS A O 1
ATOM 3359 N N . LEU A 1 420 ? -40.435 5.319 -4.929 1.00 59.75 420 LEU A N 1
ATOM 3360 C CA . LEU A 1 420 ? -39.601 5.340 -6.132 1.00 59.75 420 LEU A CA 1
ATOM 3361 C C . LEU A 1 420 ? -38.754 4.058 -6.241 1.00 59.75 420 LEU A C 1
ATOM 3363 O O . LEU A 1 420 ? -38.521 3.577 -7.351 1.00 59.75 420 LEU A O 1
ATOM 3367 N N . ILE A 1 421 ? -38.306 3.497 -5.111 1.00 55.78 421 ILE A N 1
ATOM 3368 C CA . ILE A 1 421 ? -37.543 2.240 -5.069 1.00 55.78 421 ILE A CA 1
ATOM 3369 C C . ILE A 1 421 ? -38.408 1.085 -5.565 1.00 55.78 421 ILE A C 1
ATOM 3371 O O . ILE A 1 421 ? -37.948 0.291 -6.385 1.00 55.78 421 ILE A O 1
ATOM 3375 N N . ASP A 1 422 ? -39.665 1.012 -5.125 1.00 61.69 422 ASP A N 1
ATOM 3376 C CA . ASP A 1 422 ? -40.612 -0.010 -5.578 1.00 61.69 422 ASP A CA 1
ATOM 3377 C C . ASP A 1 422 ? -40.861 0.070 -7.093 1.00 61.69 422 ASP A C 1
ATOM 3379 O O . ASP A 1 422 ? -40.919 -0.957 -7.781 1.00 61.69 422 ASP A O 1
ATOM 3383 N N . GLU A 1 423 ? -40.947 1.285 -7.641 1.00 63.06 423 GLU A N 1
ATOM 3384 C CA . GLU A 1 423 ? -41.080 1.516 -9.083 1.00 63.06 423 GLU A CA 1
ATOM 3385 C C . GLU A 1 423 ? -39.840 1.024 -9.857 1.00 63.06 423 GLU A C 1
ATOM 3387 O O . GLU A 1 423 ? -39.977 0.322 -10.867 1.00 63.06 423 GLU A O 1
ATOM 3392 N N . ASP A 1 424 ? -38.633 1.303 -9.358 1.00 46.88 424 ASP A N 1
ATOM 3393 C CA . ASP A 1 424 ? -37.372 0.852 -9.959 1.00 46.88 424 ASP A CA 1
ATOM 3394 C C . ASP A 1 424 ? -37.183 -0.671 -9.852 1.00 46.88 424 ASP A C 1
ATOM 3396 O O . ASP A 1 424 ? -36.754 -1.315 -10.818 1.00 46.88 424 ASP A O 1
ATOM 3400 N N . ILE A 1 425 ? -37.566 -1.281 -8.723 1.00 54.38 425 ILE A N 1
ATOM 3401 C CA . ILE A 1 425 ? -37.608 -2.742 -8.551 1.00 54.38 425 ILE A CA 1
ATOM 3402 C C . ILE A 1 425 ? -38.565 -3.360 -9.576 1.00 54.38 425 ILE A C 1
ATOM 3404 O O . ILE A 1 425 ? -38.233 -4.373 -10.202 1.00 54.38 425 ILE A O 1
ATOM 3408 N N . ALA A 1 426 ? -39.732 -2.755 -9.806 1.00 62.41 426 ALA A N 1
ATOM 3409 C CA . ALA A 1 426 ? -40.675 -3.224 -10.817 1.00 62.41 426 ALA A CA 1
ATOM 3410 C C . ALA A 1 426 ? -40.101 -3.114 -12.244 1.00 62.41 426 ALA A C 1
ATOM 3412 O O . ALA A 1 426 ? -40.294 -4.021 -13.059 1.00 62.41 426 ALA A O 1
ATOM 3413 N N . VAL A 1 427 ? -39.355 -2.047 -12.563 1.00 56.41 427 VAL A N 1
ATOM 3414 C CA . VAL A 1 427 ? -38.637 -1.910 -13.846 1.00 56.41 427 VAL A CA 1
ATOM 3415 C C . VAL A 1 427 ? -37.540 -2.970 -13.992 1.00 56.41 427 VAL A C 1
ATOM 3417 O O . VAL A 1 427 ? -37.428 -3.583 -15.056 1.00 56.41 427 VAL A O 1
ATOM 3420 N N . ALA A 1 428 ? -36.759 -3.227 -12.941 1.00 45.66 428 ALA A N 1
ATOM 3421 C CA . ALA A 1 428 ? -35.709 -4.242 -12.950 1.00 45.66 428 ALA A CA 1
ATOM 3422 C C . ALA A 1 428 ? -36.280 -5.655 -13.159 1.00 45.66 428 ALA A C 1
ATOM 3424 O O . ALA A 1 428 ? -35.785 -6.388 -14.015 1.00 45.66 428 ALA A O 1
ATOM 3425 N N . LYS A 1 429 ? -37.376 -6.001 -12.468 1.00 56.19 429 LYS A N 1
ATOM 3426 C CA . LYS A 1 429 ? -38.098 -7.273 -12.659 1.00 56.19 429 LYS A CA 1
ATOM 3427 C C . LYS A 1 429 ? -38.596 -7.447 -14.098 1.00 56.19 429 LYS A C 1
ATOM 3429 O O . LYS A 1 429 ? -38.476 -8.536 -14.652 1.00 56.19 429 LYS A O 1
ATOM 3434 N N . ARG A 1 430 ? -39.104 -6.381 -14.733 1.00 65.31 430 ARG A N 1
ATOM 3435 C CA . ARG A 1 430 ? -39.495 -6.411 -16.157 1.00 65.31 430 ARG A CA 1
ATOM 3436 C C . ARG A 1 430 ? -38.297 -6.672 -17.078 1.00 65.31 430 ARG A C 1
ATOM 3438 O O . ARG A 1 430 ? -38.378 -7.533 -17.947 1.00 65.31 430 ARG A O 1
ATOM 3445 N N . ARG A 1 431 ? -37.162 -6.002 -16.848 1.00 49.91 431 ARG A N 1
ATOM 3446 C CA . ARG A 1 431 ? -35.929 -6.224 -17.629 1.00 49.91 431 ARG A CA 1
ATOM 3447 C C . ARG A 1 431 ? -35.383 -7.647 -17.487 1.00 49.91 431 ARG A C 1
ATOM 3449 O O . ARG A 1 431 ? -34.935 -8.217 -18.476 1.00 49.91 431 ARG A O 1
ATOM 3456 N N . ASP A 1 432 ? -35.435 -8.230 -16.293 1.00 48.88 432 ASP A N 1
ATOM 3457 C CA . ASP A 1 432 ? -35.005 -9.615 -16.062 1.00 48.88 432 ASP A CA 1
ATOM 3458 C C . ASP A 1 432 ? -35.899 -10.632 -16.799 1.00 48.88 432 ASP A C 1
ATOM 3460 O O . ASP A 1 432 ? -35.411 -11.582 -17.419 1.00 48.88 432 ASP A O 1
ATOM 3464 N N . GLN A 1 433 ? -37.213 -10.381 -16.840 1.00 63.75 433 GLN A N 1
ATOM 3465 C CA . GLN A 1 433 ? -38.150 -11.161 -17.655 1.00 63.75 433 GLN A CA 1
ATOM 3466 C C . GLN A 1 433 ? -37.829 -11.057 -19.155 1.00 63.75 433 GLN A C 1
ATOM 3468 O O . GLN A 1 433 ? -37.846 -12.076 -19.852 1.00 63.75 433 GLN A O 1
ATOM 3473 N N . ASP A 1 434 ? -37.477 -9.866 -19.646 1.00 57.16 434 ASP A N 1
ATOM 3474 C CA . ASP A 1 434 ? -37.088 -9.645 -21.044 1.00 57.16 434 ASP A CA 1
ATOM 3475 C C . ASP A 1 434 ? -35.764 -10.338 -21.402 1.00 57.16 434 ASP A C 1
ATOM 3477 O O . ASP A 1 434 ? -35.666 -10.977 -22.454 1.00 57.16 434 ASP A O 1
ATOM 3481 N N . ILE A 1 435 ? -34.762 -10.293 -20.517 1.00 46.66 435 ILE A N 1
ATOM 3482 C CA . ILE A 1 435 ? -33.486 -11.008 -20.686 1.00 46.66 435 ILE A CA 1
ATOM 3483 C C . ILE A 1 435 ? -33.720 -12.518 -20.675 1.00 46.66 435 ILE A C 1
ATOM 3485 O O . ILE A 1 435 ? -33.243 -13.229 -21.560 1.00 46.66 435 ILE A O 1
ATOM 3489 N N . THR A 1 436 ? -34.508 -13.021 -19.726 1.00 53.38 436 THR A N 1
ATOM 3490 C CA . THR A 1 436 ? -34.875 -14.438 -19.651 1.00 53.38 436 THR A CA 1
ATOM 3491 C C . THR A 1 436 ? -35.600 -14.889 -20.923 1.00 53.38 436 THR A C 1
ATOM 3493 O O . THR A 1 436 ? -35.317 -15.962 -21.462 1.00 53.38 436 THR A O 1
ATOM 3496 N N . LYS A 1 437 ? -36.502 -14.058 -21.459 1.00 61.16 437 LYS A N 1
ATOM 3497 C CA . LYS A 1 437 ? -37.175 -14.293 -22.742 1.00 61.16 437 LYS A CA 1
ATOM 3498 C C . LYS A 1 437 ? -36.180 -14.299 -23.907 1.00 61.16 437 LYS A C 1
ATOM 3500 O O . LYS A 1 437 ? -36.245 -15.194 -24.747 1.00 61.16 437 LYS A O 1
ATOM 3505 N N . ALA A 1 438 ? -35.223 -13.372 -23.937 1.00 46.78 438 ALA A N 1
ATOM 3506 C CA . ALA A 1 438 ? -34.168 -13.328 -24.949 1.00 46.78 438 ALA A CA 1
ATOM 3507 C C . ALA A 1 438 ? -33.255 -14.567 -24.899 1.00 46.78 438 ALA A C 1
ATOM 3509 O O . ALA A 1 438 ? -32.942 -15.137 -25.943 1.00 46.78 438 ALA A O 1
ATOM 3510 N N . ILE A 1 439 ? -32.896 -15.046 -23.703 1.00 46.84 439 ILE A N 1
ATOM 3511 C CA . ILE A 1 439 ? -32.118 -16.279 -23.511 1.00 46.84 439 ILE A CA 1
ATOM 3512 C C . ILE A 1 439 ? -32.902 -17.500 -24.009 1.00 46.84 439 ILE A C 1
ATOM 3514 O O . ILE A 1 439 ? -32.340 -18.324 -24.730 1.00 46.84 439 ILE A O 1
ATOM 3518 N N . ARG A 1 440 ? -34.205 -17.610 -23.707 1.00 61.00 440 ARG A N 1
ATOM 3519 C CA . ARG A 1 440 ? -35.061 -18.687 -24.251 1.00 61.00 440 ARG A CA 1
ATOM 3520 C C . ARG A 1 440 ? -35.167 -18.627 -25.780 1.00 61.00 440 ARG A C 1
ATOM 3522 O O . ARG A 1 440 ? -35.124 -19.666 -26.441 1.00 61.00 440 ARG A O 1
ATOM 3529 N N . ASN A 1 441 ? -35.252 -17.429 -26.355 1.00 58.59 441 ASN A N 1
ATOM 3530 C CA . ASN A 1 441 ? -35.271 -17.231 -27.809 1.00 58.59 441 ASN A CA 1
ATOM 3531 C C . ASN A 1 441 ? -33.928 -17.617 -28.459 1.00 58.59 441 ASN A C 1
ATOM 3533 O O . ASN A 1 441 ? -33.896 -18.233 -29.522 1.00 58.59 441 ASN A O 1
ATOM 3537 N N . LEU A 1 442 ? -32.804 -17.322 -27.802 1.00 46.50 442 LEU A N 1
ATOM 3538 C CA . LEU A 1 442 ? -31.474 -17.746 -28.248 1.00 46.50 442 LEU A CA 1
ATOM 3539 C C . LEU A 1 442 ? -31.281 -19.263 -28.132 1.00 46.50 442 LEU A C 1
ATOM 3541 O O . LEU A 1 442 ? -30.736 -19.878 -29.045 1.00 46.50 442 LEU A O 1
ATOM 3545 N N . ALA A 1 443 ? -31.760 -19.881 -27.050 1.00 53.62 443 ALA A N 1
ATOM 3546 C CA . ALA A 1 443 ? -31.704 -21.329 -26.861 1.00 53.62 443 ALA A CA 1
ATOM 3547 C C . ALA A 1 443 ? -32.540 -22.080 -27.914 1.00 53.62 443 ALA A C 1
ATOM 3549 O O . ALA A 1 443 ? -32.066 -23.051 -28.498 1.00 53.62 443 ALA A O 1
ATOM 3550 N N . SER A 1 444 ? -33.740 -21.586 -28.232 1.00 64.88 444 SER A N 1
ATOM 3551 C CA . SER A 1 444 ? -34.584 -22.153 -29.297 1.00 64.88 444 SER A CA 1
ATOM 3552 C C . SER A 1 444 ? -34.003 -21.940 -30.702 1.00 64.88 444 SER A C 1
ATOM 3554 O O . SER A 1 444 ? -34.115 -22.824 -31.552 1.00 64.88 444 SER A O 1
ATOM 3556 N N . SER A 1 445 ? -33.310 -20.822 -30.938 1.00 60.50 445 SER A N 1
ATOM 3557 C CA . SER A 1 445 ? -32.545 -20.588 -32.171 1.00 60.50 445 SER A CA 1
ATOM 3558 C C . SER A 1 445 ? -31.336 -21.526 -32.294 1.00 60.50 445 SER A C 1
ATOM 3560 O O . SER A 1 445 ? -31.073 -22.055 -33.373 1.00 60.50 445 SER A O 1
ATOM 3562 N N . LYS A 1 446 ? -30.646 -21.827 -31.184 1.00 61.44 446 LYS A N 1
ATOM 3563 C CA . LYS A 1 446 ? -29.559 -22.817 -31.147 1.00 61.44 446 LYS A CA 1
ATOM 3564 C C . LYS A 1 446 ? -30.060 -24.227 -31.470 1.00 61.44 446 LYS A C 1
ATOM 3566 O O . LYS A 1 446 ? -29.446 -24.902 -32.287 1.00 61.44 446 LYS A O 1
ATOM 3571 N N . ASP A 1 447 ? -31.202 -24.637 -30.924 1.00 66.50 447 ASP A N 1
ATOM 3572 C CA . ASP A 1 447 ? -31.831 -25.918 -31.279 1.00 66.50 447 ASP A CA 1
ATOM 3573 C C . ASP A 1 447 ? -32.239 -25.977 -32.759 1.00 66.50 447 ASP A C 1
ATOM 3575 O O . ASP A 1 447 ? -32.149 -27.029 -33.402 1.00 66.50 447 ASP A O 1
ATOM 3579 N N . HIS A 1 448 ? -32.674 -24.848 -33.324 1.00 51.81 448 HIS A N 1
ATOM 3580 C CA . HIS A 1 448 ? -32.982 -24.733 -34.747 1.00 51.81 448 HIS A CA 1
ATOM 3581 C C . HIS A 1 448 ? -31.716 -24.837 -35.612 1.00 51.81 448 HIS A C 1
ATOM 3583 O O . HIS A 1 448 ? -31.698 -25.586 -36.589 1.00 51.81 448 HIS A O 1
ATOM 3589 N N . TYR A 1 449 ? -30.638 -24.160 -35.214 1.00 45.62 449 TYR A N 1
ATOM 3590 C CA . TYR A 1 449 ? -29.324 -24.246 -35.847 1.00 45.62 449 TYR A CA 1
ATOM 3591 C C . TYR A 1 449 ? -28.760 -25.672 -35.787 1.00 45.62 449 TYR A C 1
ATOM 3593 O O . TYR A 1 449 ? -28.369 -26.225 -36.813 1.00 45.62 449 TYR A O 1
ATOM 3601 N N . ASP A 1 450 ? -28.819 -26.327 -34.628 1.00 61.50 450 ASP A N 1
ATOM 3602 C CA . ASP A 1 450 ? -28.372 -27.711 -34.456 1.00 61.50 450 ASP A CA 1
ATOM 3603 C C . ASP A 1 450 ? -29.227 -28.690 -35.279 1.00 61.50 450 ASP A C 1
ATOM 3605 O O . ASP A 1 450 ? -28.706 -29.670 -35.817 1.00 61.50 450 ASP A O 1
ATOM 3609 N N . LYS A 1 451 ? -30.531 -28.425 -35.458 1.00 62.62 451 LYS A N 1
ATOM 3610 C CA . LYS A 1 451 ? -31.390 -29.175 -36.393 1.00 62.62 451 LYS A CA 1
ATOM 3611 C C . LYS A 1 451 ? -30.995 -28.962 -37.855 1.00 62.62 451 LYS A C 1
ATOM 3613 O O . LYS A 1 451 ? -31.018 -29.933 -38.612 1.00 62.62 451 LYS A O 1
ATOM 3618 N N . ILE A 1 452 ? -30.633 -27.741 -38.253 1.00 46.25 452 ILE A N 1
ATOM 3619 C CA . ILE A 1 452 ? -30.143 -27.432 -39.606 1.00 46.25 452 ILE A CA 1
ATOM 3620 C C . ILE A 1 452 ? -28.812 -28.144 -39.854 1.00 46.25 452 ILE A C 1
ATOM 3622 O O . ILE A 1 452 ? -28.699 -28.865 -40.840 1.00 46.25 452 ILE A O 1
ATOM 3626 N N . VAL A 1 453 ? -27.855 -28.060 -38.927 1.00 47.88 453 VAL A N 1
ATOM 3627 C CA . VAL A 1 453 ? -26.558 -28.753 -39.020 1.00 47.88 453 VAL A CA 1
ATOM 3628 C C . VAL A 1 453 ? -26.746 -30.272 -39.086 1.00 47.88 453 VAL A C 1
ATOM 3630 O O . VAL A 1 453 ? -26.142 -30.936 -39.925 1.00 47.88 453 VAL A O 1
ATOM 3633 N N . ARG A 1 454 ? -27.649 -30.849 -38.280 1.00 64.38 454 ARG A N 1
ATOM 3634 C CA . ARG A 1 454 ? -27.985 -32.283 -38.367 1.00 64.38 454 ARG A CA 1
ATOM 3635 C C . ARG A 1 454 ? -28.665 -32.657 -39.685 1.00 64.38 454 ARG A C 1
ATOM 3637 O O . ARG A 1 454 ? -28.458 -33.771 -40.156 1.00 64.38 454 ARG A O 1
ATOM 3644 N N . ARG A 1 455 ? -29.479 -31.772 -40.273 1.00 52.12 455 ARG A N 1
ATOM 3645 C CA . ARG A 1 455 ? -30.082 -31.979 -41.602 1.00 52.12 455 ARG A CA 1
ATOM 3646 C C . ARG A 1 455 ? -29.033 -31.910 -42.708 1.00 52.12 455 ARG A C 1
ATOM 3648 O O . ARG A 1 455 ? -29.047 -32.777 -43.572 1.00 52.12 455 ARG A O 1
ATOM 3655 N N . MET A 1 456 ? -28.106 -30.957 -42.640 1.00 39.72 456 MET A N 1
ATOM 3656 C CA . MET A 1 456 ? -26.992 -30.839 -43.584 1.00 39.72 456 MET A CA 1
ATOM 3657 C C . MET A 1 456 ? -26.080 -32.072 -43.523 1.00 39.72 456 MET A C 1
ATOM 3659 O O . MET A 1 456 ? -25.836 -32.697 -44.548 1.00 39.72 456 MET A O 1
ATOM 3663 N N . ASN A 1 457 ? -25.723 -32.532 -42.320 1.00 47.16 457 ASN A N 1
ATOM 3664 C CA . ASN A 1 457 ? -24.902 -33.738 -42.134 1.00 47.16 457 ASN A CA 1
ATOM 3665 C C . ASN A 1 457 ? -25.604 -35.046 -42.549 1.00 47.16 457 ASN A C 1
ATOM 3667 O O . ASN A 1 457 ? -24.943 -36.060 -42.740 1.00 47.16 457 ASN A O 1
ATOM 3671 N N . ARG A 1 458 ? -26.940 -35.056 -42.662 1.00 53.00 458 ARG A N 1
ATOM 3672 C CA . ARG A 1 458 ? -27.704 -36.204 -43.189 1.00 53.00 458 ARG A CA 1
ATOM 3673 C C . ARG A 1 458 ? -27.934 -36.125 -44.698 1.00 53.00 458 ARG A C 1
ATOM 3675 O O . ARG A 1 458 ? -28.174 -37.161 -45.307 1.00 53.00 458 ARG A O 1
ATOM 3682 N N . ALA A 1 459 ? -27.888 -34.928 -45.282 1.00 44.31 459 ALA A N 1
ATOM 3683 C CA . ALA A 1 459 ? -28.045 -34.714 -46.719 1.00 44.31 459 ALA A CA 1
ATOM 3684 C C . ALA A 1 459 ? -26.757 -35.026 -47.507 1.00 44.31 459 ALA A C 1
ATOM 3686 O O . ALA A 1 459 ? -26.831 -35.332 -48.694 1.00 44.31 459 ALA A O 1
ATOM 3687 N N . GLU A 1 460 ? -25.592 -35.041 -46.853 1.00 40.03 460 GLU A N 1
ATOM 3688 C CA . GLU A 1 460 ? -24.318 -35.477 -47.441 1.00 40.03 460 GLU A CA 1
ATOM 3689 C C . GLU A 1 460 ? -24.083 -36.990 -47.304 1.00 40.03 460 GLU A C 1
ATOM 3691 O O . GLU A 1 460 ? -23.091 -37.443 -46.744 1.00 40.03 460 GLU A O 1
ATOM 3696 N N . VAL A 1 461 ? -24.987 -37.799 -47.857 1.00 45.16 461 VAL A N 1
ATOM 3697 C CA . VAL A 1 461 ? -24.611 -39.107 -48.417 1.00 45.16 461 VAL A CA 1
ATOM 3698 C C . VAL A 1 461 ? -25.427 -39.298 -49.694 1.00 45.16 461 VAL A C 1
ATOM 3700 O O . VAL A 1 461 ? -26.604 -39.654 -49.638 1.00 45.16 461 VAL A O 1
ATOM 3703 N N . PRO A 1 462 ? -24.807 -39.068 -50.863 1.00 42.47 462 PRO A N 1
ATOM 3704 C CA . PRO A 1 462 ? -24.461 -40.228 -51.674 1.00 42.47 462 PRO A CA 1
ATOM 3705 C C . PRO A 1 462 ? -23.075 -40.163 -52.334 1.00 42.47 462 PRO A C 1
ATOM 3707 O O . PRO A 1 462 ? -22.582 -39.126 -52.762 1.00 42.47 462 PRO A O 1
ATOM 3710 N N . ARG A 1 463 ? -22.497 -41.366 -52.436 1.00 47.16 463 ARG A N 1
ATOM 3711 C CA . ARG A 1 463 ? -21.371 -41.816 -53.269 1.00 47.16 463 ARG A CA 1
ATOM 3712 C C . ARG A 1 463 ? -20.948 -40.862 -54.400 1.00 47.16 463 ARG A C 1
ATOM 3714 O O . ARG A 1 463 ? -21.654 -40.739 -55.395 1.00 47.16 463 ARG A O 1
ATOM 3721 N N . ALA A 1 464 ? -19.696 -40.414 -54.351 1.00 31.16 464 ALA A N 1
ATOM 3722 C CA . ALA A 1 464 ? -18.905 -40.138 -55.547 1.00 31.16 464 ALA A CA 1
ATOM 3723 C C . ALA A 1 464 ? -17.445 -40.547 -55.308 1.00 31.16 464 ALA A C 1
ATOM 3725 O O . ALA A 1 464 ? -16.758 -40.043 -54.422 1.00 31.16 464 ALA A O 1
ATOM 3726 N N . LYS A 1 465 ? -17.003 -41.529 -56.098 1.00 37.72 465 LYS A N 1
ATOM 3727 C CA . LYS A 1 465 ? -15.602 -41.902 -56.277 1.00 37.72 465 LYS A CA 1
ATOM 3728 C C . LYS A 1 465 ? -14.860 -40.734 -56.934 1.00 37.72 465 LYS A C 1
ATOM 3730 O O . LYS A 1 465 ? -15.351 -40.198 -57.916 1.00 37.72 465 LYS A O 1
ATOM 3735 N N . GLY A 1 466 ? -13.657 -40.456 -56.435 1.00 39.66 466 GLY A N 1
ATOM 3736 C CA . GLY A 1 466 ? -12.546 -39.860 -57.179 1.00 39.66 466 GLY A CA 1
ATOM 3737 C C . GLY A 1 466 ? -12.733 -38.436 -57.698 1.00 39.66 466 GLY A C 1
ATOM 3738 O O . GLY A 1 466 ? -13.244 -38.249 -58.791 1.00 39.66 466 GLY A O 1
ATOM 3739 N N . LEU A 1 467 ? -12.160 -37.455 -56.995 1.00 26.31 467 LEU A N 1
ATOM 3740 C CA . LEU A 1 467 ? -11.538 -36.297 -57.642 1.00 26.31 467 LEU A CA 1
ATOM 3741 C C . LEU A 1 467 ? -10.586 -35.588 -56.672 1.00 26.31 467 LEU A C 1
ATOM 3743 O O . LEU A 1 467 ? -10.971 -35.100 -55.614 1.00 26.31 467 LEU A O 1
ATOM 3747 N N . VAL A 1 468 ? -9.312 -35.571 -57.057 1.00 40.78 468 VAL A N 1
ATOM 3748 C CA . VAL A 1 468 ? -8.247 -34.746 -56.485 1.00 40.78 468 VAL A CA 1
ATOM 3749 C C . VAL A 1 468 ? -8.477 -33.315 -56.952 1.00 40.78 468 VAL A C 1
ATOM 3751 O O . VAL A 1 468 ? -8.364 -33.085 -58.150 1.00 40.78 468 VAL A O 1
ATOM 3754 N N . LEU A 1 469 ? -8.713 -32.353 -56.053 1.00 28.16 469 LEU A N 1
ATOM 3755 C CA . LEU A 1 469 ? -8.523 -30.932 -56.365 1.00 28.16 469 LEU A CA 1
ATOM 3756 C C . LEU A 1 469 ? -8.087 -30.092 -55.147 1.00 28.16 469 LEU A C 1
ATOM 3758 O O . LEU A 1 469 ? -8.724 -30.055 -54.102 1.00 28.16 469 LEU A O 1
ATOM 3762 N N . LYS A 1 470 ? -6.935 -29.452 -55.377 1.00 30.14 470 LYS A N 1
ATOM 3763 C CA . LYS A 1 470 ? -6.329 -28.211 -54.868 1.00 30.14 470 LYS A CA 1
ATOM 3764 C C . LYS A 1 470 ? -6.780 -27.603 -53.529 1.00 30.14 470 LYS A C 1
ATOM 3766 O O . LYS A 1 470 ? -7.896 -27.151 -53.324 1.00 30.14 470 LYS A O 1
ATOM 3771 N N . LYS A 1 471 ? -5.753 -27.445 -52.692 1.00 34.53 471 LYS A N 1
ATOM 3772 C CA . LYS A 1 471 ? -5.655 -26.660 -51.462 1.00 34.53 471 LYS A CA 1
ATOM 3773 C C . LYS A 1 471 ? -5.711 -25.157 -51.790 1.00 34.53 471 LYS A C 1
ATOM 3775 O O . LYS A 1 471 ? -4.760 -24.638 -52.372 1.00 34.53 471 LYS A O 1
ATOM 3780 N N . GLU A 1 472 ? -6.766 -24.461 -51.372 1.00 31.50 472 GLU A N 1
ATOM 3781 C CA . GLU A 1 472 ? -6.794 -22.994 -51.299 1.00 31.50 472 GLU A CA 1
ATOM 3782 C C . GLU A 1 472 ? -6.810 -22.504 -49.848 1.00 31.50 472 GLU A C 1
ATOM 3784 O O . GLU A 1 472 ? -7.352 -23.131 -48.938 1.00 31.50 472 GLU A O 1
ATOM 3789 N N . LYS A 1 473 ? -6.108 -21.388 -49.641 1.00 42.03 473 LYS A N 1
ATOM 3790 C CA . LYS A 1 473 ? -5.849 -20.739 -48.358 1.00 42.03 473 LYS A CA 1
ATOM 3791 C C . LYS A 1 473 ? -7.139 -20.148 -47.787 1.00 42.03 473 LYS A C 1
ATOM 3793 O O . LYS A 1 473 ? -7.652 -19.170 -48.313 1.00 42.03 473 LYS A O 1
ATOM 3798 N N . GLY A 1 474 ? -7.572 -20.660 -46.641 1.00 33.44 474 GLY A N 1
ATOM 3799 C CA . GLY A 1 474 ? -8.565 -20.023 -45.782 1.00 33.44 474 GLY A CA 1
ATOM 3800 C C . GLY A 1 474 ? -8.222 -20.301 -44.325 1.00 33.44 474 GLY A C 1
ATOM 3801 O O . GLY A 1 474 ? -8.077 -21.452 -43.929 1.00 33.44 474 GLY A O 1
ATOM 3802 N N . SER A 1 475 ? -8.029 -19.240 -43.544 1.00 36.81 475 SER A N 1
ATOM 3803 C CA . SER A 1 475 ? -7.758 -19.279 -42.105 1.00 36.81 475 SER A CA 1
ATOM 3804 C C . SER A 1 475 ? -8.873 -20.030 -41.364 1.00 36.81 475 SER A C 1
ATOM 3806 O O . SER A 1 475 ? -9.918 -19.456 -41.057 1.00 36.81 475 SER A O 1
ATOM 3808 N N . SER A 1 476 ? -8.642 -21.300 -41.034 1.00 33.00 476 SER A N 1
ATOM 3809 C CA . SER A 1 476 ? -9.470 -22.037 -40.083 1.00 33.00 476 SER A CA 1
ATOM 3810 C C . SER A 1 476 ? -9.162 -21.548 -38.668 1.00 33.00 476 SER A C 1
ATOM 3812 O O . SER A 1 476 ? -8.067 -21.777 -38.148 1.00 33.00 476 SER A O 1
ATOM 3814 N N . VAL A 1 477 ? -10.127 -20.890 -38.028 1.00 35.78 477 VAL A N 1
ATOM 3815 C CA . VAL A 1 477 ? -10.097 -20.687 -36.574 1.00 35.78 477 VAL A CA 1
ATOM 3816 C C . VAL A 1 477 ? -10.155 -22.073 -35.919 1.00 35.78 477 VAL A C 1
ATOM 3818 O O . VAL A 1 477 ? -11.025 -22.865 -36.290 1.00 35.78 477 VAL A O 1
ATOM 3821 N N . PRO A 1 478 ? -9.271 -22.412 -34.963 1.00 37.06 478 PRO A N 1
ATOM 3822 C CA . PRO A 1 478 ? -9.334 -23.707 -34.309 1.00 37.06 478 PRO A CA 1
ATOM 3823 C C . PRO A 1 478 ? -10.668 -23.845 -33.561 1.00 37.06 478 PRO A C 1
ATOM 3825 O O . PRO A 1 478 ? -10.961 -23.063 -32.654 1.00 37.06 478 PRO A O 1
ATOM 3828 N N . VAL A 1 479 ? -11.437 -24.883 -33.899 1.00 42.81 479 VAL A N 1
ATOM 3829 C CA . VAL A 1 479 ? -12.641 -25.345 -33.179 1.00 42.81 479 VAL A CA 1
ATOM 3830 C C . VAL A 1 479 ? -12.470 -25.365 -31.639 1.00 42.81 479 VAL A C 1
ATOM 3832 O O . VAL A 1 479 ? -13.421 -24.983 -30.950 1.00 42.81 479 VAL A O 1
ATOM 3835 N N . PRO A 1 480 ? -11.279 -25.665 -31.066 1.00 44.91 480 PRO A N 1
ATOM 3836 C CA . PRO A 1 480 ? -11.056 -25.577 -29.620 1.00 44.91 480 PRO A CA 1
ATOM 3837 C C . PRO A 1 480 ? -11.289 -24.186 -29.006 1.00 44.91 480 PRO A C 1
ATOM 3839 O O . PRO A 1 480 ? -11.741 -24.092 -27.869 1.00 44.91 480 PRO A O 1
ATOM 3842 N N . LEU A 1 481 ? -11.041 -23.093 -29.740 1.00 41.00 481 LEU A N 1
ATOM 3843 C CA . LEU A 1 481 ? -11.160 -21.726 -29.209 1.00 41.00 481 LEU A CA 1
ATOM 3844 C C . LEU A 1 481 ? -12.627 -21.277 -29.084 1.00 41.00 481 LEU A C 1
ATOM 3846 O O . LEU A 1 481 ? -12.986 -20.530 -28.171 1.00 41.00 481 LEU A O 1
ATOM 3850 N N . VAL A 1 482 ? -13.487 -21.754 -29.989 1.00 43.59 482 VAL A N 1
ATOM 3851 C CA . VAL A 1 482 ? -14.935 -21.497 -29.952 1.00 43.59 482 VAL A CA 1
ATOM 3852 C C . VAL A 1 482 ? -15.592 -22.339 -28.855 1.00 43.59 482 VAL A C 1
ATOM 3854 O O . VAL A 1 482 ? -16.399 -21.813 -28.089 1.00 43.59 482 VAL A O 1
ATOM 3857 N N . GLN A 1 483 ? -15.183 -23.604 -28.703 1.00 40.97 483 GLN A N 1
ATOM 3858 C CA . GLN A 1 483 ? -15.638 -24.462 -27.603 1.00 40.97 483 GLN A CA 1
ATOM 3859 C C . GLN A 1 483 ? -15.208 -23.920 -26.232 1.00 40.97 483 GLN A C 1
ATOM 3861 O O . GLN A 1 483 ? -16.023 -23.881 -25.316 1.00 40.97 483 GLN A O 1
ATOM 3866 N N . GLN A 1 484 ? -13.984 -23.400 -26.097 1.00 45.97 484 GLN A N 1
ATOM 3867 C CA . GLN A 1 484 ? -13.500 -22.823 -24.839 1.00 45.97 484 GLN A CA 1
ATOM 3868 C C . GLN A 1 484 ? -14.255 -21.542 -24.437 1.00 45.97 484 GLN A C 1
ATOM 3870 O O . GLN A 1 484 ? -14.559 -21.348 -23.258 1.00 45.97 484 GLN A O 1
ATOM 3875 N N . LYS A 1 485 ? -14.610 -20.678 -25.401 1.00 43.28 485 LYS A N 1
ATOM 3876 C CA . LYS A 1 485 ? -15.449 -19.494 -25.134 1.00 43.28 485 LYS A CA 1
ATOM 3877 C C . LYS A 1 485 ? -16.888 -19.870 -24.772 1.00 43.28 485 LYS A C 1
ATOM 3879 O O . LYS A 1 485 ? -17.454 -19.254 -23.873 1.00 43.28 485 LYS A O 1
ATOM 3884 N N . ALA A 1 486 ? -17.456 -20.887 -25.421 1.00 40.78 486 ALA A N 1
ATOM 3885 C CA . ALA A 1 486 ? -18.799 -21.376 -25.118 1.00 40.78 486 ALA A CA 1
ATOM 3886 C C . ALA A 1 486 ? -18.881 -22.028 -23.726 1.00 40.78 486 ALA A C 1
ATOM 3888 O O . ALA A 1 486 ? -19.809 -21.725 -22.980 1.00 40.78 486 ALA A O 1
ATOM 3889 N N . SER A 1 487 ? -17.892 -22.844 -23.341 1.00 42.44 487 SER A N 1
ATOM 3890 C CA . SER A 1 487 ? -17.820 -23.435 -21.996 1.00 42.44 487 SER A CA 1
ATOM 3891 C C . SER A 1 487 ? -17.612 -22.376 -20.910 1.00 42.44 487 SER A C 1
ATOM 3893 O O . SER A 1 487 ? -18.301 -22.408 -19.900 1.00 42.44 487 SER A O 1
ATOM 3895 N N . SER A 1 488 ? -16.766 -21.367 -21.156 1.00 44.94 488 SER A N 1
ATOM 3896 C CA . SER A 1 488 ? -16.594 -20.218 -20.249 1.00 44.94 488 SER A CA 1
ATOM 3897 C C . SER A 1 488 ? -17.891 -19.421 -20.056 1.00 44.94 488 SER A C 1
ATOM 3899 O O . SER A 1 488 ? -18.212 -19.023 -18.938 1.00 44.94 488 SER A O 1
ATOM 3901 N N . MET A 1 489 ? -18.682 -19.216 -21.117 1.00 40.88 489 MET A N 1
ATOM 3902 C CA . MET A 1 489 ? -20.015 -18.611 -20.996 1.00 40.88 489 MET A CA 1
ATOM 3903 C C . MET A 1 489 ? -20.990 -19.497 -20.211 1.00 40.88 489 MET A C 1
ATOM 3905 O O . MET A 1 489 ? -21.755 -18.970 -19.409 1.00 40.88 489 MET A O 1
ATOM 3909 N N . LEU A 1 490 ? -20.965 -20.819 -20.408 1.00 39.12 490 LEU A N 1
ATOM 3910 C CA . LEU A 1 490 ? -21.843 -21.742 -19.683 1.00 39.12 490 LEU A CA 1
ATOM 3911 C C . LEU A 1 490 ? -21.510 -21.802 -18.186 1.00 39.12 490 LEU A C 1
ATOM 3913 O O . LEU A 1 490 ? -22.423 -21.706 -17.368 1.00 39.12 490 LEU A O 1
ATOM 3917 N N . ASP A 1 491 ? -20.226 -21.871 -17.830 1.00 43.38 491 ASP A N 1
ATOM 3918 C CA . ASP A 1 491 ? -19.764 -21.836 -16.436 1.00 43.38 491 ASP A CA 1
ATOM 3919 C C . ASP A 1 491 ? -20.168 -20.519 -15.753 1.00 43.38 491 ASP A C 1
ATOM 3921 O O . ASP A 1 491 ? -20.571 -20.503 -14.589 1.00 43.38 491 ASP A O 1
ATOM 3925 N N . ARG A 1 492 ? -20.137 -19.398 -16.489 1.00 44.84 492 ARG A N 1
ATOM 3926 C CA . ARG A 1 492 ? -20.604 -18.087 -16.003 1.00 44.84 492 ARG A CA 1
ATOM 3927 C C . ARG A 1 492 ? -22.112 -18.065 -15.734 1.00 44.84 492 ARG A C 1
ATOM 3929 O O . ARG A 1 492 ? -22.529 -17.549 -14.702 1.00 44.84 492 ARG A O 1
ATOM 3936 N N . VAL A 1 493 ? -22.922 -18.658 -16.613 1.00 39.62 493 VAL A N 1
ATOM 3937 C CA . VAL A 1 493 ? -24.386 -18.755 -16.438 1.00 39.62 493 VAL A CA 1
ATOM 3938 C C . VAL A 1 493 ? -24.756 -19.707 -15.292 1.00 39.62 493 VAL A C 1
ATOM 3940 O O . VAL A 1 493 ? -25.668 -19.422 -14.520 1.00 39.62 493 VAL A O 1
ATOM 3943 N N . GLN A 1 494 ? -24.034 -20.816 -15.127 1.00 38.78 494 GLN A N 1
ATOM 3944 C CA . GLN A 1 494 ? -24.269 -21.757 -14.026 1.00 38.78 494 GLN A CA 1
ATOM 3945 C C . GLN A 1 494 ? -23.874 -21.175 -12.662 1.00 38.78 494 GLN A C 1
ATOM 3947 O O . GLN A 1 494 ? -24.587 -21.383 -11.678 1.00 38.78 494 GLN A O 1
ATOM 3952 N N . ASN A 1 495 ? -22.788 -20.397 -12.598 1.00 41.75 495 ASN A N 1
ATOM 3953 C CA . ASN A 1 495 ? -22.403 -19.677 -11.383 1.00 41.75 495 ASN A CA 1
ATOM 3954 C C . ASN A 1 495 ? -23.407 -18.569 -11.021 1.00 41.75 495 ASN A C 1
ATOM 3956 O O . ASN A 1 495 ? -23.676 -18.361 -9.840 1.00 41.75 495 ASN A O 1
ATOM 3960 N N . TRP A 1 496 ? -24.032 -17.929 -12.015 1.00 39.47 496 TRP A N 1
ATOM 3961 C CA . TRP A 1 496 ? -25.124 -16.973 -11.800 1.00 39.47 496 TRP A CA 1
ATOM 3962 C C . TRP A 1 496 ? -26.353 -17.626 -11.144 1.00 39.47 496 TRP A C 1
ATOM 3964 O O . TRP A 1 496 ? -26.860 -17.113 -10.148 1.00 39.47 496 TRP A O 1
ATOM 3974 N N . GLY A 1 497 ? -26.768 -18.812 -11.609 1.00 32.06 497 GLY A N 1
ATOM 3975 C CA . GLY A 1 497 ? -27.892 -19.552 -11.017 1.00 32.06 497 GLY A CA 1
ATOM 3976 C C . GLY A 1 497 ? -27.685 -19.934 -9.543 1.00 32.06 497 GLY A C 1
ATOM 3977 O O . GLY A 1 497 ? -28.643 -19.963 -8.778 1.00 32.06 497 GLY A O 1
ATOM 3978 N N . ARG A 1 498 ? -26.437 -20.166 -9.113 1.00 37.19 498 ARG A N 1
ATOM 3979 C CA . ARG A 1 498 ? -26.109 -20.447 -7.701 1.00 37.19 498 ARG A CA 1
ATOM 3980 C C . ARG A 1 498 ? -26.113 -19.192 -6.826 1.00 37.19 498 ARG A C 1
ATOM 3982 O O . ARG A 1 498 ? -26.491 -19.275 -5.663 1.00 37.19 498 ARG A O 1
ATOM 3989 N N . TYR A 1 499 ? -25.729 -18.044 -7.384 1.00 34.16 499 TYR A N 1
ATOM 3990 C CA . TYR A 1 499 ? -25.689 -16.767 -6.666 1.00 34.16 499 TYR A CA 1
ATOM 3991 C C . TYR A 1 499 ? -27.098 -16.204 -6.411 1.00 34.16 499 TYR A C 1
ATOM 3993 O O . TYR A 1 499 ? -27.372 -15.684 -5.337 1.00 34.16 499 TYR A O 1
ATOM 4001 N N . VAL A 1 500 ? -28.023 -16.375 -7.363 1.00 35.53 500 VAL A N 1
ATOM 4002 C CA . VAL A 1 500 ? -29.414 -15.896 -7.240 1.00 35.53 500 VAL A CA 1
ATOM 4003 C C . VAL A 1 500 ? -30.234 -16.736 -6.251 1.00 35.53 500 VAL A C 1
ATOM 4005 O O . VAL A 1 500 ? -31.056 -16.191 -5.520 1.00 35.53 500 VAL A O 1
ATOM 4008 N N . VAL A 1 501 ? -29.987 -18.048 -6.167 1.00 37.31 501 VAL A N 1
ATOM 4009 C CA . VAL A 1 501 ? -30.704 -18.944 -5.236 1.00 37.31 501 VAL A CA 1
ATOM 4010 C C . VAL A 1 501 ? -30.203 -18.802 -3.788 1.00 37.31 501 VAL A C 1
ATOM 4012 O O . VAL A 1 501 ? -30.963 -19.049 -2.859 1.00 37.31 501 VAL A O 1
ATOM 4015 N N . GLY A 1 502 ? -28.963 -18.345 -3.572 1.00 33.22 502 GLY A N 1
ATOM 4016 C CA . GLY A 1 502 ? -28.395 -18.123 -2.234 1.00 33.22 502 GLY A CA 1
ATOM 4017 C C . GLY A 1 502 ? -28.810 -16.815 -1.544 1.00 33.22 502 GLY A C 1
ATOM 4018 O O . GLY A 1 502 ? -28.538 -16.655 -0.358 1.00 33.22 502 GLY A O 1
ATOM 4019 N N . CYS A 1 503 ? -29.457 -15.885 -2.257 1.00 32.94 503 CYS A N 1
ATOM 4020 C CA . CYS A 1 503 ? -29.862 -14.572 -1.731 1.00 32.94 503 CYS A CA 1
ATOM 4021 C C . CYS A 1 503 ? -31.375 -14.437 -1.476 1.00 32.94 503 CYS A C 1
ATOM 4023 O O . CYS A 1 503 ? -31.833 -13.351 -1.124 1.00 32.94 503 CYS A O 1
ATOM 4025 N N . ALA A 1 504 ? -32.157 -15.505 -1.651 1.00 28.34 504 ALA A N 1
ATOM 4026 C CA . ALA A 1 504 ? -33.561 -15.514 -1.256 1.00 28.34 504 ALA A CA 1
ATOM 4027 C C . ALA A 1 504 ? -33.664 -15.880 0.238 1.00 28.34 504 ALA A C 1
ATOM 4029 O O . ALA A 1 504 ? -33.264 -16.987 0.604 1.00 28.34 504 ALA A O 1
ATOM 4030 N N . PRO A 1 505 ? -34.176 -14.997 1.116 1.00 33.66 505 PRO A N 1
ATOM 4031 C CA . PRO A 1 505 ? -34.494 -15.394 2.480 1.00 33.66 505 PRO A CA 1
ATOM 4032 C C . PRO A 1 505 ? -35.598 -16.460 2.438 1.00 33.66 505 PRO A C 1
ATOM 4034 O O . PRO A 1 505 ? -36.600 -16.301 1.737 1.00 33.66 505 PRO A O 1
ATOM 4037 N N . GLY A 1 506 ? -35.389 -17.570 3.150 1.00 34.62 506 GLY A N 1
ATOM 4038 C CA . GLY A 1 506 ? -36.438 -18.561 3.384 1.00 34.62 506 GLY A CA 1
ATOM 4039 C C . GLY A 1 506 ? -37.620 -17.924 4.135 1.00 34.62 506 GLY A C 1
ATOM 4040 O O . GLY A 1 506 ? -37.409 -16.960 4.870 1.00 34.62 506 GLY A O 1
ATOM 4041 N N . PRO A 1 507 ? -38.854 -18.420 3.946 1.00 30.16 507 PRO A N 1
ATOM 4042 C CA . PRO A 1 507 ? -40.064 -17.767 4.450 1.00 30.16 507 PRO A CA 1
ATOM 4043 C C . PRO A 1 507 ? -40.277 -17.836 5.970 1.00 30.16 507 PRO A C 1
ATOM 4045 O O . PRO A 1 507 ? -41.218 -17.218 6.453 1.00 30.16 507 PRO A O 1
ATOM 4048 N N . ASP A 1 508 ? -39.409 -18.497 6.733 1.00 37.53 508 ASP A N 1
ATOM 4049 C CA . ASP A 1 508 ? -39.582 -18.659 8.174 1.00 37.53 508 ASP A CA 1
ATOM 4050 C C . ASP A 1 508 ? -38.340 -18.138 8.900 1.00 37.53 508 ASP A C 1
ATOM 4052 O O . ASP A 1 508 ? -37.254 -18.673 8.694 1.00 37.53 508 ASP A O 1
ATOM 4056 N N . VAL A 1 509 ? -38.518 -17.081 9.703 1.00 37.06 509 VAL A N 1
ATOM 4057 C CA . VAL A 1 509 ? -37.758 -16.648 10.902 1.00 37.06 509 VAL A CA 1
ATOM 4058 C C . VAL A 1 509 ? -37.766 -15.118 10.946 1.00 37.06 509 VAL A C 1
ATOM 4060 O O . VAL A 1 509 ? -36.807 -14.478 10.535 1.00 37.06 509 VAL A O 1
ATOM 4063 N N . TRP A 1 510 ? -38.856 -14.545 11.460 1.00 30.91 510 TRP A N 1
ATOM 4064 C CA . TRP A 1 510 ? -38.843 -13.290 12.218 1.00 30.91 510 TRP A CA 1
ATOM 4065 C C . TRP A 1 510 ? -39.992 -13.356 13.222 1.00 30.91 510 TRP A C 1
ATOM 4067 O O . TRP A 1 510 ? -41.136 -13.073 12.882 1.00 30.91 510 TRP A O 1
ATOM 4077 N N . ASP A 1 511 ? -39.663 -13.768 14.440 1.00 29.36 511 ASP A N 1
ATOM 4078 C CA . ASP A 1 511 ? -40.477 -13.527 15.624 1.00 29.36 511 ASP A CA 1
ATOM 4079 C C . ASP A 1 511 ? -39.531 -12.895 16.646 1.00 29.36 511 ASP A C 1
ATOM 4081 O O . ASP A 1 511 ? -38.560 -13.528 17.066 1.00 29.36 511 ASP A O 1
ATOM 4085 N N . PHE A 1 512 ? -39.730 -11.611 16.932 1.00 29.53 512 PHE A N 1
ATOM 4086 C CA . PHE A 1 512 ? -39.024 -10.888 17.986 1.00 29.53 512 PHE A CA 1
ATOM 4087 C C . PHE A 1 512 ? -39.958 -9.822 18.561 1.00 29.53 512 PHE A C 1
ATOM 4089 O O . PHE A 1 512 ? -40.024 -8.696 18.070 1.00 29.53 512 PHE A O 1
ATOM 4096 N N . ASP A 1 513 ? -40.659 -10.217 19.623 1.00 28.67 513 ASP A N 1
ATOM 4097 C CA . ASP A 1 513 ? -41.017 -9.343 20.736 1.00 28.67 513 ASP A CA 1
ATOM 4098 C C . ASP A 1 513 ? -39.757 -9.099 21.586 1.00 28.67 513 ASP A C 1
ATOM 4100 O O . ASP A 1 513 ? -39.215 -10.043 22.170 1.00 28.67 513 ASP A O 1
ATOM 4104 N N . HIS A 1 514 ? -39.277 -7.850 21.604 1.00 31.31 514 HIS A N 1
ATOM 4105 C CA . HIS A 1 514 ? -38.833 -7.067 22.774 1.00 31.31 514 HIS A CA 1
ATOM 4106 C C . HIS A 1 514 ? -38.048 -5.819 22.368 1.00 31.31 514 HIS A C 1
ATOM 4108 O O . HIS A 1 514 ? -37.002 -5.953 21.693 1.00 31.31 514 HIS A O 1
#

Sequence (514 aa):
MPGHPSYASTHWGPKLRGLFEKYWDADPAFSPFKLDEYRQGWLKVQSIYPSSQSYADPLIEDNFPSDPAAVIHNEIHPLFQPANFITNLPLGEVRDVLQPAFQLASCFISDDRALEWFVHVRYATMLPVQAGPGILIRRAGPITSHMLGSVKKGLLGLAGRVPITFASRILVDKKGHDASAAACHNFYQILRILKAPRSEYLKNSAVCNNYRRSMIVLRLDFFYQALQHHHCATTPAQKRCFQFFLAILLLHELAHTWLGICHPSIKTKGDAIVHATDCFPEAGFSWEKFMFDARIFGSPFRLLAANTFQSEFCAPRHKMSVYIPVSWVNQWFLRETWQNFAKLHSDGKLYAPSADRQVDNFITCRYCATFGEVFSHDYVGGMLVSKPCCHSKSCGGLEPGTTKRWPEDPVQFRALLLKLIDEDIAVAKRRDQDITKAIRNLASSKDHYDKIVRRMNRAEVPRAKGLVLKKEKGSSVPVPLVQQKASSMLDRVQNWGRYVVGCAPGPDVWDFDH

Foldseek 3Di:
DPDDDLLAPPPPPVVNLVVQVVLQPPDPCRDPVNLVCLLPVVVVVCVVPVCVVVPVPVLAADDDPPDPVQFQPDDQQLLLDPSLESDPPPCVLLVVLQVLLSSLLRLCLPFQLSCVLLLQLQQFDWADDPPAFTETHGDDDDDDPVSSVVSSVVVSVCSSFEGEYEGQFFQDDPVRDTDQKAKDQFVVNVCVRSVPPPVVCVVCVVVRVVGRTIYIYGYCVLVSVSSCVSNHPDDPSLSLVSSLVSSLSVQLSVQVRSNCVSCVVNVVPAAHRSDPQDPGRRRSQVSVCLQAVFDWDDDSRDFIWTWHQDPDDDPVRDTDIDTFHSNLSSLSRGPVCSVCVVVCVVVSVNHTDDCVVVVVSVLVSVVCVVCCVVADWDDPDPDTDGDDDDDDPPDPDDDPDDPPDQPPDPVSNVVVSVVVVVVVVVVVVVVVVVVVVVVVVVVVVVVVVVVVVVVVVVVPDDDDDDDDDDDDDDDDDPPVVVVVVVVVVVVVVVVVVVVVVVPDDDPDDDDDDD